Protein AF-0000000084927818 (afdb_homodimer)

Organism: Caldicellulosiruptor owensensis (strain ATCC 700167 / DSM 13100 / OL) (NCBI:txid632518)

Foldseek 3Di:
DEEEEEEAPDACLLVQLLVQLVQLLCVVPVVYHYYYDHLCVLLVVLVVVPPCPVCVVVCNVPPPVVVLVVVCPPDDNPDPVSVSSVVSLVSSLVVVLVVCVVRVGQEYEYSDLVVLVSVLVCVVVVSDDHAYEYEDLFQADDLSSDDPSHQAYEHAAPVRLVRCVVSPHDSVRYHNLHRRHHLCLVDDDDLVVLCVVVVHDQAAEEEEEAGQQQDDPRVLLVLLVLVQDDPRYAYEYERHQHPVVQVVNVPDDSVDDHHYHYHDDVVSSVLLSHLEYEYQLGRHVLLSNLSSLHAYEHEQYDPDRSVVRQCSLVVLLQYHYDNDVVCVSVVVNVCVPDVPSSVSNSVSSPNSHNSCSSNVVSVVVVVRSD/DEEEEEEAPDACLLVQLLVQLVQLLCVVPVVYHYYYDHLCVLLVVLVVVPPCPVCVVVCVVPPPVVVLVVVCPPDDNPDPVSVSVVVSLVSSLVVVLVVCVVRVGQEYEYSDLVVLVSVLVCVVVVSDDHAYEYEDLFQADDLSSDDPSHQAYEHAAPVRLVRCVVSPHDSVRYHNLHRRHHLCLVDDDDLVVLCVVVVHDQAAEEEEEAGQQQDDVRVLLVLLCLVQDDPRYAYEYERHQHPVVQVVNVPDDSVDDHHYHYRDDVVSSVLLSHLEYEYQLGRHVLLSNLSSLHAYEHEQYDPDRSVVRQCSLVVLLQYHYDNDVVCVSVVVNVCVPDVPSSVSNSVSSPNSHNSCSSNSVSVVVVVRSD

Nearest PDB structures (foldseek):
  4x1t-assembly1_A  TM=8.833E-01  e=5.033E-22  Arabidopsis thaliana
  4wyi-assembly1_A  TM=8.752E-01  e=3.241E-22  Arabidopsis thaliana
  7d1i-assembly1_A-2  TM=6.667E-01  e=3.732E-12  Acinetobacter baumannii
  7d1i-assembly1_C-2  TM=6.833E-01  e=5.629E-09  Acinetobacter baumannii
  4ldp-assembly1_B  TM=5.597E-01  e=1.108E-06  Saccharopolyspora spinosa

InterPro domains:
  IPR007235 Glycosyl transferase, family 28, C-terminal [PF04101] (205-327)
  IPR009695 Diacylglycerol glucosyltransferase, N-terminal [PF06925] (14-181)
  IPR050519 Glycosyltransferase 28 family, UgtP subfamily [PTHR43025] (2-366)

Sequence (740 aa):
MKVLILSLDAGGGHFAASNALKTAILQKYPESQVEIIDTLKIISPILDKLAVGTYLKAIKSVPFIYGLVYDSTDKEPPTKWSRALYEKFYFAFYKLYNIISDFKPDIIIGTHPSPVDMVTQLKKRGNINMPIISIVTDFTIHPYWINHFVDYIIVHHQNLVYEAIKKGAQKDKVAPLGIPINPSFAQTYDKKEIIKNLNLEDRPTILVMGGSLGLGNIEEIVEKVCKICDEAYQIIVVAGKNKALKKALEEKNFGRKIIVFGFIDFIDKLMAISDILITKPGGLTCAEALSRKLPMILISPIPGQEERNTFYLINNGAAAYVKNTENFDIVFSQIINNPQRLEHMKLACSFLGKPNSSLDIAEFIRGMAGMKVLILSLDAGGGHFAASNALKTAILQKYPESQVEIIDTLKIISPILDKLAVGTYLKAIKSVPFIYGLVYDSTDKEPPTKWSRALYEKFYFAFYKLYNIISDFKPDIIIGTHPSPVDMVTQLKKRGNINMPIISIVTDFTIHPYWINHFVDYIIVHHQNLVYEAIKKGAQKDKVAPLGIPINPSFAQTYDKKEIIKNLNLEDRPTILVMGGSLGLGNIEEIVEKVCKICDEAYQIIVVAGKNKALKKALEEKNFGRKIIVFGFIDFIDKLMAISDILITKPGGLTCAEALSRKLPMILISPIPGQEERNTFYLINNGAAAYVKNTENFDIVFSQIINNPQRLEHMKLACSFLGKPNSSLDIAEFIRGMAG

Solvent-accessible surface area (backbone atoms only — not comparable to full-atom values): 38376 Å² total; per-residue (Å²): 96,33,38,36,35,32,25,41,85,80,78,52,49,32,48,48,24,52,49,12,32,47,52,25,34,40,70,77,36,67,83,38,45,72,46,78,42,54,45,49,70,60,40,35,72,52,50,66,68,41,87,41,70,77,47,44,66,49,48,75,69,40,68,47,70,60,54,56,61,59,60,38,65,81,48,74,70,58,63,76,69,42,48,53,56,45,49,46,51,46,50,38,48,49,53,51,49,50,52,44,68,72,66,58,44,46,31,38,37,16,42,34,48,65,52,40,53,55,54,34,52,39,36,75,71,61,77,47,83,60,51,31,36,37,39,42,58,41,74,58,77,59,63,73,64,55,54,92,68,43,59,33,38,32,32,38,37,68,72,46,49,64,52,39,37,73,63,65,39,55,72,92,30,57,41,54,48,23,42,35,37,48,59,68,46,55,56,86,74,61,60,67,56,52,28,59,77,66,72,53,72,100,42,61,21,40,35,37,37,28,52,66,64,33,47,65,74,51,68,60,50,51,50,46,48,47,71,70,47,60,86,70,47,41,41,38,36,35,20,15,69,25,60,66,55,38,49,52,60,70,69,51,84,62,90,60,82,67,45,78,40,51,68,74,92,54,58,62,59,54,46,63,58,32,58,36,36,38,28,49,38,44,41,50,62,46,47,52,31,20,31,49,34,30,21,32,41,32,36,62,54,51,85,62,66,25,42,47,26,43,52,48,36,21,47,55,35,24,24,28,72,35,80,46,77,86,52,36,56,52,56,48,53,42,49,76,72,26,67,65,56,48,50,46,10,23,52,30,12,50,72,63,29,40,32,53,9,10,48,52,46,37,54,55,49,50,69,68,55,109,96,34,37,37,34,33,25,42,86,82,76,52,48,31,47,49,26,50,50,12,32,48,52,26,33,40,69,77,37,67,84,40,46,73,47,79,41,53,47,49,68,60,41,35,73,52,51,66,71,41,87,40,70,77,47,42,65,49,48,77,70,40,69,46,70,60,54,57,60,59,59,37,67,84,48,73,72,58,63,75,69,43,48,55,55,45,50,46,52,46,49,39,47,49,54,51,48,49,52,45,67,72,66,57,45,44,32,38,36,15,43,34,47,66,51,40,55,56,54,35,50,38,35,74,71,63,75,45,82,60,51,32,34,36,39,40,57,40,73,60,79,59,62,71,64,57,53,88,69,45,60,32,38,31,31,38,36,69,71,46,49,64,50,40,37,74,63,65,41,56,70,92,29,57,41,55,47,23,41,36,37,48,59,66,46,55,56,86,75,59,59,68,56,52,28,60,77,66,72,53,70,101,41,60,19,40,35,38,38,26,52,64,65,37,47,62,75,54,68,59,51,51,50,45,49,46,70,72,48,59,88,69,47,41,43,38,35,35,20,16,68,25,61,66,56,39,49,51,61,71,68,51,84,64,89,59,82,68,46,77,38,50,68,75,92,55,59,60,59,53,46,62,60,32,59,36,36,37,28,49,37,44,39,50,62,47,48,52,31,19,31,51,35,30,22,33,40,31,38,60,54,50,86,62,67,26,42,47,28,42,51,47,36,22,46,56,36,24,23,30,74,35,81,47,76,86,51,35,57,53,56,48,52,43,49,76,73,27,67,66,54,48,50,46,10,23,52,30,12,50,72,63,30,40,33,54,9,10,48,52,46,38,55,55,48,56,71,62,61,107

Secondary structure (DSSP, 8-state):
-EEEEEE--SSSHHHHHHHHHHHHHHHH-TT-EEEEEEHHHHHHHHHHHTT-SHHHHHHTT--HHHHHHHHHHHSS---HHHHHHHHHHHHHHHHHHHHHHHH--SEEEESSHHHHHHHHHHHHTTS--S-EEEE--SSS--GGG--TT-SEEE-SSGGGHHHHHHTT--GGGEE-------GGGGS---HHHHHHHTT--SS-EEEEE-TTTT-SSHHHHHHHHHHHS-TTSEEEEE-TT-HHHHHHHHHS--SS--EEE-S-S-HHHHHHH-SEEEE---HHHHHHHHHTT--EEEE-PPTTHHHHHHHHHHHTTSEEEESSGGGHHHHHHHHHT-HHHHHHHHHHHHHH--TTHHHHHHHHHHHHH-/-EEEEEE--SSSHHHHHHHHHHHHHHHH-TT-EEEEEEHHHHHHHHHHHTT-SHHHHHHTT--HHHHHHHTTTTS----HHHHHHHHHHHHHHHHHHHHHHHH--SEEEESSHHHHHHHHHHHHTTS--S-EEEE--SSS--GGG--TT-SEEE-SSGGGHHHHHHTT--GGGEE-------GGGGS---HHHHHHHTT--SS-EEEEE-TTTT-SSHHHHHHHHHHHS-TTSEEEEE-TT-HHHHHHHHHS--SS--EEE-S-S-HHHHHHH-SEEEE---HHHHHHHHHTT--EEEE-PPTTHHHHHHHHHHHTTSEEEESSGGGHHHHHHHHHT-HHHHHHHHHHHHHH--TTHHHHHHHHHHHHH-

Radius of gyration: 29.74 Å; Cα contacts (8 Å, |Δi|>4): 1369; chains: 2; bounding box: 67×88×74 Å

pLDDT: mean 86.4, std 19.19, range [30.56, 98.81]

Structure (mmCIF, N/CA/C/O backbone):
data_AF-0000000084927818-model_v1
#
loop_
_entity.id
_entity.type
_entity.pdbx_description
1 polymer 'Monogalactosyldiacylglycerol synthase'
#
loop_
_atom_site.group_PDB
_atom_site.id
_atom_site.type_symbol
_atom_site.label_atom_id
_atom_site.label_alt_id
_atom_site.label_comp_id
_atom_site.label_asym_id
_atom_site.label_entity_id
_atom_site.label_seq_id
_atom_site.pdbx_PDB_ins_code
_atom_site.Cartn_x
_atom_site.Cartn_y
_atom_site.Cartn_z
_atom_site.occupancy
_atom_site.B_iso_or_equiv
_atom_site.auth_seq_id
_atom_site.auth_comp_id
_atom_site.auth_asym_id
_atom_site.auth_atom_id
_atom_site.pdbx_PDB_model_num
ATOM 1 N N . MET A 1 1 ? 5.598 -40.875 -13.367 1 93.69 1 MET A N 1
ATOM 2 C CA . MET A 1 1 ? 4.504 -40.094 -13.93 1 93.69 1 MET A CA 1
ATOM 3 C C . MET A 1 1 ? 4.988 -39.219 -15.094 1 93.69 1 MET A C 1
ATOM 5 O O . MET A 1 1 ? 6.16 -38.844 -15.148 1 93.69 1 MET A O 1
ATOM 9 N N . LYS A 1 2 ? 4.191 -39.062 -16.078 1 97.56 2 LYS A N 1
ATOM 10 C CA . LYS A 1 2 ? 4.473 -38.219 -17.219 1 97.56 2 LYS A CA 1
ATOM 11 C C . LYS A 1 2 ? 3.723 -36.875 -17.125 1 97.56 2 LYS A C 1
ATOM 13 O O . LYS A 1 2 ? 2.49 -36.875 -17.125 1 97.56 2 LYS A O 1
ATOM 18 N N . VAL A 1 3 ? 4.496 -35.844 -17.031 1 98.06 3 VAL A N 1
ATOM 19 C CA . VAL A 1 3 ? 3.893 -34.531 -16.828 1 98.06 3 VAL A CA 1
ATOM 20 C C . VAL A 1 3 ? 4.242 -33.625 -18.016 1 98.06 3 VAL A C 1
ATOM 22 O O . VAL A 1 3 ? 5.418 -33.469 -18.359 1 98.06 3 VAL A O 1
ATOM 25 N N . LEU A 1 4 ? 3.225 -33.031 -18.641 1 97.94 4 LEU A N 1
ATOM 26 C CA . LEU A 1 4 ? 3.41 -32.062 -19.703 1 97.94 4 LEU A CA 1
ATOM 27 C C . LEU A 1 4 ? 3.105 -30.641 -19.188 1 97.94 4 LEU A C 1
ATOM 29 O O . LEU A 1 4 ? 1.994 -30.375 -18.734 1 97.94 4 LEU A O 1
ATOM 33 N N . ILE A 1 5 ? 4.094 -29.781 -19.234 1 97.94 5 ILE A N 1
ATOM 34 C CA . ILE A 1 5 ? 3.916 -28.406 -18.812 1 97.94 5 ILE A CA 1
ATOM 35 C C . ILE A 1 5 ? 3.863 -27.484 -20.031 1 97.94 5 ILE A C 1
ATOM 37 O O . ILE A 1 5 ? 4.805 -27.438 -20.828 1 97.94 5 ILE A O 1
ATOM 41 N N . LEU A 1 6 ? 2.77 -26.844 -20.156 1 94.81 6 LEU A N 1
ATOM 42 C CA . LEU A 1 6 ? 2.58 -25.875 -21.219 1 94.81 6 LEU A CA 1
ATOM 43 C C . LEU A 1 6 ? 2.838 -24.453 -20.734 1 94.81 6 LEU A C 1
ATOM 45 O O . LEU A 1 6 ? 2.156 -23.984 -19.828 1 94.81 6 LEU A O 1
ATOM 49 N N . SER A 1 7 ? 3.818 -23.812 -21.328 1 92 7 SER A N 1
ATOM 50 C CA . SER A 1 7 ? 4.219 -22.469 -20.906 1 92 7 SER A CA 1
ATOM 51 C C . SER A 1 7 ? 4.227 -21.5 -22.094 1 92 7 SER A C 1
ATOM 53 O O . SER A 1 7 ? 3.721 -21.828 -23.172 1 92 7 SER A O 1
ATOM 55 N N . LEU A 1 8 ? 4.488 -20.281 -21.844 1 81.88 8 LEU A N 1
ATOM 56 C CA . LEU A 1 8 ? 4.594 -19.25 -22.859 1 81.88 8 LEU A CA 1
ATOM 57 C C . LEU A 1 8 ? 5.688 -18.25 -22.5 1 81.88 8 LEU A C 1
ATOM 59 O O . LEU A 1 8 ? 5.742 -17.766 -21.359 1 81.88 8 LEU A O 1
ATOM 63 N N . ASP A 1 9 ? 6.57 -18.031 -23.422 1 70.88 9 ASP A N 1
ATOM 64 C CA . ASP A 1 9 ? 7.676 -17.125 -23.172 1 70.88 9 ASP A CA 1
ATOM 65 C C . ASP A 1 9 ? 7.215 -15.664 -23.25 1 70.88 9 ASP A C 1
ATOM 67 O O . ASP A 1 9 ? 7.195 -15.078 -24.328 1 70.88 9 ASP A O 1
ATOM 71 N N . ALA A 1 10 ? 6.746 -15.102 -22.188 1 60.09 10 ALA A N 1
ATOM 72 C CA . ALA A 1 10 ? 6.312 -13.711 -22.141 1 60.09 10 ALA A CA 1
ATOM 73 C C . ALA A 1 10 ? 7.098 -12.914 -21.094 1 60.09 10 ALA A C 1
ATOM 75 O O . ALA A 1 10 ? 6.562 -11.992 -20.484 1 60.09 10 ALA A O 1
ATOM 76 N N . GLY A 1 11 ? 8.328 -13.195 -20.938 1 62.16 11 GLY A N 1
ATOM 77 C CA . GLY A 1 11 ? 9.086 -12.398 -19.984 1 62.16 11 GLY A CA 1
ATOM 78 C C . GLY A 1 11 ? 9.891 -13.242 -19.016 1 62.16 11 GLY A C 1
ATOM 79 O O . GLY A 1 11 ? 10.5 -12.719 -18.078 1 62.16 11 GLY A O 1
ATOM 80 N N . GLY A 1 12 ? 9.844 -14.422 -19.125 1 70.44 12 GLY A N 1
ATOM 81 C CA . GLY A 1 12 ? 10.742 -15.328 -18.422 1 70.44 12 GLY A CA 1
ATOM 82 C C . GLY A 1 12 ? 10.133 -15.93 -17.172 1 70.44 12 GLY A C 1
ATOM 83 O O . GLY A 1 12 ? 10.547 -17 -16.719 1 70.44 12 GLY A O 1
ATOM 84 N N . GLY A 1 13 ? 9.125 -15.328 -16.641 1 81.69 13 GLY A N 1
ATOM 85 C CA . GLY A 1 13 ? 8.562 -15.773 -15.375 1 81.69 13 GLY A CA 1
ATOM 86 C C . GLY A 1 13 ? 7.824 -17.094 -15.484 1 81.69 13 GLY A C 1
ATOM 87 O O . GLY A 1 13 ? 7.973 -17.969 -14.625 1 81.69 13 GLY A O 1
ATOM 88 N N . HIS A 1 14 ? 7.137 -17.25 -16.531 1 87.5 14 HIS A N 1
ATOM 89 C CA . HIS A 1 14 ? 6.34 -18.453 -16.719 1 87.5 14 HIS A CA 1
ATOM 90 C C . HIS A 1 14 ? 7.227 -19.672 -16.938 1 87.5 14 HIS A C 1
ATOM 92 O O . HIS A 1 14 ? 6.953 -20.766 -16.422 1 87.5 14 HIS A O 1
ATOM 98 N N . PHE A 1 15 ? 8.258 -19.469 -17.641 1 88.38 15 PHE A N 1
ATOM 99 C CA . PHE A 1 15 ? 9.203 -20.547 -17.859 1 88.38 15 PHE A CA 1
ATOM 100 C C . PHE A 1 15 ? 9.953 -20.891 -16.578 1 88.38 15 PHE A C 1
ATOM 102 O O . PHE A 1 15 ? 10.25 -22.047 -16.312 1 88.38 15 PHE A O 1
ATOM 109 N N . ALA A 1 16 ? 10.266 -19.812 -15.914 1 91.75 16 ALA A N 1
ATOM 110 C CA . ALA A 1 16 ? 10.938 -20.031 -14.633 1 91.75 16 ALA A CA 1
ATOM 111 C C . ALA A 1 16 ? 10.062 -20.859 -13.688 1 91.75 16 ALA A C 1
ATOM 113 O O . ALA A 1 16 ? 10.555 -21.75 -13 1 91.75 16 ALA A O 1
ATOM 114 N N . ALA A 1 17 ? 8.836 -20.594 -13.68 1 96.19 17 ALA A N 1
ATOM 115 C CA . ALA A 1 17 ? 7.891 -21.359 -12.867 1 96.19 17 ALA A CA 1
ATOM 116 C C . ALA A 1 17 ? 7.816 -22.812 -13.336 1 96.19 17 ALA A C 1
ATOM 118 O O . ALA A 1 17 ? 7.812 -23.734 -12.516 1 96.19 17 ALA A O 1
ATOM 119 N N . SER A 1 18 ? 7.75 -22.984 -14.633 1 97 18 SER A N 1
ATOM 120 C CA . SER A 1 18 ? 7.703 -24.328 -15.219 1 97 18 SER A CA 1
ATOM 121 C C . SER A 1 18 ? 8.945 -25.125 -14.867 1 97 18 SER A C 1
ATOM 123 O O . SER A 1 18 ? 8.844 -26.297 -14.484 1 97 18 SER A O 1
ATOM 125 N N . ASN A 1 19 ? 10.055 -24.469 -14.969 1 96.38 19 ASN A N 1
ATOM 126 C CA . ASN A 1 19 ? 11.312 -25.141 -14.664 1 96.38 19 ASN A CA 1
ATOM 127 C C . ASN A 1 19 ? 11.422 -25.484 -13.188 1 96.38 19 ASN A C 1
ATOM 129 O O . ASN A 1 19 ? 11.977 -26.516 -12.82 1 96.38 19 ASN A O 1
ATOM 133 N N . ALA A 1 20 ? 10.961 -24.594 -12.383 1 97.88 20 ALA A N 1
ATOM 134 C CA . ALA A 1 20 ? 10.945 -24.859 -10.945 1 97.88 20 ALA A CA 1
ATOM 135 C C . ALA A 1 20 ? 10.117 -26.094 -10.625 1 97.88 20 ALA A C 1
ATOM 137 O O . ALA A 1 20 ? 10.539 -26.938 -9.836 1 97.88 20 ALA A O 1
ATOM 138 N N . LEU A 1 21 ? 9.008 -26.219 -11.242 1 98.19 21 LEU A N 1
ATOM 139 C CA . LEU A 1 21 ? 8.133 -27.359 -11.031 1 98.19 21 LEU A CA 1
ATOM 140 C C . LEU A 1 21 ? 8.781 -28.641 -11.539 1 98.19 21 LEU A C 1
ATOM 142 O O . LEU A 1 21 ? 8.727 -29.672 -10.867 1 98.19 21 LEU A O 1
ATOM 146 N N . LYS A 1 22 ? 9.359 -28.547 -12.734 1 98.38 22 LYS A N 1
ATOM 147 C CA . LYS A 1 22 ? 10.078 -29.703 -13.273 1 98.38 22 LYS A CA 1
ATOM 148 C C . LYS A 1 22 ? 11.164 -30.172 -12.305 1 98.38 22 LYS A C 1
ATOM 150 O O . LYS A 1 22 ? 11.273 -31.375 -12.023 1 98.38 22 LYS A O 1
ATOM 155 N N . THR A 1 23 ? 11.914 -29.219 -11.789 1 98.19 23 THR A N 1
ATOM 156 C CA . THR A 1 23 ? 12.984 -29.531 -10.844 1 98.19 23 THR A CA 1
ATOM 157 C C . THR A 1 23 ? 12.422 -30.234 -9.617 1 98.19 23 THR A C 1
ATOM 159 O O . THR A 1 23 ? 12.961 -31.266 -9.188 1 98.19 23 THR A O 1
ATOM 162 N N . ALA A 1 24 ? 11.359 -29.766 -9.086 1 98.31 24 ALA A N 1
ATOM 163 C CA . ALA A 1 24 ? 10.758 -30.328 -7.887 1 98.31 24 ALA A CA 1
ATOM 164 C C . ALA A 1 24 ? 10.227 -31.734 -8.148 1 98.31 24 ALA A C 1
ATOM 166 O O . ALA A 1 24 ? 10.414 -32.625 -7.328 1 98.31 24 ALA A O 1
ATOM 167 N N . ILE A 1 25 ? 9.547 -31.938 -9.297 1 98.12 25 ILE A N 1
ATOM 168 C CA . ILE A 1 25 ? 8.977 -33.219 -9.648 1 98.12 25 ILE A CA 1
ATOM 169 C C . ILE A 1 25 ? 10.086 -34.25 -9.773 1 98.12 25 ILE A C 1
ATOM 171 O O . ILE A 1 25 ? 9.992 -35.344 -9.219 1 98.12 25 ILE A O 1
ATOM 175 N N . LEU A 1 26 ? 11.164 -33.875 -10.445 1 98.25 26 LEU A N 1
ATOM 176 C CA . LEU A 1 26 ? 12.258 -34.812 -10.688 1 98.25 26 LEU A CA 1
ATOM 177 C C . LEU A 1 26 ? 13.031 -35.094 -9.398 1 98.25 26 LEU A C 1
ATOM 179 O O . LEU A 1 26 ? 13.586 -36.188 -9.219 1 98.25 26 LEU A O 1
ATOM 183 N N . GLN A 1 27 ? 13.039 -34.156 -8.531 1 97.38 27 GLN A N 1
ATOM 184 C CA . GLN A 1 27 ? 13.664 -34.344 -7.23 1 97.38 27 GLN A CA 1
ATOM 185 C C . GLN A 1 27 ? 12.875 -35.344 -6.383 1 97.38 27 GLN A C 1
ATOM 187 O O . GLN A 1 27 ? 13.461 -36.219 -5.742 1 97.38 27 GLN A O 1
ATOM 192 N N . LYS A 1 28 ? 11.602 -35.281 -6.395 1 96.69 28 LYS A N 1
ATOM 193 C CA . LYS A 1 28 ? 10.75 -36.125 -5.566 1 96.69 28 LYS A CA 1
ATOM 194 C C . LYS A 1 28 ? 10.508 -37.469 -6.234 1 96.69 28 LYS A C 1
ATOM 196 O O . LYS A 1 28 ? 10.406 -38.5 -5.555 1 96.69 28 LYS A O 1
ATOM 201 N N . TYR A 1 29 ? 10.375 -37.375 -7.555 1 96.88 29 TYR A N 1
ATOM 202 C CA . TYR A 1 29 ? 10.078 -38.562 -8.344 1 96.88 29 TYR A CA 1
ATOM 203 C C . TYR A 1 29 ? 11.023 -38.688 -9.539 1 96.88 29 TYR A C 1
ATOM 205 O O . TYR A 1 29 ? 10.625 -38.469 -10.68 1 96.88 29 TYR A O 1
ATOM 213 N N . PRO A 1 30 ? 12.148 -39.219 -9.328 1 97.12 30 PRO A N 1
ATOM 214 C CA . PRO A 1 30 ? 13.219 -39.219 -10.328 1 97.12 30 PRO A CA 1
ATOM 215 C C . PRO A 1 30 ? 12.852 -40 -11.586 1 97.12 30 PRO A C 1
ATOM 217 O O . PRO A 1 30 ? 13.414 -39.75 -12.656 1 97.12 30 PRO A O 1
ATOM 220 N N . GLU A 1 31 ? 11.953 -40.875 -11.508 1 96.81 31 GLU A N 1
ATOM 221 C CA . GLU A 1 31 ? 11.586 -41.719 -12.641 1 96.81 31 GLU A CA 1
ATOM 222 C C . GLU A 1 31 ? 10.562 -41.031 -13.531 1 96.81 31 GLU A C 1
ATOM 224 O O . GLU A 1 31 ? 10.227 -41.531 -14.609 1 96.81 31 GLU A O 1
ATOM 229 N N . SER A 1 32 ? 10.109 -39.844 -13.039 1 97.44 32 SER A N 1
ATOM 230 C CA . SER A 1 32 ? 9.102 -39.125 -13.812 1 97.44 32 SER A CA 1
ATOM 231 C C . SER A 1 32 ? 9.695 -38.562 -15.102 1 97.44 32 SER A C 1
ATOM 233 O O . SER A 1 32 ? 10.914 -38.406 -15.219 1 97.44 32 SER A O 1
ATOM 235 N N . GLN A 1 33 ? 8.852 -38.406 -16.094 1 97.94 33 GLN A N 1
ATOM 236 C CA . GLN A 1 33 ? 9.172 -37.719 -17.328 1 97.94 33 GLN A CA 1
ATOM 237 C C . GLN A 1 33 ? 8.414 -36.375 -17.406 1 97.94 33 GLN A C 1
ATOM 239 O O . GLN A 1 33 ? 7.184 -36.344 -17.359 1 97.94 33 GLN A O 1
ATOM 244 N N . VAL A 1 34 ? 9.188 -35.344 -17.469 1 98.19 34 VAL A N 1
ATOM 245 C CA . VAL A 1 34 ? 8.57 -34.031 -17.516 1 98.19 34 VAL A CA 1
ATOM 246 C C . VAL A 1 34 ? 9.016 -33.281 -18.766 1 98.19 34 VAL A C 1
ATOM 248 O O . VAL A 1 34 ? 10.211 -33.125 -19.016 1 98.19 34 VAL A O 1
ATOM 251 N N . GLU A 1 35 ? 8.086 -32.812 -19.547 1 97.44 35 GLU A N 1
ATOM 252 C CA . GLU A 1 35 ? 8.383 -32 -20.734 1 97.44 35 GLU A CA 1
ATOM 253 C C . GLU A 1 35 ? 7.738 -30.625 -20.641 1 97.44 35 GLU A C 1
ATOM 255 O O . GLU A 1 35 ? 6.582 -30.5 -20.234 1 97.44 35 GLU A O 1
ATOM 260 N N . ILE A 1 36 ? 8.508 -29.625 -20.938 1 96.44 36 ILE A N 1
ATOM 261 C CA . ILE A 1 36 ? 8.016 -28.25 -21 1 96.44 36 ILE A CA 1
ATOM 262 C C . ILE A 1 36 ? 7.918 -27.797 -22.453 1 96.44 36 ILE A C 1
ATOM 264 O O . ILE A 1 36 ? 8.898 -27.891 -23.203 1 96.44 36 ILE A O 1
ATOM 268 N N . ILE A 1 37 ? 6.758 -27.312 -22.812 1 92.81 37 ILE A N 1
ATOM 269 C CA . ILE A 1 37 ? 6.543 -26.891 -24.188 1 92.81 37 ILE A CA 1
ATOM 270 C C . ILE A 1 37 ? 6.238 -25.391 -24.234 1 92.81 37 ILE A C 1
ATOM 272 O O . ILE A 1 37 ? 5.414 -24.906 -23.453 1 92.81 37 ILE A O 1
ATOM 276 N N . ASP A 1 38 ? 6.938 -24.719 -25.078 1 88.38 38 ASP A N 1
ATOM 277 C CA . ASP A 1 38 ? 6.602 -23.328 -25.391 1 88.38 38 ASP A CA 1
ATOM 278 C C . ASP A 1 38 ? 5.484 -23.25 -26.422 1 88.38 38 ASP A C 1
ATOM 280 O O . ASP A 1 38 ? 5.73 -23.406 -27.625 1 88.38 38 ASP A O 1
ATOM 284 N N . THR A 1 39 ? 4.391 -22.906 -26 1 81.38 39 THR A N 1
ATOM 285 C CA . THR A 1 39 ? 3.213 -22.969 -26.859 1 81.38 39 THR A CA 1
ATOM 286 C C . THR A 1 39 ? 3.258 -21.875 -27.906 1 81.38 39 THR A C 1
ATOM 288 O O . THR A 1 39 ? 2.557 -21.938 -28.922 1 81.38 39 THR A O 1
ATOM 291 N N . LEU A 1 40 ? 4.016 -20.828 -27.516 1 71.69 40 LEU A N 1
ATOM 292 C CA . LEU A 1 40 ? 4.191 -19.797 -28.531 1 71.69 40 LEU A CA 1
ATOM 293 C C . LEU A 1 40 ? 4.816 -20.359 -29.797 1 71.69 40 LEU A C 1
ATOM 295 O O . LEU A 1 40 ? 4.5 -19.922 -30.906 1 71.69 40 LEU A O 1
ATOM 299 N N . LYS A 1 41 ? 5.727 -21.234 -29.641 1 71.06 41 LYS A N 1
ATOM 300 C CA . LYS A 1 41 ? 6.406 -21.859 -30.781 1 71.06 41 LYS A CA 1
ATOM 301 C C . LYS A 1 41 ? 5.449 -22.734 -31.578 1 71.06 41 LYS A C 1
ATOM 303 O O . LYS A 1 41 ? 5.68 -22.984 -32.781 1 71.06 41 LYS A O 1
ATOM 308 N N . ILE A 1 42 ? 4.547 -23.141 -30.906 1 66.44 42 ILE A N 1
ATOM 309 C CA . ILE A 1 42 ? 3.525 -23.953 -31.578 1 66.44 42 ILE A CA 1
ATOM 310 C C . ILE A 1 42 ? 2.576 -23.031 -32.344 1 66.44 42 ILE A C 1
ATOM 312 O O . ILE A 1 42 ? 2.189 -23.344 -33.469 1 66.44 42 ILE A O 1
ATOM 316 N N . ILE A 1 43 ? 2.412 -21.859 -31.688 1 61.09 43 ILE A N 1
ATOM 317 C CA . ILE A 1 43 ? 1.423 -20.938 -32.25 1 61.09 43 ILE A CA 1
ATOM 318 C C . ILE A 1 43 ? 2.088 -20.016 -33.25 1 61.09 43 ILE A C 1
ATOM 320 O O . ILE A 1 43 ? 1.442 -19.547 -34.188 1 61.09 43 ILE A O 1
ATOM 324 N N . SER A 1 44 ? 3.41 -19.562 -33.062 1 57.38 44 SER A N 1
ATOM 325 C CA . SER A 1 44 ? 4.137 -18.547 -33.812 1 57.38 44 SER A CA 1
ATOM 326 C C . SER A 1 44 ? 4.121 -18.844 -35.312 1 57.38 44 SER A C 1
ATOM 328 O O . SER A 1 44 ? 3.943 -17.938 -36.125 1 57.38 44 SER A O 1
ATOM 330 N N . PRO A 1 45 ? 4.523 -20.016 -35.781 1 49.94 45 PRO A N 1
ATOM 331 C CA . PRO A 1 45 ? 4.48 -20.109 -37.219 1 49.94 45 PRO A CA 1
ATOM 332 C C . PRO A 1 45 ? 3.16 -19.609 -37.812 1 49.94 45 PRO A C 1
ATOM 334 O O . PRO A 1 45 ? 3.121 -19.156 -38.969 1 49.94 45 PRO A O 1
ATOM 337 N N . ILE A 1 46 ? 2.232 -19.625 -37.062 1 46.19 46 ILE A N 1
ATOM 338 C CA . ILE A 1 46 ? 0.904 -19.141 -37.438 1 46.19 46 ILE A CA 1
ATOM 339 C C . ILE A 1 46 ? 0.837 -17.625 -37.281 1 46.19 46 ILE A C 1
ATOM 341 O O . ILE A 1 46 ? 0.293 -16.938 -38.156 1 46.19 46 ILE A O 1
ATOM 345 N N . LEU A 1 47 ? 1.449 -17.141 -36.094 1 46.5 47 LEU A N 1
ATOM 346 C CA . LEU A 1 47 ? 1.456 -15.703 -35.844 1 46.5 47 LEU A CA 1
ATOM 347 C C . LEU A 1 47 ? 2.383 -14.992 -36.812 1 46.5 47 LEU A C 1
ATOM 349 O O . LEU A 1 47 ? 2.121 -13.852 -37.219 1 46.5 47 LEU A O 1
ATOM 353 N N . ASP A 1 48 ? 3.514 -15.555 -37.156 1 41.88 48 ASP A N 1
ATOM 354 C CA . ASP A 1 48 ? 4.41 -14.977 -38.156 1 41.88 48 ASP A CA 1
ATOM 355 C C . ASP A 1 48 ? 3.725 -14.867 -39.531 1 41.88 48 ASP A C 1
ATOM 357 O O . ASP A 1 48 ? 3.99 -13.938 -40.281 1 41.88 48 ASP A O 1
ATOM 361 N N . LYS A 1 49 ? 3.074 -15.859 -40.031 1 42.09 49 LYS A N 1
ATOM 362 C CA . LYS A 1 49 ? 2.438 -15.75 -41.344 1 42.09 49 LYS A CA 1
ATOM 363 C C . LYS A 1 49 ? 1.242 -14.805 -41.312 1 42.09 49 LYS A C 1
ATOM 365 O O . LYS A 1 49 ? 0.68 -14.453 -42.344 1 42.09 49 LYS A O 1
ATOM 370 N N . LEU A 1 50 ? 0.622 -14.648 -40.25 1 36.06 50 LEU A N 1
ATOM 371 C CA . LEU A 1 50 ? -0.363 -13.578 -40.219 1 36.06 50 LEU A CA 1
ATOM 372 C C . LEU A 1 50 ? 0.321 -12.211 -40.188 1 36.06 50 LEU A C 1
ATOM 374 O O . LEU A 1 50 ? 1.261 -12.008 -39.406 1 36.06 50 LEU A O 1
ATOM 378 N N . ALA A 1 51 ? 0.539 -11.453 -41.25 1 35.19 51 ALA A N 1
ATOM 379 C CA . ALA A 1 51 ? 0.99 -10.07 -41.375 1 35.19 51 ALA A CA 1
ATOM 380 C C . ALA A 1 51 ? 0.65 -9.273 -40.125 1 35.19 51 ALA A C 1
ATOM 382 O O . ALA A 1 51 ? -0.134 -8.32 -40.188 1 35.19 51 ALA A O 1
ATOM 383 N N . VAL A 1 52 ? 0.349 -9.742 -39 1 36.16 52 VAL A N 1
ATOM 384 C CA . VAL A 1 52 ? -0.028 -9.148 -37.719 1 36.16 52 VAL A CA 1
ATOM 385 C C . VAL A 1 52 ? 1.139 -8.336 -37.156 1 36.16 52 VAL A C 1
ATOM 387 O O . VAL A 1 52 ? 2.029 -8.891 -36.5 1 36.16 52 VAL A O 1
ATOM 390 N N . GLY A 1 53 ? 1.987 -7.762 -37.812 1 35.62 53 GLY A N 1
ATOM 391 C CA . GLY A 1 53 ? 2.918 -6.801 -37.219 1 35.62 53 GLY A CA 1
ATOM 392 C C . GLY A 1 53 ? 2.299 -5.945 -36.156 1 35.62 53 GLY A C 1
ATOM 393 O O . GLY A 1 53 ? 2.859 -5.82 -35.062 1 35.62 53 GLY A O 1
ATOM 394 N N . THR A 1 54 ? 1.393 -4.957 -36.5 1 34.31 54 THR A N 1
ATOM 395 C CA . THR A 1 54 ? 0.628 -4.055 -35.656 1 34.31 54 THR A CA 1
ATOM 396 C C . THR A 1 54 ? -0.27 -4.84 -34.719 1 34.31 54 THR A C 1
ATOM 398 O O . THR A 1 54 ? -0.548 -4.387 -33.594 1 34.31 54 THR A O 1
ATOM 401 N N . TYR A 1 55 ? -0.857 -5.922 -35.125 1 32.66 55 TYR A N 1
ATOM 402 C CA . TYR A 1 55 ? -1.84 -6.676 -34.375 1 32.66 55 TYR A CA 1
ATOM 403 C C . TYR A 1 55 ? -1.158 -7.555 -33.312 1 32.66 55 TYR A C 1
ATOM 405 O O . TYR A 1 55 ? -1.771 -7.93 -32.312 1 32.66 55 TYR A O 1
ATOM 413 N N . LEU A 1 56 ? -0.034 -7.988 -33.5 1 36.62 56 LEU A N 1
ATOM 414 C CA . LEU A 1 56 ? 0.742 -8.695 -32.5 1 36.62 56 LEU A CA 1
ATOM 415 C C . LEU A 1 56 ? 0.931 -7.824 -31.25 1 36.62 56 LEU A C 1
ATOM 417 O O . LEU A 1 56 ? 0.915 -8.328 -30.125 1 36.62 56 LEU A O 1
ATOM 421 N N . LYS A 1 57 ? 1.21 -6.621 -31.547 1 37.47 57 LYS A N 1
ATOM 422 C CA . LYS A 1 57 ? 1.188 -5.695 -30.406 1 37.47 57 LYS A CA 1
ATOM 423 C C . LYS A 1 57 ? -0.175 -5.699 -29.719 1 37.47 57 LYS A C 1
ATOM 425 O O . LYS A 1 57 ? -0.262 -5.535 -28.5 1 37.47 57 LYS A O 1
ATOM 430 N N . ALA A 1 58 ? -1.261 -5.848 -30.406 1 34.56 58 ALA A N 1
ATOM 431 C CA . ALA A 1 58 ? -2.635 -5.922 -29.922 1 34.56 58 ALA A CA 1
ATOM 432 C C . ALA A 1 58 ? -2.926 -7.293 -29.312 1 34.56 58 ALA A C 1
ATOM 434 O O . ALA A 1 58 ? -3.682 -7.402 -28.344 1 34.56 58 ALA A O 1
ATOM 435 N N . ILE A 1 59 ? -2.461 -8.352 -29.891 1 36.75 59 ILE A N 1
ATOM 436 C CA . ILE A 1 59 ? -2.674 -9.711 -29.406 1 36.75 59 ILE A CA 1
ATOM 437 C C . ILE A 1 59 ? -1.891 -9.938 -28.125 1 36.75 59 ILE A C 1
ATOM 439 O O . ILE A 1 59 ? -2.227 -10.82 -27.328 1 36.75 59 ILE A O 1
ATOM 443 N N . LYS A 1 60 ? -0.724 -9.414 -28.047 1 37.59 60 LYS A N 1
ATOM 444 C CA . LYS A 1 60 ? 0.001 -9.5 -26.781 1 37.59 60 LYS A CA 1
ATOM 445 C C . LYS A 1 60 ? -0.889 -9.094 -25.609 1 37.59 60 LYS A C 1
ATOM 447 O O . LYS A 1 60 ? -0.571 -9.383 -24.469 1 37.59 60 LYS A O 1
ATOM 452 N N . SER A 1 61 ? -1.789 -8.023 -25.859 1 35.47 61 SER A N 1
ATOM 453 C CA . SER A 1 61 ? -2.877 -7.742 -24.922 1 35.47 61 SER A CA 1
ATOM 454 C C . SER A 1 61 ? -4.113 -8.57 -25.25 1 35.47 61 SER A C 1
ATOM 456 O O . SER A 1 61 ? -5.238 -8.148 -24.984 1 35.47 61 SER A O 1
ATOM 458 N N . VAL A 1 62 ? -4.195 -9.484 -26.172 1 33.66 62 VAL A N 1
ATOM 459 C CA . VAL A 1 62 ? -5.312 -10.148 -26.828 1 33.66 62 VAL A CA 1
ATOM 460 C C . VAL A 1 62 ? -6.199 -10.836 -25.797 1 33.66 62 VAL A C 1
ATOM 462 O O . VAL A 1 62 ? -5.848 -11.898 -25.281 1 33.66 62 VAL A O 1
ATOM 465 N N . PRO A 1 63 ? -6.883 -10.242 -25.047 1 36.72 63 PRO A N 1
ATOM 466 C CA . PRO A 1 63 ? -8.133 -10.891 -24.625 1 36.72 63 PRO A CA 1
ATOM 467 C C . PRO A 1 63 ? -8.859 -11.57 -25.781 1 36.72 63 PRO A C 1
ATOM 469 O O . PRO A 1 63 ? -9.836 -12.289 -25.578 1 36.72 63 PRO A O 1
ATOM 472 N N . PHE A 1 64 ? -8.578 -11.211 -27.031 1 34.69 64 PHE A N 1
ATOM 473 C CA . PHE A 1 64 ? -9.375 -11.383 -28.25 1 34.69 64 PHE A CA 1
ATOM 474 C C . PHE A 1 64 ? -9.422 -12.852 -28.656 1 34.69 64 PHE A C 1
ATOM 476 O O . PHE A 1 64 ? -10.398 -13.305 -29.266 1 34.69 64 PHE A O 1
ATOM 483 N N . ILE A 1 65 ? -8.406 -13.625 -28.422 1 35.47 65 ILE A N 1
ATOM 484 C CA . ILE A 1 65 ? -8.625 -14.953 -28.984 1 35.47 65 ILE A CA 1
ATOM 485 C C . ILE A 1 65 ? -9.891 -15.562 -28.391 1 35.47 65 ILE A C 1
ATOM 487 O O . ILE A 1 65 ? -10.648 -16.234 -29.078 1 35.47 65 ILE A O 1
ATOM 491 N N . TYR A 1 66 ? -10.148 -15.273 -27.141 1 33.69 66 TYR A N 1
ATOM 492 C CA . TYR A 1 66 ? -11.375 -15.836 -26.562 1 33.69 66 TYR A CA 1
ATOM 493 C C . TYR A 1 66 ? -12.609 -15.148 -27.141 1 33.69 66 TYR A C 1
ATOM 495 O O . TYR A 1 66 ? -13.617 -15.797 -27.422 1 33.69 66 TYR A O 1
ATOM 503 N N . GLY A 1 67 ? -12.68 -13.852 -27.266 1 35.16 67 GLY A N 1
ATOM 504 C CA . GLY A 1 67 ? -13.875 -13.273 -27.859 1 35.16 67 GLY A CA 1
ATOM 505 C C . GLY A 1 67 ? -14.094 -13.711 -29.297 1 35.16 67 GLY A C 1
ATOM 506 O O . GLY A 1 67 ? -15.203 -13.625 -29.812 1 35.16 67 GLY A O 1
ATOM 507 N N . LEU A 1 68 ? -13.078 -13.953 -29.984 1 33.66 68 LEU A N 1
ATOM 508 C CA . LEU A 1 68 ? -13.281 -14.352 -31.375 1 33.66 68 LEU A CA 1
ATOM 509 C C . LEU A 1 68 ? -13.969 -15.711 -31.453 1 33.66 68 LEU A C 1
ATOM 511 O O . LEU A 1 68 ? -14.805 -15.93 -32.344 1 33.66 68 LEU A O 1
ATOM 515 N N . VAL A 1 69 ? -13.57 -16.688 -30.641 1 34.12 69 VAL A N 1
ATOM 516 C CA . VAL A 1 69 ? -14.211 -17.984 -30.828 1 34.12 69 VAL A CA 1
ATOM 517 C C . VAL A 1 69 ? -15.633 -17.938 -30.281 1 34.12 69 VAL A C 1
ATOM 519 O O . VAL A 1 69 ? -16.547 -18.578 -30.812 1 34.12 69 VAL A O 1
ATOM 522 N N . TYR A 1 70 ? -15.844 -17.344 -29.156 1 31.28 70 TYR A N 1
ATOM 523 C CA . TYR A 1 70 ? -17.203 -17.469 -28.641 1 31.28 70 TYR A CA 1
ATOM 524 C C . TYR A 1 70 ? -18.172 -16.641 -29.484 1 31.28 70 TYR A C 1
ATOM 526 O O . TYR A 1 70 ? -19.344 -17.016 -29.641 1 31.28 70 TYR A O 1
ATOM 534 N N . ASP A 1 71 ? -17.812 -15.453 -29.766 1 32.97 71 ASP A N 1
ATOM 535 C CA . ASP A 1 71 ? -18.922 -14.773 -30.406 1 32.97 71 ASP A CA 1
ATOM 536 C C . ASP A 1 71 ? -19.234 -15.391 -31.781 1 32.97 71 ASP A C 1
ATOM 538 O O . ASP A 1 71 ? -20.109 -14.906 -32.5 1 32.97 71 ASP A O 1
ATOM 542 N N . SER A 1 72 ? -18.297 -16.172 -32.25 1 32.03 72 SER A N 1
ATOM 543 C CA . SER A 1 72 ? -18.719 -16.625 -33.594 1 32.03 72 SER A CA 1
ATOM 544 C C . SER A 1 72 ? -19.828 -17.656 -33.5 1 32.03 72 SER A C 1
ATOM 546 O O . SER A 1 72 ? -20.266 -18.203 -34.531 1 32.03 72 SER A O 1
ATOM 548 N N . THR A 1 73 ? -20.125 -18.312 -32.406 1 30.56 73 THR A N 1
ATOM 549 C CA . THR A 1 73 ? -21.188 -19.297 -32.625 1 30.56 73 THR A CA 1
ATOM 550 C C . THR A 1 73 ? -22.469 -18.609 -33.094 1 30.56 73 THR A C 1
ATOM 552 O O . THR A 1 73 ? -23.312 -19.234 -33.75 1 30.56 73 THR A O 1
ATOM 555 N N . ASP A 1 74 ? -23.188 -17.797 -32.375 1 31.02 74 ASP A N 1
ATOM 556 C CA . ASP A 1 74 ? -24.531 -17.5 -32.844 1 31.02 74 ASP A CA 1
ATOM 557 C C . ASP A 1 74 ? -24.5 -16.609 -34.094 1 31.02 74 ASP A C 1
ATOM 559 O O . ASP A 1 74 ? -25.547 -16.281 -34.656 1 31.02 74 ASP A O 1
ATOM 563 N N . LYS A 1 75 ? -23.719 -15.492 -34.125 1 34.62 75 LYS A N 1
ATOM 564 C CA . LYS A 1 75 ? -24 -14.859 -35.406 1 34.62 75 LYS A CA 1
ATOM 565 C C . LYS A 1 75 ? -23.359 -15.648 -36.562 1 34.62 75 LYS A C 1
ATOM 567 O O . LYS A 1 75 ? -22.469 -16.469 -36.344 1 34.62 75 LYS A O 1
ATOM 572 N N . GLU A 1 76 ? -23.719 -15.234 -37.844 1 33.78 76 GLU A N 1
ATOM 573 C CA . GLU A 1 76 ? -23.297 -15.773 -39.125 1 33.78 76 GLU A CA 1
ATOM 574 C C . GLU A 1 76 ? -21.812 -16.125 -39.094 1 33.78 76 GLU A C 1
ATOM 576 O O . GLU A 1 76 ? -21.016 -15.484 -38.406 1 33.78 76 GLU A O 1
ATOM 581 N N . PRO A 1 77 ? -21.438 -17.344 -39.438 1 35.94 77 PRO A N 1
ATOM 582 C CA . PRO A 1 77 ? -20.062 -17.75 -39.656 1 35.94 77 PRO A CA 1
ATOM 583 C C . PRO A 1 77 ? -19.156 -16.594 -40.094 1 35.94 77 PRO A C 1
ATOM 585 O O . PRO A 1 77 ? -19.578 -15.773 -40.906 1 35.94 77 PRO A O 1
ATOM 588 N N . PRO A 1 78 ? -18.391 -15.945 -39.219 1 37.53 78 PRO A N 1
ATOM 589 C CA . PRO A 1 78 ? -17.453 -14.977 -39.812 1 37.53 78 PRO A CA 1
ATOM 590 C C . PRO A 1 78 ? -17 -15.352 -41.219 1 37.53 78 PRO A C 1
ATOM 592 O O . PRO A 1 78 ? -16.859 -16.547 -41.5 1 37.53 78 PRO A O 1
ATOM 595 N N . THR A 1 79 ? -17.266 -14.438 -42.188 1 38.19 79 THR A N 1
ATOM 596 C CA . THR A 1 79 ? -16.844 -14.539 -43.562 1 38.19 79 THR A CA 1
ATOM 597 C C . THR A 1 79 ? -15.445 -15.117 -43.656 1 38.19 79 THR A C 1
ATOM 599 O O . THR A 1 79 ? -14.773 -15.305 -42.656 1 38.19 79 THR A O 1
ATOM 602 N N . LYS A 1 80 ? -14.531 -14.719 -44.688 1 46.88 80 LYS A N 1
ATOM 603 C CA . LYS A 1 80 ? -13.211 -15.133 -45.156 1 46.88 80 LYS A CA 1
ATOM 604 C C . LYS A 1 80 ? -12.172 -14.992 -44.031 1 46.88 80 LYS A C 1
ATOM 606 O O . LYS A 1 80 ? -11.305 -15.852 -43.875 1 46.88 80 LYS A O 1
ATOM 611 N N . TRP A 1 81 ? -12.18 -14.031 -43.375 1 39.28 81 TRP A N 1
ATOM 612 C CA . TRP A 1 81 ? -11.203 -13.688 -42.344 1 39.28 81 TRP A CA 1
ATOM 613 C C . TRP A 1 81 ? -11.359 -14.602 -41.125 1 39.28 81 TRP A C 1
ATOM 615 O O . TRP A 1 81 ? -10.367 -15.039 -40.562 1 39.28 81 TRP A O 1
ATOM 625 N N . SER A 1 82 ? -12.492 -15.008 -40.812 1 45.22 82 SER A N 1
ATOM 626 C CA . SER A 1 82 ? -12.773 -15.891 -39.688 1 45.22 82 SER A CA 1
ATOM 627 C C . SER A 1 82 ? -12.297 -17.312 -39.969 1 45.22 82 SER A C 1
ATOM 629 O O . SER A 1 82 ? -11.812 -18 -39.094 1 45.22 82 SER A O 1
ATOM 631 N N . ARG A 1 83 ? -12.305 -17.625 -41.188 1 46.19 83 ARG A N 1
ATOM 632 C CA . ARG A 1 83 ? -11.875 -18.969 -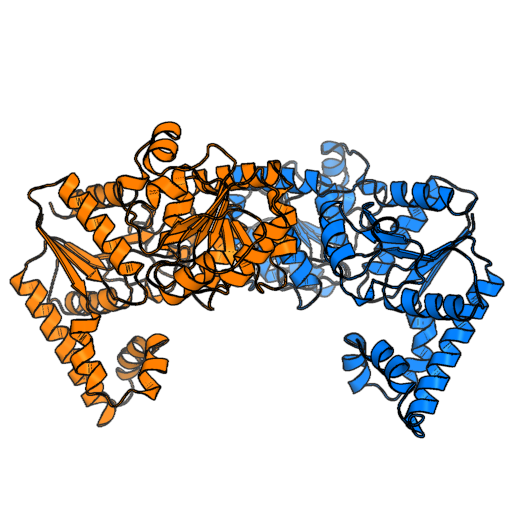41.594 1 46.19 83 ARG A CA 1
ATOM 633 C C . ARG A 1 83 ? -10.375 -19.125 -41.406 1 46.19 83 ARG A C 1
ATOM 635 O O . ARG A 1 83 ? -9.906 -20.172 -40.938 1 46.19 83 ARG A O 1
ATOM 642 N N . ALA A 1 84 ? -9.695 -18.062 -41.812 1 48.34 84 ALA A N 1
ATOM 643 C CA . ALA A 1 84 ? -8.242 -18.125 -41.688 1 48.34 84 ALA A CA 1
ATOM 644 C C . ALA A 1 84 ? -7.84 -18.172 -40.219 1 48.34 84 ALA A C 1
ATOM 646 O O . ALA A 1 84 ? -6.938 -18.922 -39.812 1 48.34 84 ALA A O 1
ATOM 647 N N . LEU A 1 85 ? -8.477 -17.391 -39.406 1 51.19 85 LEU A N 1
ATOM 648 C CA . LEU A 1 85 ? -8.211 -17.406 -37.969 1 51.19 85 LEU A CA 1
ATOM 649 C C . LEU A 1 85 ? -8.602 -18.75 -37.375 1 51.19 85 LEU A C 1
ATOM 651 O O . LEU A 1 85 ? -7.887 -19.297 -36.531 1 51.19 85 LEU A O 1
ATOM 655 N N . TYR A 1 86 ? -9.641 -19.234 -37.938 1 47.41 86 TYR A N 1
ATOM 656 C CA . TYR A 1 86 ? -10.109 -20.547 -37.5 1 47.41 86 TYR A CA 1
ATOM 657 C C . TYR A 1 86 ? -9.125 -21.641 -37.906 1 47.41 86 TYR A C 1
ATOM 659 O O . TYR A 1 86 ? -8.82 -22.531 -37.125 1 47.41 86 TYR A O 1
ATOM 667 N N . GLU A 1 87 ? -8.781 -21.562 -39.094 1 51.81 87 GLU A N 1
ATOM 668 C CA . GLU A 1 87 ? -7.855 -22.578 -39.594 1 51.81 87 GLU A CA 1
ATOM 669 C C . GLU A 1 87 ? -6.539 -22.547 -38.812 1 51.81 87 GLU A C 1
ATOM 671 O O . GLU A 1 87 ? -5.977 -23.594 -38.5 1 51.81 87 GLU A O 1
ATOM 676 N N . LYS A 1 88 ? -6.16 -21.438 -38.531 1 55.34 88 LYS A N 1
ATOM 677 C CA . LYS A 1 88 ? -4.902 -21.266 -37.812 1 55.34 88 LYS A CA 1
ATOM 678 C C . LYS A 1 88 ? -5.027 -21.734 -36.375 1 55.34 88 LYS A C 1
ATOM 680 O O . LYS A 1 88 ? -4.129 -22.391 -35.844 1 55.34 88 LYS A O 1
ATOM 685 N N . PHE A 1 89 ? -6.07 -21.453 -35.844 1 60.53 89 PHE A N 1
ATOM 686 C CA . PHE A 1 89 ? -6.336 -21.953 -34.531 1 60.53 89 PHE A CA 1
ATOM 687 C C . PHE A 1 89 ? -6.5 -23.469 -34.531 1 60.53 89 PHE A C 1
ATOM 689 O O . PHE A 1 89 ? -6.02 -24.156 -33.625 1 60.53 89 PHE A O 1
ATOM 696 N N . TYR A 1 90 ? -6.98 -23.844 -35.656 1 60.38 90 TYR A N 1
ATOM 697 C CA . TYR A 1 90 ? -7.152 -25.281 -35.812 1 60.38 90 TYR A CA 1
ATOM 698 C C . TYR A 1 90 ? -5.805 -25.984 -35.906 1 60.38 90 TYR A C 1
ATOM 700 O O . TYR A 1 90 ? -5.594 -27.031 -35.312 1 60.38 90 TYR A O 1
ATOM 708 N N . PHE A 1 91 ? -4.902 -25.391 -36.625 1 68.5 91 PHE A N 1
ATOM 709 C CA . PHE A 1 91 ? -3.574 -25.984 -36.781 1 68.5 91 PH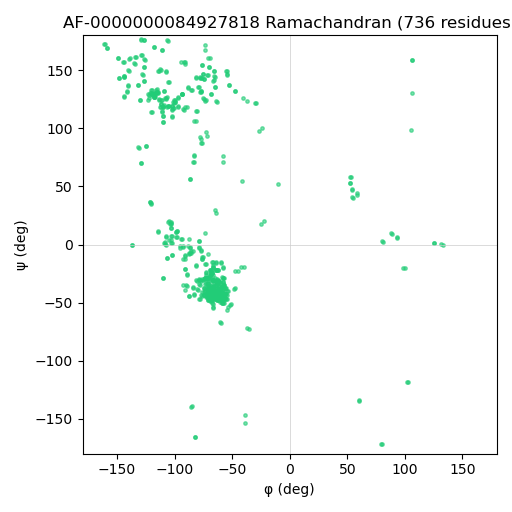E A CA 1
ATOM 710 C C . PHE A 1 91 ? -2.84 -26.016 -35.438 1 68.5 91 PHE A C 1
ATOM 712 O O . PHE A 1 91 ? -2.176 -27 -35.094 1 68.5 91 PHE A O 1
ATOM 719 N N . ALA A 1 92 ? -2.928 -25.031 -34.688 1 73.25 92 ALA A N 1
ATOM 720 C CA . ALA A 1 92 ? -2.303 -25 -33.375 1 73.25 92 ALA A CA 1
ATOM 721 C C . ALA A 1 92 ? -2.877 -26.078 -32.469 1 73.25 92 ALA A C 1
ATOM 723 O O . ALA A 1 92 ? -2.139 -26.734 -31.719 1 73.25 92 ALA A O 1
ATOM 724 N N . PHE A 1 93 ? -4.059 -26.281 -32.688 1 77.5 93 PHE A N 1
ATOM 725 C CA . PHE A 1 93 ? -4.738 -27.297 -31.922 1 77.5 93 PHE A CA 1
ATOM 726 C C . PHE A 1 93 ? -4.262 -28.688 -32.312 1 77.5 93 PHE A C 1
ATOM 728 O O . PHE A 1 93 ? -4.027 -29.547 -31.469 1 77.5 93 PHE A O 1
ATOM 735 N N . TYR A 1 94 ? -4.117 -28.797 -33.562 1 80.5 94 TYR A N 1
ATOM 736 C CA . TYR A 1 94 ? -3.691 -30.094 -34.062 1 80.5 94 TYR A CA 1
ATOM 737 C C . TYR A 1 94 ? -2.273 -30.406 -33.625 1 80.5 94 TYR A C 1
ATOM 739 O O . TYR A 1 94 ? -1.982 -31.547 -33.219 1 80.5 94 TYR A O 1
ATOM 747 N N . LYS A 1 95 ? -1.463 -29.5 -33.688 1 85.12 95 LYS A N 1
ATOM 748 C CA . LYS A 1 95 ? -0.085 -29.688 -33.25 1 85.12 95 LYS A CA 1
ATOM 749 C C . LYS A 1 95 ? -0.027 -30.047 -31.75 1 85.12 95 LYS A C 1
ATOM 751 O O . LYS A 1 95 ? 0.725 -30.922 -31.344 1 85.12 95 LYS A O 1
ATOM 756 N N . LEU A 1 96 ? -0.742 -29.359 -31.016 1 88.62 96 LEU A N 1
ATOM 757 C CA . LEU A 1 96 ? -0.791 -29.625 -29.578 1 88.62 96 LEU A CA 1
ATOM 758 C C . LEU A 1 96 ? -1.35 -31.031 -29.312 1 88.62 96 LEU A C 1
ATOM 760 O O . LEU A 1 96 ? -0.829 -31.75 -28.453 1 88.62 96 LEU A O 1
ATOM 764 N N . TYR A 1 97 ? -2.377 -31.328 -30.016 1 90.38 97 TYR A N 1
ATOM 765 C CA . TYR A 1 97 ? -2.963 -32.656 -29.875 1 90.38 97 TYR A CA 1
ATOM 766 C C . TYR A 1 97 ? -1.932 -33.75 -30.172 1 90.38 97 TYR A C 1
ATOM 768 O O . TYR A 1 97 ? -1.86 -34.75 -29.469 1 90.38 97 TYR A O 1
ATOM 776 N N . ASN A 1 98 ? -1.17 -33.5 -31.234 1 91.19 98 ASN A N 1
ATOM 777 C CA . ASN A 1 98 ? -0.151 -34.5 -31.594 1 91.19 98 ASN A CA 1
ATOM 778 C C . ASN A 1 98 ? 0.901 -34.656 -30.5 1 91.19 98 ASN A C 1
ATOM 780 O O . ASN A 1 98 ? 1.339 -35.75 -30.203 1 91.19 98 ASN A O 1
ATOM 784 N N . ILE A 1 99 ? 1.299 -33.594 -29.953 1 93.12 99 ILE A N 1
ATOM 785 C CA . ILE A 1 99 ? 2.279 -33.594 -28.875 1 93.12 99 ILE A CA 1
ATOM 786 C C . ILE A 1 99 ? 1.732 -34.406 -27.688 1 93.12 99 ILE A C 1
ATOM 788 O O . ILE A 1 99 ? 2.432 -35.25 -27.125 1 93.12 99 ILE A O 1
ATOM 792 N N . ILE A 1 100 ? 0.517 -34.219 -27.375 1 95.25 100 ILE A N 1
ATOM 793 C CA . ILE A 1 100 ? -0.124 -34.875 -26.25 1 95.25 100 ILE A CA 1
ATOM 794 C C . ILE A 1 100 ? -0.289 -36.344 -26.562 1 95.25 100 ILE A C 1
ATOM 796 O O . ILE A 1 100 ? -0.031 -37.219 -25.703 1 95.25 100 ILE A O 1
ATOM 800 N N . SER A 1 101 ? -0.697 -36.656 -27.797 1 94.81 101 SER A N 1
ATOM 801 C CA . SER A 1 101 ? -0.924 -38.031 -28.203 1 94.81 101 SER A CA 1
ATOM 802 C C . SER A 1 101 ? 0.375 -38.812 -28.203 1 94.81 101 SER A C 1
ATOM 804 O O . SER A 1 101 ? 0.374 -40.031 -27.922 1 94.81 101 SER A O 1
ATOM 806 N N . ASP A 1 102 ? 1.417 -38.156 -28.547 1 95.38 102 ASP A N 1
ATOM 807 C CA . ASP A 1 102 ? 2.721 -38.812 -28.609 1 95.38 102 ASP A CA 1
ATOM 808 C C . ASP A 1 102 ? 3.299 -39 -27.203 1 95.38 102 ASP A C 1
ATOM 810 O O . ASP A 1 102 ? 3.791 -40.094 -26.875 1 95.38 102 ASP A O 1
ATOM 814 N N . PHE A 1 103 ? 3.203 -38 -26.375 1 96.38 103 PHE A N 1
ATOM 815 C CA . PHE A 1 103 ? 3.816 -38 -25.047 1 96.38 103 PHE A CA 1
ATOM 816 C C . PHE A 1 103 ? 2.957 -38.781 -24.047 1 96.38 103 PHE A C 1
ATOM 818 O O . PHE A 1 103 ? 3.475 -39.344 -23.094 1 96.38 103 PHE A O 1
ATOM 825 N N . LYS A 1 104 ? 1.638 -38.781 -24.234 1 96.25 104 LYS A N 1
ATOM 826 C CA . LYS A 1 104 ? 0.661 -39.469 -23.375 1 96.25 104 LYS A CA 1
ATOM 827 C C . LYS A 1 104 ? 0.849 -39.094 -21.922 1 96.25 104 LYS A C 1
ATOM 829 O O . LYS A 1 104 ? 1.035 -39.969 -21.062 1 96.25 104 LYS A O 1
ATOM 834 N N . PRO A 1 105 ? 0.76 -37.844 -21.641 1 97.44 105 PRO A N 1
ATOM 835 C CA . PRO A 1 105 ? 0.952 -37.406 -20.266 1 97.44 105 PRO A CA 1
ATOM 836 C C . PRO A 1 105 ? -0.136 -37.906 -19.312 1 97.44 105 PRO A C 1
ATOM 838 O O . PRO A 1 105 ? -1.28 -38.094 -19.734 1 97.44 105 PRO A O 1
ATOM 841 N N . ASP A 1 106 ? 0.26 -38.094 -18.109 1 96.88 106 ASP A N 1
ATOM 842 C CA . ASP A 1 106 ? -0.704 -38.406 -17.047 1 96.88 106 ASP A CA 1
ATOM 843 C C . ASP A 1 106 ? -1.433 -37.125 -16.594 1 96.88 106 ASP A C 1
ATOM 845 O O . ASP A 1 106 ? -2.58 -37.188 -16.156 1 96.88 106 ASP A O 1
ATOM 849 N N . ILE A 1 107 ? -0.709 -36.031 -16.703 1 97.31 107 ILE A N 1
ATOM 850 C CA . ILE A 1 107 ? -1.23 -34.75 -16.25 1 97.31 107 ILE A CA 1
ATOM 851 C C . ILE A 1 107 ? -0.67 -33.625 -17.125 1 97.31 107 ILE A C 1
ATOM 853 O O . ILE A 1 107 ? 0.486 -33.688 -17.562 1 97.31 107 ILE A O 1
ATOM 857 N N . ILE A 1 108 ? -1.498 -32.594 -17.406 1 97.44 108 ILE A N 1
ATOM 858 C CA . ILE A 1 108 ? -1.076 -31.406 -18.125 1 97.44 108 ILE A CA 1
ATOM 859 C C . ILE A 1 108 ? -1.167 -30.188 -17.219 1 97.44 108 ILE A C 1
ATO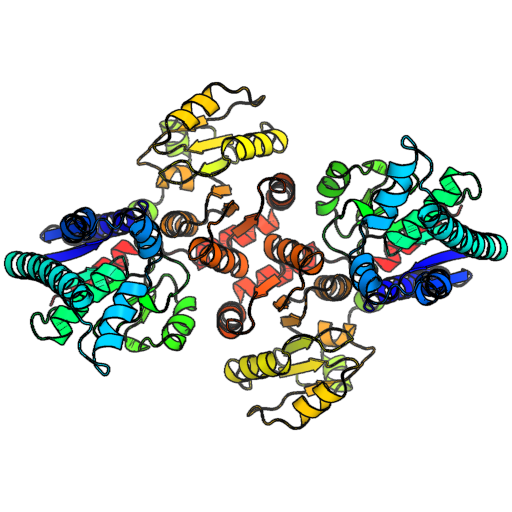M 861 O O . ILE A 1 108 ? -2.176 -30 -16.531 1 97.44 108 ILE A O 1
ATOM 865 N N . ILE A 1 109 ? -0.121 -29.422 -17.172 1 98 109 ILE A N 1
ATOM 866 C CA . ILE A 1 109 ? -0.064 -28.234 -16.344 1 98 109 ILE A CA 1
ATOM 867 C C . ILE A 1 109 ? 0.157 -27 -17.219 1 98 109 ILE A C 1
ATOM 869 O O . ILE A 1 109 ? 1.014 -27.016 -18.109 1 98 109 ILE A O 1
ATOM 873 N N . GLY A 1 110 ? -0.637 -26.016 -17.031 1 96.25 110 GLY A N 1
ATOM 874 C CA . GLY A 1 110 ? -0.427 -24.75 -17.703 1 96.25 110 GLY A CA 1
ATOM 875 C C . GLY A 1 110 ? 0.034 -23.641 -16.766 1 96.25 110 GLY A C 1
ATOM 876 O O . GLY A 1 110 ? -0.557 -23.438 -15.695 1 96.25 110 GLY A O 1
ATOM 877 N N . THR A 1 111 ? 1.097 -22.891 -17.141 1 95.38 111 THR A N 1
ATOM 878 C CA . THR A 1 111 ? 1.607 -21.797 -16.328 1 95.38 111 THR A CA 1
ATOM 879 C C . THR A 1 111 ? 1.265 -20.453 -16.969 1 95.38 111 THR A C 1
ATOM 881 O O . THR A 1 111 ? 1.753 -19.406 -16.516 1 95.38 111 THR A O 1
ATOM 884 N N . HIS A 1 112 ? 0.489 -20.516 -18 1 89.62 112 HIS A N 1
ATOM 885 C CA . HIS A 1 112 ? -0.106 -19.359 -18.672 1 89.62 112 HIS A CA 1
ATOM 886 C C . HIS A 1 112 ? -1.54 -19.656 -19.094 1 89.62 112 HIS A C 1
ATOM 888 O O . HIS A 1 112 ? -1.866 -20.781 -19.469 1 89.62 112 HIS A O 1
ATOM 894 N N . PRO A 1 113 ? -2.375 -18.609 -19.125 1 86 113 PRO A N 1
ATOM 895 C CA . PRO A 1 113 ? -3.785 -18.859 -19.422 1 86 113 PRO A CA 1
ATOM 896 C C . PRO A 1 113 ? -4 -19.328 -20.859 1 86 113 PRO A C 1
ATOM 898 O O . PRO A 1 113 ? -4.898 -20.141 -21.125 1 86 113 PRO A O 1
ATOM 901 N N . SER A 1 114 ? -3.211 -18.922 -21.734 1 82.81 114 SER A N 1
ATOM 902 C CA . SER A 1 114 ? -3.43 -19.219 -23.156 1 82.81 114 SER A CA 1
ATOM 903 C C . SER A 1 114 ? -3.293 -20.703 -23.438 1 82.81 114 SER A C 1
ATOM 905 O O . SER A 1 114 ? -4.188 -21.312 -24.031 1 82.81 114 SER A O 1
ATOM 907 N N . PRO A 1 115 ? -2.193 -21.281 -23.062 1 87 115 PRO A N 1
ATOM 908 C CA . PRO A 1 115 ? -2.104 -22.719 -23.297 1 87 115 PRO A CA 1
ATOM 909 C C . PRO A 1 115 ? -3.172 -23.516 -22.531 1 87 115 PRO A C 1
ATOM 911 O O . PRO A 1 115 ? -3.625 -24.562 -23.016 1 87 115 PRO A O 1
ATOM 914 N N . VAL A 1 116 ? -3.6 -23.078 -21.406 1 89.31 116 VAL A N 1
ATOM 915 C CA . VAL A 1 116 ? -4.664 -23.734 -20.656 1 89.31 116 VAL A CA 1
ATOM 916 C C . VAL A 1 116 ? -5.957 -23.719 -21.469 1 89.31 116 VAL A C 1
ATOM 918 O O . VAL A 1 116 ? -6.652 -24.734 -21.547 1 89.31 116 VAL A O 1
ATOM 921 N N . ASP A 1 117 ? -6.211 -22.609 -22 1 84.56 117 ASP A N 1
ATOM 922 C CA . ASP A 1 117 ? -7.402 -22.484 -22.828 1 84.56 117 ASP A CA 1
ATOM 923 C C . ASP A 1 117 ? -7.359 -23.453 -24.016 1 84.56 117 ASP A C 1
ATOM 925 O O . ASP A 1 117 ? -8.367 -24.078 -24.344 1 84.56 117 ASP A O 1
ATOM 929 N N . MET A 1 118 ? -6.234 -23.562 -24.609 1 84 118 MET A N 1
ATOM 930 C CA . MET A 1 118 ? -6.07 -24.438 -25.766 1 84 118 MET A CA 1
ATOM 931 C C . MET A 1 118 ? -6.316 -25.891 -25.391 1 84 118 MET A C 1
ATOM 933 O O . MET A 1 118 ? -7.07 -26.594 -26.062 1 84 118 MET A O 1
ATOM 937 N N . VAL A 1 119 ? -5.746 -26.297 -24.375 1 90.88 119 VAL A N 1
ATOM 938 C CA . VAL A 1 119 ? -5.82 -27.719 -24.016 1 90.88 119 VAL A CA 1
ATOM 939 C C . VAL A 1 119 ? -7.211 -28.047 -23.484 1 90.88 119 VAL A C 1
ATOM 941 O O . VAL A 1 119 ? -7.719 -29.156 -23.703 1 90.88 119 VAL A O 1
ATOM 944 N N . THR A 1 120 ? -7.875 -27.094 -22.875 1 90.75 120 THR A N 1
ATOM 945 C CA . THR A 1 120 ? -9.211 -27.328 -22.344 1 90.75 120 THR A CA 1
ATOM 946 C C . THR A 1 120 ? -10.227 -27.484 -23.469 1 90.75 120 THR A C 1
ATOM 948 O O . THR A 1 120 ? -11.234 -28.188 -23.328 1 90.75 120 THR A O 1
ATOM 951 N N . GLN A 1 121 ? -9.914 -26.828 -24.562 1 84.62 121 GLN A N 1
ATOM 952 C CA . GLN A 1 121 ? -10.766 -27.031 -25.734 1 84.62 121 GLN A CA 1
ATOM 953 C C . GLN A 1 121 ? -10.68 -28.469 -26.25 1 84.62 121 GLN A C 1
ATOM 955 O O . GLN A 1 121 ? -11.68 -29.047 -26.672 1 84.62 121 GLN A O 1
ATOM 960 N N . LEU A 1 122 ? -9.531 -29 -26.266 1 88.69 122 LEU A N 1
ATOM 961 C CA . LEU A 1 122 ? -9.344 -30.391 -26.656 1 88.69 122 LEU A CA 1
ATOM 962 C C . LEU A 1 122 ? -10.109 -31.312 -25.719 1 88.69 122 LEU A C 1
ATOM 964 O O . LEU A 1 122 ? -10.734 -32.281 -26.156 1 88.69 122 LEU A O 1
ATOM 968 N N . LYS A 1 123 ? -10.078 -30.953 -24.438 1 92 123 LYS A N 1
ATOM 969 C CA . LYS A 1 123 ? -10.797 -31.75 -23.453 1 92 123 LYS A CA 1
ATOM 970 C C . LYS A 1 123 ? -12.305 -31.625 -23.625 1 92 123 LYS A C 1
ATOM 972 O O . LYS A 1 123 ? -13.031 -32.625 -23.562 1 92 123 LYS A O 1
ATOM 977 N N . LYS A 1 124 ? -12.727 -30.469 -23.844 1 87.56 124 LYS A N 1
ATOM 978 C CA . LYS A 1 124 ? -14.148 -30.203 -24.078 1 87.56 124 LYS A CA 1
ATOM 979 C C . LYS A 1 124 ? -14.68 -31.016 -25.25 1 87.56 124 LYS A C 1
ATOM 981 O O . LYS A 1 124 ? -15.812 -31.516 -25.203 1 87.56 124 LYS A O 1
ATOM 986 N N . ARG A 1 125 ? -13.844 -31.203 -26.234 1 87.31 125 ARG A N 1
ATOM 987 C CA . ARG A 1 125 ? -14.227 -31.922 -27.453 1 87.31 125 ARG A CA 1
ATOM 988 C C . ARG A 1 125 ? -14.047 -33.406 -27.297 1 87.31 125 ARG A C 1
ATOM 990 O O . ARG A 1 125 ? -14.352 -34.188 -28.203 1 87.31 125 ARG A O 1
ATOM 997 N N . GLY A 1 126 ? -13.469 -33.812 -26.219 1 91.44 126 GLY A N 1
ATOM 998 C CA . GLY A 1 126 ? -13.32 -35.25 -25.938 1 91.44 126 GLY A CA 1
ATOM 999 C C . GLY A 1 126 ? -12.055 -35.844 -26.531 1 91.44 126 GLY A C 1
ATOM 1000 O O . GLY A 1 126 ? -11.891 -37.062 -26.547 1 91.44 126 GLY A O 1
ATOM 1001 N N . ASN A 1 127 ? -11.188 -34.906 -27.031 1 90.88 127 ASN A N 1
ATOM 1002 C CA . ASN A 1 127 ? -9.953 -35.406 -27.625 1 90.88 127 ASN A CA 1
ATOM 1003 C C . ASN A 1 127 ? -8.977 -35.906 -26.578 1 90.88 127 ASN A C 1
ATOM 1005 O O . ASN A 1 127 ? -8.141 -36.781 -26.875 1 90.88 127 ASN A O 1
ATOM 1009 N N . ILE A 1 128 ? -9.078 -35.375 -25.375 1 93.38 128 ILE A N 1
ATOM 1010 C CA . ILE A 1 128 ? -8.219 -35.781 -24.266 1 93.38 128 ILE A CA 1
ATOM 1011 C C . ILE A 1 128 ? -9.039 -35.875 -22.984 1 93.38 128 ILE A C 1
ATOM 1013 O O . ILE A 1 128 ? -10.117 -35.281 -22.891 1 93.38 128 ILE A O 1
ATOM 1017 N N . ASN A 1 129 ? -8.445 -36.688 -21.969 1 93.62 129 ASN A N 1
ATOM 1018 C CA . ASN A 1 129 ? -9.211 -36.875 -20.734 1 93.62 129 ASN A CA 1
ATOM 1019 C C . ASN A 1 129 ? -8.328 -36.75 -19.5 1 93.62 129 ASN A C 1
ATOM 1021 O O . ASN A 1 129 ? -8.812 -36.844 -18.375 1 93.62 129 ASN A O 1
ATOM 1025 N N . MET A 1 130 ? -7.133 -36.531 -19.703 1 94.5 130 MET A N 1
ATOM 1026 C CA . MET A 1 130 ? -6.234 -36.438 -18.562 1 94.5 130 MET A CA 1
ATOM 1027 C C . MET A 1 130 ? -6.496 -35.188 -17.75 1 94.5 130 MET A C 1
ATOM 1029 O O . MET A 1 130 ? -7.113 -34.25 -18.234 1 94.5 130 MET A O 1
ATOM 1033 N N . PRO A 1 131 ? -6.066 -35.125 -16.5 1 96.69 131 PRO A N 1
ATOM 1034 C CA . PRO A 1 131 ? -6.246 -33.938 -15.648 1 96.69 131 PRO A CA 1
ATOM 1035 C C . PRO A 1 131 ? -5.441 -32.75 -16.141 1 96.69 131 PRO A C 1
ATOM 1037 O O . PRO A 1 131 ? -4.301 -32.906 -16.594 1 96.69 131 PRO A O 1
ATOM 1040 N N . ILE A 1 132 ? -6.07 -31.562 -16.047 1 96.94 132 ILE A N 1
ATOM 1041 C CA . ILE A 1 132 ? -5.449 -30.297 -16.391 1 96.94 132 ILE A CA 1
ATOM 1042 C C . ILE A 1 132 ? -5.379 -29.391 -15.164 1 96.94 132 ILE A C 1
ATOM 1044 O O . ILE A 1 132 ? -6.375 -29.219 -14.461 1 96.94 132 ILE A O 1
ATOM 1048 N N . ILE A 1 133 ? -4.23 -28.859 -14.898 1 97.88 133 ILE A N 1
ATOM 1049 C CA . ILE A 1 133 ? -4.035 -27.938 -13.781 1 97.88 133 ILE A CA 1
ATOM 1050 C C . ILE A 1 133 ? -3.594 -26.578 -14.32 1 97.88 133 ILE A C 1
ATOM 1052 O O . ILE A 1 133 ? -2.68 -26.484 -15.141 1 97.88 133 ILE A O 1
ATOM 1056 N N . SER A 1 134 ? -4.258 -25.547 -13.898 1 96.81 134 SER A N 1
ATOM 1057 C CA . SER A 1 134 ? -3.881 -24.172 -14.188 1 96.81 134 SER A CA 1
ATOM 1058 C C . SER A 1 134 ? -3.158 -23.531 -13 1 96.81 134 SER A C 1
ATOM 1060 O O . SER A 1 134 ? -3.684 -23.516 -11.883 1 96.81 134 SER A O 1
ATOM 1062 N N . ILE A 1 135 ? -1.969 -23.031 -13.258 1 97.75 135 ILE A N 1
ATOM 1063 C CA . ILE A 1 135 ? -1.216 -22.406 -12.172 1 97.75 135 ILE A CA 1
ATOM 1064 C C . ILE A 1 135 ? -1.118 -20.891 -12.414 1 97.75 135 ILE A C 1
ATOM 1066 O O . ILE A 1 135 ? -0.466 -20.453 -13.359 1 97.75 135 ILE A O 1
ATOM 1070 N N . VAL A 1 136 ? -1.749 -20.172 -11.516 1 96.19 136 VAL A N 1
ATOM 1071 C CA . VAL A 1 136 ? -1.688 -18.703 -11.586 1 96.19 136 VAL A CA 1
ATOM 1072 C C . VAL A 1 136 ? -0.323 -18.234 -11.102 1 96.19 136 VAL A C 1
ATOM 1074 O O . VAL A 1 136 ? 0.081 -18.516 -9.977 1 96.19 136 VAL A O 1
ATOM 1077 N N . THR A 1 137 ? 0.366 -17.453 -11.906 1 95.12 137 THR A N 1
ATOM 1078 C CA . THR A 1 137 ? 1.734 -17.078 -11.578 1 95.12 137 THR A CA 1
ATOM 1079 C C . THR A 1 137 ? 1.791 -15.625 -11.117 1 95.12 137 THR A C 1
ATOM 1081 O O . THR A 1 137 ? 2.838 -14.977 -11.203 1 95.12 137 THR A O 1
ATOM 1084 N N . ASP A 1 138 ? 0.637 -15.094 -10.703 1 94.19 138 ASP A N 1
ATOM 1085 C CA . ASP A 1 138 ? 0.505 -13.758 -10.117 1 94.19 138 ASP A CA 1
ATOM 1086 C C . ASP A 1 138 ? -0.268 -13.812 -8.805 1 94.19 138 ASP A C 1
ATOM 1088 O O . ASP A 1 138 ? -0.736 -14.875 -8.398 1 94.19 138 ASP A O 1
ATOM 1092 N N . PHE A 1 139 ? -0.367 -12.641 -8.164 1 96.19 139 PHE A N 1
ATOM 1093 C CA . PHE A 1 139 ? -0.999 -12.586 -6.852 1 96.19 139 PHE A CA 1
ATOM 1094 C C . PHE A 1 139 ? -2.445 -12.125 -6.969 1 96.19 139 PHE A C 1
ATOM 1096 O O . PHE A 1 139 ? -3.059 -11.727 -5.973 1 96.19 139 PHE A O 1
ATOM 1103 N N . THR A 1 140 ? -2.941 -12.062 -8.117 1 89.94 140 THR A N 1
ATOM 1104 C CA . THR A 1 140 ? -4.348 -11.828 -8.422 1 89.94 140 THR A CA 1
ATOM 1105 C C . THR A 1 140 ? -4.848 -12.805 -9.477 1 89.94 140 THR A C 1
ATOM 1107 O O . THR A 1 140 ? -4.051 -13.445 -10.164 1 89.94 140 THR A O 1
ATOM 1110 N N . ILE A 1 141 ? -6.098 -12.898 -9.508 1 90.88 141 ILE A N 1
ATOM 1111 C CA . ILE A 1 141 ? -6.691 -13.867 -10.43 1 90.88 141 ILE A CA 1
ATOM 1112 C C . ILE A 1 141 ? -7.406 -13.133 -11.562 1 90.88 141 ILE A C 1
ATOM 1114 O O . ILE A 1 141 ? -8.484 -12.578 -11.359 1 90.88 141 ILE A O 1
ATOM 1118 N N . HIS A 1 142 ? -6.805 -13.148 -12.672 1 85.12 142 HIS A N 1
ATOM 1119 C CA . HIS A 1 142 ? -7.52 -12.68 -13.852 1 85.12 142 HIS A CA 1
ATOM 1120 C C . HIS A 1 142 ? -8.547 -13.711 -14.32 1 85.12 142 HIS A C 1
ATOM 1122 O O . HIS A 1 142 ? -8.273 -14.914 -14.297 1 85.12 142 HIS A O 1
ATOM 1128 N N . PRO A 1 143 ? -9.672 -13.305 -14.773 1 82.62 143 PRO A N 1
ATOM 1129 C CA . PRO A 1 143 ? -10.727 -14.242 -15.172 1 82.62 143 PRO A CA 1
ATOM 1130 C C . PRO A 1 143 ? -10.266 -15.219 -16.25 1 82.62 143 PRO A C 1
ATOM 1132 O O . PRO A 1 143 ? -10.828 -16.312 -16.375 1 82.62 143 PRO A O 1
ATOM 1135 N N . TYR A 1 144 ? -9.25 -14.914 -16.938 1 81.44 144 TYR A N 1
ATOM 1136 C CA . TYR A 1 144 ? -8.727 -15.758 -18.016 1 81.44 144 TYR A CA 1
ATOM 1137 C C . TYR A 1 144 ? -8.172 -17.062 -17.453 1 81.44 144 TYR A C 1
ATOM 1139 O O . TYR A 1 144 ? -8.055 -18.047 -18.188 1 81.44 144 TYR A O 1
ATOM 1147 N N . TRP A 1 145 ? -7.926 -17.047 -16.203 1 88.44 145 TRP A N 1
ATOM 1148 C CA . TRP A 1 145 ? -7.379 -18.25 -15.586 1 88.44 145 TRP A CA 1
ATOM 1149 C C . TRP A 1 145 ? -8.484 -19.25 -15.273 1 88.44 145 TRP A C 1
ATOM 1151 O O . TRP A 1 145 ? -8.211 -20.438 -15.016 1 88.44 145 TRP A O 1
ATOM 1161 N N . ILE A 1 146 ? -9.664 -18.734 -15.242 1 89.44 146 ILE A N 1
ATOM 1162 C CA . ILE A 1 146 ? -10.781 -19.547 -14.789 1 89.44 146 ILE A CA 1
ATOM 1163 C C . ILE A 1 146 ? -11.398 -20.281 -15.977 1 89.44 146 ILE A C 1
ATOM 1165 O O . ILE A 1 146 ? -11.852 -19.641 -16.938 1 89.44 146 ILE A O 1
ATOM 1169 N N . ASN A 1 147 ? -11.359 -21.594 -15.922 1 89.5 147 ASN A N 1
ATOM 1170 C CA . ASN A 1 147 ? -11.898 -22.484 -16.953 1 89.5 147 ASN A CA 1
ATOM 1171 C C . ASN A 1 147 ? -12.57 -23.719 -16.344 1 89.5 147 ASN A C 1
ATOM 1173 O O . ASN A 1 147 ? -11.969 -24.406 -15.523 1 89.5 147 ASN A O 1
ATOM 1177 N N . HIS A 1 148 ? -13.742 -24.016 -16.781 1 90.12 148 HIS A N 1
ATOM 1178 C CA . HIS A 1 148 ? -14.562 -25.078 -16.203 1 90.12 148 HIS A CA 1
ATOM 1179 C C . HIS A 1 148 ? -13.961 -26.453 -16.469 1 90.12 148 HIS A C 1
ATOM 1181 O O . HIS A 1 148 ? -14.242 -27.406 -15.758 1 90.12 148 HIS A O 1
ATOM 1187 N N . PHE A 1 149 ? -13.164 -26.547 -17.453 1 92.75 149 PHE A N 1
ATOM 1188 C CA . PHE A 1 149 ? -12.617 -27.844 -17.859 1 92.75 149 PHE A CA 1
ATOM 1189 C C . PHE A 1 149 ? -11.273 -28.094 -17.188 1 92.75 149 PHE A C 1
ATOM 1191 O O . PHE A 1 149 ? -10.68 -29.156 -17.344 1 92.75 149 PHE A O 1
ATOM 1198 N N . VAL A 1 150 ? -10.82 -27.125 -16.422 1 95.62 150 VAL A N 1
ATOM 1199 C CA . VAL A 1 150 ? -9.641 -27.312 -15.578 1 95.62 150 VAL A CA 1
ATOM 1200 C C . VAL A 1 150 ? -10.008 -28.094 -14.32 1 95.62 150 VAL A C 1
ATOM 1202 O O . VAL A 1 150 ? -11.062 -27.844 -13.719 1 95.62 150 VAL A O 1
ATOM 1205 N N . ASP A 1 151 ? -9.203 -29 -14 1 96.88 151 ASP A N 1
ATOM 1206 C CA . ASP A 1 151 ? -9.508 -29.828 -12.836 1 96.88 151 ASP A CA 1
ATOM 1207 C C . ASP A 1 151 ? -9.133 -29.109 -11.539 1 96.88 151 ASP A C 1
ATOM 1209 O O . ASP A 1 151 ? -9.836 -29.234 -10.531 1 96.88 151 ASP A O 1
ATOM 1213 N N . TYR A 1 152 ? -7.992 -28.375 -11.57 1 97.75 152 TYR A N 1
ATOM 1214 C CA . TYR A 1 152 ? -7.59 -27.562 -10.422 1 97.75 152 TYR A CA 1
ATOM 1215 C C . TYR A 1 152 ? -6.934 -26.266 -10.875 1 97.75 152 TYR A C 1
ATOM 1217 O O . TYR A 1 152 ? -6.23 -26.234 -11.883 1 97.75 152 TYR A O 1
ATOM 1225 N N . ILE A 1 153 ? -7.176 -25.297 -10.133 1 97.69 153 ILE A N 1
ATOM 1226 C CA . ILE A 1 153 ? -6.457 -24.031 -10.273 1 97.69 153 ILE A CA 1
ATOM 1227 C C . ILE A 1 153 ? -5.594 -23.797 -9.031 1 97.69 153 ILE A C 1
ATOM 1229 O O . ILE A 1 153 ? -6.09 -23.844 -7.906 1 97.69 153 ILE A O 1
ATOM 1233 N N . ILE A 1 154 ? -4.352 -23.594 -9.234 1 98.38 154 ILE A N 1
ATOM 1234 C CA . ILE A 1 154 ? -3.43 -23.312 -8.148 1 98.38 154 ILE A CA 1
ATOM 1235 C C . ILE A 1 154 ? -3.217 -21.797 -8.031 1 98.38 154 ILE A C 1
ATOM 1237 O O . ILE A 1 154 ? -2.902 -21.141 -9.016 1 98.38 154 ILE A O 1
ATOM 1241 N N . VAL A 1 155 ? -3.436 -21.297 -6.828 1 98.38 155 VAL A N 1
ATOM 1242 C CA . VAL A 1 155 ? -3.203 -19.891 -6.539 1 98.38 155 VAL A CA 1
ATOM 1243 C C . VAL A 1 155 ? -2.121 -19.75 -5.473 1 98.38 155 VAL A C 1
ATOM 1245 O O . VAL A 1 155 ? -1.707 -20.734 -4.867 1 98.38 155 VAL A O 1
ATOM 1248 N N . HIS A 1 156 ? -1.66 -18.578 -5.254 1 98.44 156 HIS A N 1
ATOM 1249 C CA . HIS A 1 156 ? -0.467 -18.406 -4.43 1 98.44 156 HIS A CA 1
ATOM 1250 C C . HIS A 1 156 ? -0.767 -18.672 -2.961 1 98.44 156 HIS A C 1
ATOM 1252 O O . HIS A 1 156 ? -0.002 -19.359 -2.283 1 98.44 156 HIS A O 1
ATOM 1258 N N . HIS A 1 157 ? -1.826 -18.172 -2.453 1 98.38 157 HIS A N 1
ATOM 1259 C CA . HIS A 1 157 ? -2.076 -18.156 -1.016 1 98.38 157 HIS A CA 1
ATOM 1260 C C . HIS A 1 157 ? -3.555 -18.359 -0.709 1 98.38 157 HIS A C 1
ATOM 1262 O O . HIS A 1 157 ? -4.41 -18.109 -1.56 1 98.38 157 HIS A O 1
ATOM 1268 N N . GLN A 1 158 ? -3.887 -18.812 0.466 1 97.81 158 GLN A N 1
ATOM 1269 C CA . GLN A 1 158 ? -5.254 -19.062 0.908 1 97.81 158 GLN A CA 1
ATOM 1270 C C . GLN A 1 158 ? -6.109 -17.797 0.801 1 97.81 158 GLN A C 1
ATOM 1272 O O . GLN A 1 158 ? -7.309 -17.875 0.521 1 97.81 158 GLN A O 1
ATOM 1277 N N . ASN A 1 159 ? -5.52 -16.656 0.924 1 96.81 159 ASN A N 1
ATOM 1278 C CA . ASN A 1 159 ? -6.289 -15.422 0.922 1 96.81 159 ASN A CA 1
ATOM 1279 C C . ASN A 1 159 ? -6.684 -15.008 -0.494 1 96.81 159 ASN A C 1
ATOM 1281 O O . ASN A 1 159 ? -7.34 -13.984 -0.686 1 96.81 159 ASN A O 1
ATOM 1285 N N . LEU A 1 160 ? -6.359 -15.805 -1.45 1 97.19 160 LEU A N 1
ATOM 1286 C CA . LEU A 1 160 ? -6.762 -15.555 -2.83 1 97.19 160 LEU A CA 1
ATOM 1287 C C . LEU A 1 160 ? -7.945 -16.438 -3.221 1 97.19 160 LEU A C 1
ATOM 1289 O O . LEU A 1 160 ? -8.523 -16.266 -4.297 1 97.19 160 LEU A O 1
ATOM 1293 N N . VAL A 1 161 ? -8.305 -17.375 -2.381 1 97.25 161 VAL A N 1
ATOM 1294 C CA . VAL A 1 161 ? -9.359 -18.344 -2.68 1 97.25 161 VAL A CA 1
ATOM 1295 C C . VAL A 1 161 ? -10.688 -17.594 -2.861 1 97.25 161 VAL A C 1
ATOM 1297 O O . VAL A 1 161 ? -11.445 -17.891 -3.791 1 97.25 161 VAL A O 1
ATOM 1300 N N . TYR A 1 162 ? -10.961 -16.609 -2.002 1 96 162 TYR A N 1
ATOM 1301 C CA . TYR A 1 162 ? -12.188 -15.836 -2.111 1 96 162 TYR A CA 1
ATOM 1302 C C . TYR A 1 162 ? -12.305 -15.188 -3.486 1 96 162 TYR A C 1
ATOM 1304 O O . TYR A 1 162 ? -13.359 -15.25 -4.121 1 96 162 TYR A O 1
ATOM 1312 N N . GLU A 1 163 ? -11.227 -14.57 -3.912 1 94.69 163 GLU A N 1
ATOM 1313 C CA . GLU A 1 163 ? -11.227 -13.914 -5.215 1 94.69 163 GLU A CA 1
ATOM 1314 C C . GLU A 1 163 ? -11.445 -14.922 -6.344 1 94.69 163 GLU A C 1
ATOM 1316 O O . GLU A 1 163 ? -12.164 -14.641 -7.305 1 94.69 163 GLU A O 1
ATOM 1321 N N . ALA A 1 164 ? -10.789 -16.062 -6.246 1 95.75 164 ALA A N 1
ATOM 1322 C CA . ALA A 1 164 ? -10.945 -17.109 -7.262 1 95.75 164 ALA A CA 1
ATOM 1323 C C . ALA A 1 164 ? -12.406 -17.531 -7.387 1 95.75 164 ALA A C 1
ATOM 1325 O O . ALA A 1 164 ? -12.938 -17.625 -8.492 1 95.75 164 ALA A O 1
ATOM 1326 N N . ILE A 1 165 ? -13.039 -17.734 -6.281 1 95.69 165 ILE A N 1
ATOM 1327 C CA . ILE A 1 165 ? -14.43 -18.172 -6.262 1 95.69 165 ILE A CA 1
ATOM 1328 C C . ILE A 1 165 ? -15.32 -17.062 -6.82 1 95.69 165 ILE A C 1
ATOM 1330 O O . ILE A 1 165 ? -16.203 -17.328 -7.637 1 95.69 165 ILE A O 1
ATOM 1334 N N . LYS A 1 166 ? -15.055 -15.883 -6.398 1 92.31 166 LYS A N 1
ATOM 1335 C CA . LYS A 1 166 ? -15.82 -14.734 -6.875 1 92.31 166 LYS A CA 1
ATOM 1336 C C . LYS A 1 166 ? -15.742 -14.617 -8.391 1 92.31 166 LYS A C 1
ATOM 1338 O O . LYS A 1 166 ? -16.703 -14.211 -9.039 1 92.31 166 LYS A O 1
ATOM 1343 N N . LYS A 1 167 ? -14.656 -15.016 -8.922 1 91.12 167 LYS A N 1
ATOM 1344 C CA . LYS A 1 167 ? -14.43 -14.883 -10.359 1 91.12 167 LYS A CA 1
ATOM 1345 C C . LYS A 1 167 ? -14.969 -16.094 -11.109 1 91.12 167 LYS A C 1
ATOM 1347 O O . LYS A 1 167 ? -14.891 -16.156 -12.336 1 91.12 167 LYS A O 1
ATOM 1352 N N . GLY A 1 168 ? -15.398 -17.125 -10.414 1 92.94 168 GLY A N 1
ATOM 1353 C CA . GLY A 1 168 ? -16.125 -18.188 -11.078 1 92.94 168 GLY A CA 1
ATOM 1354 C C . GLY A 1 168 ? -15.5 -19.562 -10.844 1 92.94 168 GLY A C 1
ATOM 1355 O O . GLY A 1 168 ? -16.016 -20.562 -11.328 1 92.94 168 GLY A O 1
ATOM 1356 N N . ALA A 1 169 ? -14.453 -19.641 -10.094 1 95 169 ALA A N 1
ATOM 1357 C CA . ALA A 1 169 ? -13.852 -20.953 -9.812 1 95 169 ALA A CA 1
ATOM 1358 C C . ALA A 1 169 ? -14.688 -21.734 -8.805 1 95 169 ALA A C 1
ATOM 1360 O O . ALA A 1 169 ? -15.344 -21.141 -7.945 1 95 169 ALA A O 1
ATOM 1361 N N . GLN A 1 170 ? -14.695 -23.031 -8.961 1 96.12 170 GLN A N 1
ATOM 1362 C CA . GLN A 1 170 ? -15.312 -23.891 -7.957 1 96.12 170 GLN A CA 1
ATOM 1363 C C . GLN A 1 170 ? -14.414 -24.047 -6.734 1 96.12 170 GLN A C 1
ATOM 1365 O O . GLN A 1 170 ? -13.211 -24.312 -6.867 1 96.12 170 GLN A O 1
ATOM 1370 N N . LYS A 1 171 ? -14.977 -23.875 -5.586 1 95.81 171 LYS A N 1
ATOM 1371 C CA . LYS A 1 171 ? -14.219 -23.859 -4.336 1 95.81 171 LYS A CA 1
ATOM 1372 C C . LYS A 1 171 ? -13.367 -25.109 -4.18 1 95.81 171 LYS A C 1
ATOM 1374 O O . LYS A 1 171 ? -12.195 -25.031 -3.795 1 95.81 171 LYS A O 1
ATOM 1379 N N . ASP A 1 172 ? -13.883 -26.203 -4.535 1 96.31 172 ASP A N 1
ATOM 1380 C CA . ASP A 1 172 ? -13.211 -27.484 -4.32 1 96.31 172 ASP A CA 1
ATOM 1381 C C . ASP A 1 172 ? -12.102 -27.688 -5.34 1 96.31 172 ASP A C 1
ATOM 1383 O O . ASP A 1 172 ? -11.297 -28.625 -5.211 1 96.31 172 ASP A O 1
ATOM 1387 N N . LYS A 1 173 ? -11.977 -26.781 -6.316 1 97.19 173 LYS A N 1
ATOM 1388 C CA . LYS A 1 173 ? -10.969 -26.922 -7.363 1 97.19 173 LYS A CA 1
ATOM 1389 C C . LYS A 1 173 ? -9.852 -25.891 -7.188 1 97.19 173 LYS A C 1
ATOM 1391 O O . LYS A 1 173 ? -8.93 -25.828 -8 1 97.19 173 LYS A O 1
ATOM 1396 N N . VAL A 1 174 ? -9.906 -25.078 -6.16 1 98 174 VAL A N 1
ATOM 1397 C CA . VAL A 1 174 ? -8.891 -24.047 -5.922 1 98 174 VAL A CA 1
ATOM 1398 C C . VAL A 1 174 ? -7.902 -24.547 -4.871 1 98 174 VAL A C 1
ATOM 1400 O O . VAL A 1 174 ? -8.297 -24.922 -3.762 1 98 174 VAL A O 1
ATOM 1403 N N . ALA A 1 175 ? -6.641 -24.594 -5.199 1 98.25 175 ALA A N 1
ATOM 1404 C CA . ALA A 1 175 ? -5.605 -25.047 -4.273 1 98.25 175 ALA A CA 1
ATOM 1405 C C . ALA A 1 175 ? -4.566 -23.953 -4.035 1 98.25 175 ALA A C 1
ATOM 1407 O O . ALA A 1 175 ? -3.863 -23.547 -4.961 1 98.25 175 ALA A O 1
ATOM 1408 N N . PRO A 1 176 ? -4.48 -23.422 -2.82 1 98.5 176 PRO A N 1
ATOM 1409 C CA . PRO A 1 176 ? -3.5 -22.391 -2.512 1 98.5 176 PRO A CA 1
ATOM 1410 C C . PRO A 1 176 ? -2.121 -22.953 -2.18 1 98.5 176 PRO A C 1
ATOM 1412 O O . PRO A 1 176 ? -1.68 -22.875 -1.029 1 98.5 176 PRO A O 1
ATOM 1415 N N . LEU A 1 177 ? -1.417 -23.359 -3.229 1 98.69 177 LEU A N 1
ATOM 1416 C CA . LEU A 1 177 ? -0.159 -24.062 -3.023 1 98.69 177 LEU A CA 1
ATOM 1417 C C . LEU A 1 177 ? 1.03 -23.172 -3.363 1 98.69 177 LEU A C 1
ATOM 1419 O O . LEU A 1 177 ? 2.178 -23.531 -3.086 1 98.69 177 LEU A O 1
ATOM 1423 N N . GLY A 1 178 ? 0.764 -22.062 -3.98 1 98.62 178 GLY A N 1
ATOM 1424 C CA . GLY A 1 178 ? 1.827 -21.094 -4.23 1 98.62 178 GLY A CA 1
ATOM 1425 C C . GLY A 1 178 ? 2.262 -21.047 -5.684 1 98.62 178 GLY A C 1
ATOM 1426 O O . GLY A 1 178 ? 2.014 -22 -6.441 1 98.62 178 GLY A O 1
ATOM 1427 N N . ILE A 1 179 ? 2.873 -19.969 -6.078 1 98.38 179 ILE A N 1
ATOM 1428 C CA . ILE A 1 179 ? 3.586 -19.859 -7.348 1 98.38 179 ILE A CA 1
ATOM 1429 C C . ILE A 1 179 ? 4.832 -20.734 -7.316 1 98.38 179 ILE A C 1
ATOM 1431 O O . ILE A 1 179 ? 5.629 -20.656 -6.379 1 98.38 179 ILE A O 1
ATOM 1435 N N . PRO A 1 180 ? 4.996 -21.547 -8.32 1 98.62 180 PRO A N 1
ATOM 1436 C CA . PRO A 1 180 ? 6.164 -22.422 -8.289 1 98.62 180 PRO A CA 1
ATOM 1437 C C . PRO A 1 180 ? 7.484 -21.656 -8.336 1 98.62 180 PRO A C 1
ATOM 1439 O O . PRO A 1 180 ? 7.711 -20.875 -9.25 1 98.62 180 PRO A O 1
ATOM 1442 N N . ILE A 1 181 ? 8.273 -21.891 -7.367 1 98.25 181 ILE A N 1
ATOM 1443 C CA . ILE A 1 181 ? 9.625 -21.344 -7.348 1 98.25 181 ILE A CA 1
ATOM 1444 C C . ILE A 1 181 ? 10.633 -22.469 -7.129 1 98.25 181 ILE A C 1
ATOM 1446 O O . ILE A 1 181 ? 10.258 -23.578 -6.73 1 98.25 181 ILE A O 1
ATOM 1450 N N . ASN A 1 182 ? 11.875 -22.203 -7.508 1 97.94 182 ASN A N 1
ATOM 1451 C CA . ASN A 1 182 ? 12.906 -23.219 -7.387 1 97.94 182 ASN A CA 1
ATOM 1452 C C . ASN A 1 182 ? 12.969 -23.797 -5.973 1 97.94 182 ASN A C 1
ATOM 1454 O O . ASN A 1 182 ? 12.914 -23.047 -4.996 1 97.94 182 ASN A O 1
ATOM 1458 N N . PRO A 1 183 ? 13.117 -25.125 -5.836 1 98.06 183 PRO A N 1
ATOM 1459 C CA . PRO A 1 183 ? 13.164 -25.734 -4.508 1 98.06 183 PRO A CA 1
ATOM 1460 C C . PRO A 1 183 ? 14.305 -25.203 -3.648 1 98.06 183 PRO A C 1
ATOM 1462 O O . PRO A 1 183 ? 14.289 -25.359 -2.424 1 98.06 183 PRO A O 1
ATOM 1465 N N . SER A 1 184 ? 15.258 -24.547 -4.27 1 97.31 184 SER A N 1
ATOM 1466 C CA . SER A 1 184 ? 16.375 -23.969 -3.531 1 97.31 184 SER A CA 1
ATOM 1467 C C . SER A 1 184 ? 15.898 -22.891 -2.559 1 97.31 184 SER A C 1
ATOM 1469 O O . SER A 1 184 ? 16.562 -22.625 -1.553 1 97.31 184 SER A O 1
ATOM 1471 N N . PHE A 1 185 ? 14.789 -22.312 -2.748 1 97.56 185 PHE A N 1
ATOM 1472 C CA . PHE A 1 185 ? 14.273 -21.234 -1.907 1 97.56 185 PHE A CA 1
ATOM 1473 C C . PHE A 1 185 ? 13.734 -21.797 -0.591 1 97.56 185 PHE A C 1
ATOM 1475 O O . PHE A 1 185 ? 13.477 -21.031 0.347 1 97.56 185 PHE A O 1
ATOM 1482 N N . ALA A 1 186 ? 13.602 -23.125 -0.515 1 96.31 186 ALA A N 1
ATOM 1483 C CA . ALA A 1 186 ? 13.195 -23.766 0.73 1 96.31 186 ALA A CA 1
ATOM 1484 C C . ALA A 1 186 ? 14.406 -24.141 1.58 1 96.31 186 ALA A C 1
ATOM 1486 O O . ALA A 1 186 ? 14.266 -24.484 2.754 1 96.31 186 ALA A O 1
ATOM 1487 N N . GLN A 1 187 ? 15.539 -24.016 1.025 1 94.81 187 GLN A N 1
ATOM 1488 C CA . GLN A 1 187 ? 16.75 -24.406 1.722 1 94.81 187 GLN A CA 1
ATOM 1489 C C . GLN A 1 187 ? 17.219 -23.328 2.691 1 94.81 187 GLN A C 1
ATOM 1491 O O . GLN A 1 187 ? 17.047 -22.125 2.418 1 94.81 187 GLN A O 1
ATOM 1496 N N . THR A 1 188 ? 17.75 -23.766 3.812 1 93.44 188 THR A N 1
ATOM 1497 C CA . THR A 1 188 ? 18.375 -22.859 4.758 1 93.44 188 THR A CA 1
ATOM 1498 C C . THR A 1 188 ? 19.875 -22.766 4.492 1 93.44 188 THR A C 1
ATOM 1500 O O . THR A 1 188 ? 20.547 -23.781 4.32 1 93.44 188 THR A O 1
ATOM 1503 N N . TYR A 1 189 ? 20.312 -21.578 4.402 1 92 189 TYR A N 1
ATOM 1504 C CA . TYR A 1 189 ? 21.719 -21.344 4.145 1 92 189 TYR A CA 1
ATOM 1505 C C . TYR A 1 189 ? 22.406 -20.719 5.355 1 92 189 TYR A C 1
ATOM 1507 O O . TYR A 1 189 ? 21.75 -20.047 6.16 1 92 189 TYR A O 1
ATOM 1515 N N . ASP A 1 190 ? 23.641 -21.031 5.453 1 93.94 190 ASP A N 1
ATOM 1516 C CA . ASP A 1 190 ? 24.484 -20.266 6.367 1 93.94 190 ASP A CA 1
ATOM 1517 C C . ASP A 1 190 ? 24.922 -18.953 5.742 1 93.94 190 ASP A C 1
ATOM 1519 O O . ASP A 1 190 ? 25.734 -18.938 4.809 1 93.94 190 ASP A O 1
ATOM 1523 N N . LYS A 1 191 ? 24.469 -17.938 6.332 1 93.88 191 LYS A N 1
ATOM 1524 C CA . LYS A 1 191 ? 24.734 -16.609 5.789 1 93.88 191 LYS A CA 1
ATOM 1525 C C . LYS A 1 191 ? 26.234 -16.344 5.668 1 93.88 191 LYS A C 1
ATOM 1527 O O . LYS A 1 191 ? 26.688 -15.781 4.676 1 93.88 191 LYS A O 1
ATOM 1532 N N . LYS A 1 192 ? 26.984 -16.703 6.613 1 95.06 192 LYS A N 1
ATOM 1533 C CA . LYS A 1 192 ? 28.422 -16.453 6.621 1 95.06 192 LYS A CA 1
ATOM 1534 C C . LYS A 1 192 ? 29.109 -17.172 5.461 1 95.06 192 LYS A C 1
ATOM 1536 O O . LYS A 1 192 ? 30.031 -16.625 4.859 1 95.06 192 LYS A O 1
ATOM 1541 N N . GLU A 1 193 ? 28.656 -18.312 5.191 1 95.69 193 GLU A N 1
ATOM 1542 C CA . GLU A 1 193 ? 29.234 -19.078 4.09 1 95.69 193 GLU A CA 1
ATOM 1543 C C . GLU A 1 193 ? 28.938 -18.422 2.748 1 95.69 193 GLU A C 1
ATOM 1545 O O . GLU A 1 193 ? 29.812 -18.359 1.881 1 95.69 193 GLU A O 1
ATOM 1550 N N . ILE A 1 194 ? 27.734 -17.953 2.59 1 95.62 194 ILE A N 1
ATOM 1551 C CA . ILE A 1 194 ? 27.359 -17.281 1.354 1 95.62 194 ILE A CA 1
ATOM 1552 C C . ILE A 1 194 ? 28.219 -16.031 1.164 1 95.62 194 ILE A C 1
ATOM 1554 O O . ILE A 1 194 ? 28.75 -15.797 0.081 1 95.62 194 ILE A O 1
ATOM 1558 N N . ILE A 1 195 ? 28.328 -15.266 2.227 1 96.62 195 ILE A N 1
ATOM 1559 C CA . ILE A 1 195 ? 29.078 -14.016 2.213 1 96.62 195 ILE A CA 1
ATOM 1560 C C . ILE A 1 195 ? 30.531 -14.281 1.828 1 96.62 195 ILE A C 1
ATOM 1562 O O . ILE A 1 195 ? 31.078 -13.602 0.965 1 96.62 195 ILE A O 1
ATOM 1566 N N . LYS A 1 196 ? 31.047 -15.305 2.41 1 96.06 196 LYS A N 1
ATOM 1567 C CA . LYS A 1 196 ? 32.438 -15.672 2.129 1 96.06 196 LYS A CA 1
ATOM 1568 C C . LYS A 1 196 ? 32.594 -16.156 0.69 1 96.06 196 LYS A C 1
ATOM 1570 O O . LYS A 1 196 ? 33.469 -15.703 -0.027 1 96.06 196 LYS A O 1
ATOM 1575 N N . ASN A 1 197 ? 31.75 -17.031 0.232 1 95.38 197 ASN A N 1
ATOM 1576 C CA . ASN A 1 197 ? 31.844 -17.641 -1.087 1 95.38 197 ASN A CA 1
ATOM 1577 C C . ASN A 1 197 ? 31.672 -16.609 -2.199 1 95.38 197 ASN A C 1
ATOM 1579 O O . ASN A 1 197 ? 32.25 -16.75 -3.271 1 95.38 197 ASN A O 1
ATOM 1583 N N . LEU A 1 198 ? 30.875 -15.578 -1.879 1 95.12 198 LEU A N 1
ATOM 1584 C CA . LEU A 1 198 ? 30.578 -14.594 -2.912 1 95.12 198 LEU A CA 1
ATOM 1585 C C . LEU A 1 198 ? 31.406 -13.328 -2.703 1 95.12 198 LEU A C 1
ATOM 1587 O O . LEU A 1 198 ? 31.203 -12.32 -3.393 1 95.12 198 LEU A O 1
ATOM 1591 N N . ASN A 1 199 ? 32.344 -13.328 -1.774 1 95.31 199 ASN A N 1
ATOM 1592 C CA . ASN A 1 199 ? 33.188 -12.203 -1.463 1 95.31 199 ASN A CA 1
ATOM 1593 C C . ASN A 1 199 ? 32.406 -10.945 -1.153 1 95.31 199 ASN A C 1
ATOM 1595 O O . ASN A 1 199 ? 32.656 -9.883 -1.733 1 95.31 199 ASN A O 1
ATOM 1599 N N . LEU A 1 200 ? 31.422 -11.141 -0.333 1 96.75 200 LEU A N 1
ATOM 1600 C CA . LEU A 1 200 ? 30.562 -10.047 0.106 1 96.75 200 LEU A CA 1
ATOM 1601 C C . LEU A 1 200 ? 30.875 -9.656 1.548 1 96.75 200 LEU A C 1
ATOM 1603 O O . LEU A 1 200 ? 31.797 -10.203 2.158 1 96.75 200 LEU A O 1
ATOM 1607 N N . GLU A 1 201 ? 30.234 -8.625 1.992 1 96.12 201 GLU A N 1
ATOM 1608 C CA . GLU A 1 201 ? 30.469 -8.141 3.346 1 96.12 201 GLU A CA 1
ATOM 1609 C C . GLU A 1 201 ? 29.297 -8.453 4.266 1 96.12 201 GLU A C 1
ATOM 1611 O O . GLU A 1 201 ? 28.156 -8.547 3.812 1 96.12 201 GLU A O 1
ATOM 1616 N N . ASP A 1 202 ? 29.578 -8.672 5.527 1 95.5 202 ASP A N 1
ATOM 1617 C CA . ASP A 1 202 ? 28.547 -8.938 6.523 1 95.5 202 ASP A CA 1
ATOM 1618 C C . ASP A 1 202 ? 27.938 -7.633 7.047 1 95.5 202 ASP A C 1
ATOM 1620 O O . ASP A 1 202 ? 28.172 -7.25 8.195 1 95.5 202 ASP A O 1
ATOM 1624 N N . ARG A 1 203 ? 27.188 -6.977 6.246 1 95.44 203 ARG A N 1
ATOM 1625 C CA . ARG A 1 203 ? 26.5 -5.715 6.5 1 95.44 203 ARG A CA 1
ATOM 1626 C C . ARG A 1 203 ? 25.062 -5.77 6.004 1 95.44 203 ARG A C 1
ATOM 1628 O O . ARG A 1 203 ? 24.719 -6.613 5.176 1 95.44 203 ARG A O 1
ATOM 1635 N N . PRO A 1 204 ? 24.203 -4.875 6.637 1 96.75 204 PRO A N 1
ATOM 1636 C CA . PRO A 1 204 ? 22.891 -4.758 6.004 1 96.75 204 PRO A CA 1
ATOM 1637 C C . PRO A 1 204 ? 22.984 -4.57 4.488 1 96.75 204 PRO A C 1
ATOM 1639 O O . PRO A 1 204 ? 23.797 -3.779 4.012 1 96.75 204 PRO A O 1
ATOM 1642 N N . THR A 1 205 ? 22.219 -5.312 3.748 1 98.06 205 THR A N 1
ATOM 1643 C CA . THR A 1 205 ? 22.406 -5.402 2.305 1 98.06 205 THR A CA 1
ATOM 1644 C C . THR A 1 205 ? 21.141 -5.012 1.563 1 98.06 205 THR A C 1
ATOM 1646 O O . THR A 1 205 ? 20.047 -5.496 1.884 1 98.06 205 THR A O 1
ATOM 1649 N N . ILE A 1 206 ? 21.297 -4.113 0.615 1 98.44 206 ILE A N 1
ATOM 1650 C CA . ILE A 1 206 ? 20.234 -3.719 -0.306 1 98.44 206 ILE A CA 1
ATOM 1651 C C . ILE A 1 206 ? 20.453 -4.387 -1.662 1 98.44 206 ILE A C 1
ATOM 1653 O O . ILE A 1 206 ? 21.516 -4.215 -2.281 1 98.44 206 ILE A O 1
ATOM 1657 N N . LEU A 1 207 ? 19.5 -5.191 -2.07 1 98.5 207 LEU A N 1
ATOM 1658 C CA . LEU A 1 207 ? 19.531 -5.863 -3.365 1 98.5 207 LEU A CA 1
ATOM 1659 C C . LEU A 1 207 ? 18.641 -5.148 -4.375 1 98.5 207 LEU A C 1
ATOM 1661 O O . LEU A 1 207 ? 17.453 -4.926 -4.109 1 98.5 207 LEU A O 1
ATOM 1665 N N . VAL A 1 208 ? 19.203 -4.703 -5.512 1 97.81 208 VAL A N 1
ATOM 1666 C CA . VAL A 1 208 ? 18.453 -4.039 -6.574 1 97.81 208 VAL A CA 1
ATOM 1667 C C . VAL A 1 208 ? 18.406 -4.934 -7.812 1 97.81 208 VAL A C 1
ATOM 1669 O O . VAL A 1 208 ? 19.453 -5.359 -8.312 1 97.81 208 VAL A O 1
ATOM 1672 N N . MET A 1 209 ? 17.141 -5.199 -8.258 1 94.81 209 MET A N 1
ATOM 1673 C CA . MET A 1 209 ? 16.969 -6.07 -9.422 1 94.81 209 MET A CA 1
ATOM 1674 C C . MET A 1 209 ? 16.016 -5.453 -10.43 1 94.81 209 MET A C 1
ATOM 1676 O O . MET A 1 209 ? 14.961 -4.93 -10.055 1 94.81 209 MET A O 1
ATOM 1680 N N . GLY A 1 210 ? 16.328 -5.52 -11.727 1 84.44 210 GLY A N 1
ATOM 1681 C CA . GLY A 1 210 ? 15.438 -5.102 -12.797 1 84.44 210 GLY A CA 1
ATOM 1682 C C . GLY A 1 210 ? 14.781 -6.266 -13.516 1 84.44 210 GLY A C 1
ATOM 1683 O O . GLY A 1 210 ? 14.344 -6.125 -14.664 1 84.44 210 GLY A O 1
ATOM 1684 N N . GLY A 1 211 ? 14.75 -7.367 -12.914 1 78.75 211 GLY A N 1
ATOM 1685 C CA . GLY A 1 211 ? 14.273 -8.562 -13.586 1 78.75 211 GLY A CA 1
ATOM 1686 C C . GLY A 1 211 ? 15.305 -9.195 -14.5 1 78.75 211 GLY A C 1
ATOM 1687 O O . GLY A 1 211 ? 16.453 -8.758 -14.531 1 78.75 211 GLY A O 1
ATOM 1688 N N . SER A 1 212 ? 14.875 -10.164 -15.258 1 75.94 212 SER A N 1
ATOM 1689 C CA . SER A 1 212 ? 15.789 -10.891 -16.141 1 75.94 212 SER A CA 1
ATOM 1690 C C . SER A 1 212 ? 16.312 -9.992 -17.266 1 75.94 212 SER A C 1
ATOM 1692 O O . SER A 1 212 ? 17.406 -10.203 -17.766 1 75.94 212 SER A O 1
ATOM 1694 N N . LEU A 1 213 ? 15.547 -8.977 -17.562 1 74.75 213 LEU A N 1
ATOM 1695 C CA . LEU A 1 213 ? 15.906 -8.125 -18.688 1 74.75 213 LEU A CA 1
ATOM 1696 C C . LEU A 1 213 ? 16.516 -6.809 -18.203 1 74.75 213 LEU A C 1
ATOM 1698 O O . LEU A 1 213 ? 16.906 -5.965 -19.016 1 74.75 213 LEU A O 1
ATOM 1702 N N . GLY A 1 214 ? 16.688 -6.68 -16.906 1 72.38 214 GLY A N 1
ATOM 1703 C CA . GLY A 1 214 ? 17.297 -5.484 -16.344 1 72.38 214 GLY A CA 1
ATOM 1704 C C . GLY A 1 214 ? 16.547 -4.211 -16.688 1 72.38 214 GLY A C 1
ATOM 1705 O O . GLY A 1 214 ? 17.156 -3.209 -17.062 1 72.38 214 GLY A O 1
ATOM 1706 N N . LEU A 1 215 ? 15.297 -4.309 -16.609 1 74.12 215 LEU A N 1
ATOM 1707 C CA . LEU A 1 215 ? 14.453 -3.182 -16.984 1 74.12 215 LEU A CA 1
ATOM 1708 C C . LEU A 1 215 ? 14.156 -2.299 -15.781 1 74.12 215 LEU A C 1
ATOM 1710 O O . LEU A 1 215 ? 14.328 -2.727 -14.641 1 74.12 215 LEU A O 1
ATOM 1714 N N . GLY A 1 216 ? 13.883 -1.106 -16.047 1 72.62 216 GLY A N 1
ATOM 1715 C CA . GLY A 1 216 ? 13.555 -0.166 -14.992 1 72.62 216 GLY A CA 1
ATOM 1716 C C . GLY A 1 216 ? 14.672 0.819 -14.703 1 72.62 216 GLY A C 1
ATOM 1717 O O . GLY A 1 216 ? 15.82 0.597 -15.094 1 72.62 216 GLY A O 1
ATOM 1718 N N . ASN A 1 217 ? 14.516 2.09 -14.625 1 86.75 217 ASN A N 1
ATOM 1719 C CA . ASN A 1 217 ? 15.461 3.162 -14.336 1 86.75 217 ASN A CA 1
ATOM 1720 C C . ASN A 1 217 ? 16.406 2.777 -13.211 1 86.75 217 ASN A C 1
ATOM 1722 O O . ASN A 1 217 ? 16.562 3.521 -12.234 1 86.75 217 ASN A O 1
ATOM 1726 N N . ILE A 1 218 ? 17.141 1.523 -13.391 1 92.5 218 ILE A N 1
ATOM 1727 C CA . ILE A 1 218 ? 17.922 0.912 -12.32 1 92.5 218 ILE A CA 1
ATOM 1728 C C . ILE A 1 218 ? 19.078 1.83 -11.945 1 92.5 218 ILE A C 1
ATOM 1730 O O . ILE A 1 218 ? 19.391 1.99 -10.758 1 92.5 218 ILE A O 1
ATOM 1734 N N . GLU A 1 219 ? 19.703 2.408 -12.906 1 93.06 219 GLU A N 1
ATOM 1735 C CA . GLU A 1 219 ? 20.828 3.299 -12.641 1 93.06 219 GLU A CA 1
ATOM 1736 C C . GLU A 1 219 ? 20.422 4.445 -11.719 1 93.06 219 GLU A C 1
ATOM 1738 O O . GLU A 1 219 ? 21.125 4.758 -10.758 1 93.06 219 GLU A O 1
ATOM 1743 N N . GLU A 1 220 ? 19.344 4.992 -12.047 1 93.62 220 GLU A N 1
ATOM 1744 C CA . GLU A 1 220 ? 18.844 6.094 -11.242 1 93.62 220 GLU A CA 1
ATOM 1745 C C . GLU A 1 220 ? 18.531 5.637 -9.82 1 93.62 220 GLU A C 1
ATOM 1747 O O . GLU A 1 220 ? 18.828 6.348 -8.852 1 93.62 220 GLU A O 1
ATOM 1752 N N . ILE A 1 221 ? 17.938 4.496 -9.703 1 95.69 221 ILE A N 1
ATOM 1753 C CA . ILE A 1 221 ? 17.578 3.932 -8.406 1 95.69 221 ILE A CA 1
ATOM 1754 C C . ILE A 1 221 ? 18.844 3.709 -7.578 1 95.69 221 ILE A C 1
ATOM 1756 O O . ILE A 1 221 ? 18.891 4.074 -6.402 1 95.69 221 ILE A O 1
ATOM 1760 N N . VAL A 1 222 ? 19.828 3.186 -8.188 1 96.69 222 VAL A N 1
ATOM 1761 C CA . VAL A 1 222 ? 21.078 2.9 -7.496 1 96.69 222 VAL A CA 1
ATOM 1762 C C 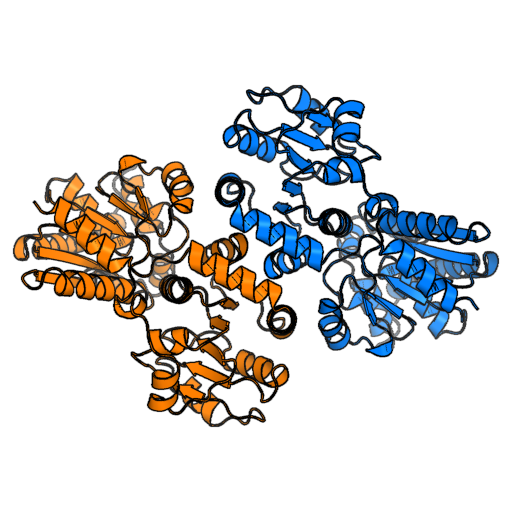. VAL A 1 222 ? 21.734 4.203 -7.031 1 96.69 222 VAL A C 1
ATOM 1764 O O . VAL A 1 222 ? 22.25 4.281 -5.918 1 96.69 222 VAL A O 1
ATOM 1767 N N . GLU A 1 223 ? 21.672 5.211 -7.848 1 95.94 223 GLU A N 1
ATOM 1768 C CA . GLU A 1 223 ? 22.203 6.516 -7.469 1 95.94 223 GLU A CA 1
ATOM 1769 C C . GLU A 1 223 ? 21.531 7.047 -6.211 1 95.94 223 GLU A C 1
ATOM 1771 O O . GLU A 1 223 ? 22.188 7.535 -5.297 1 95.94 223 GLU A O 1
ATOM 1776 N N . LYS A 1 224 ? 20.266 6.953 -6.199 1 95.88 224 LYS A N 1
ATOM 1777 C CA . LYS A 1 224 ? 19.484 7.457 -5.07 1 95.88 224 LYS A CA 1
ATOM 1778 C C . LYS A 1 224 ? 19.766 6.648 -3.807 1 95.88 224 LYS A C 1
ATOM 1780 O O . LYS A 1 224 ? 19.875 7.207 -2.715 1 95.88 224 LYS A O 1
ATOM 1785 N N . VAL A 1 225 ? 19.875 5.328 -3.963 1 97.44 225 VAL A N 1
ATOM 1786 C CA . VAL A 1 225 ? 20.188 4.457 -2.834 1 97.44 225 VAL A CA 1
ATOM 1787 C C . VAL A 1 225 ? 21.547 4.828 -2.256 1 97.44 225 VAL A C 1
ATOM 1789 O O . VAL A 1 225 ? 21.703 4.938 -1.037 1 97.44 225 VAL A O 1
ATOM 1792 N N . CYS A 1 226 ? 22.484 5.066 -3.113 1 96.69 226 CYS A N 1
ATOM 1793 C CA . CYS A 1 226 ? 23.859 5.375 -2.701 1 96.69 226 CYS A CA 1
ATOM 1794 C C . CYS A 1 226 ? 23.922 6.723 -1.993 1 96.69 226 CYS A C 1
ATOM 1796 O O . CYS A 1 226 ? 24.734 6.922 -1.094 1 96.69 226 CYS A O 1
ATOM 1798 N N . LYS A 1 227 ? 23.078 7.59 -2.375 1 94 227 LYS A N 1
ATOM 1799 C CA . LYS A 1 227 ? 23.047 8.914 -1.757 1 94 227 LYS A CA 1
ATOM 1800 C C . LYS A 1 227 ? 22.484 8.852 -0.342 1 94 227 LYS A C 1
ATOM 1802 O O . LYS A 1 227 ? 22.906 9.602 0.539 1 94 227 LYS A O 1
ATOM 1807 N N . ILE A 1 228 ? 21.562 7.996 -0.126 1 93.81 228 ILE A N 1
ATOM 1808 C CA . ILE A 1 228 ? 20.859 7.934 1.146 1 93.81 228 ILE A CA 1
ATOM 1809 C C . ILE A 1 228 ? 21.609 7.027 2.115 1 93.81 228 ILE A C 1
ATOM 1811 O O . ILE A 1 228 ? 21.75 7.348 3.297 1 93.81 228 ILE A O 1
ATOM 1815 N N . CYS A 1 229 ? 22.047 5.91 1.623 1 92.12 229 CYS A N 1
ATOM 1816 C CA . CYS A 1 229 ? 22.688 4.918 2.475 1 92.12 229 CYS A CA 1
ATOM 1817 C C . CYS A 1 229 ? 24.172 5.223 2.648 1 92.12 229 CYS A C 1
ATOM 1819 O O . CYS A 1 229 ? 24.859 5.527 1.677 1 92.12 229 CYS A O 1
ATOM 1821 N N . ASP A 1 230 ? 24.594 5.168 3.855 1 89.31 230 ASP A N 1
ATOM 1822 C CA . ASP A 1 230 ? 26.031 5.348 4.105 1 89.31 230 ASP A CA 1
ATOM 1823 C C . ASP A 1 230 ? 26.797 4.043 3.889 1 89.31 230 ASP A C 1
ATOM 1825 O O . ASP A 1 230 ? 26.266 3.1 3.299 1 89.31 230 ASP A O 1
ATOM 1829 N N . GLU A 1 231 ? 28.016 4.02 4.359 1 89.44 231 GLU A N 1
ATOM 1830 C CA . GLU A 1 231 ? 28.922 2.906 4.066 1 89.44 231 GLU A CA 1
ATOM 1831 C C . GLU A 1 231 ? 28.609 1.697 4.941 1 89.44 231 GLU A C 1
ATOM 1833 O O . GLU A 1 231 ? 29.156 0.615 4.738 1 89.44 231 GLU A O 1
ATOM 1838 N N . ALA A 1 232 ? 27.688 1.906 5.742 1 93.5 232 ALA A N 1
ATOM 1839 C CA . ALA A 1 232 ? 27.281 0.787 6.59 1 93.5 232 ALA A CA 1
ATOM 1840 C C . ALA A 1 232 ? 26.438 -0.214 5.812 1 93.5 232 ALA A C 1
ATOM 1842 O O . ALA A 1 232 ? 26.266 -1.359 6.234 1 93.5 232 ALA A O 1
ATOM 1843 N N . TYR A 1 233 ? 26 0.176 4.652 1 96.12 233 TYR A N 1
ATOM 1844 C CA . TYR A 1 233 ? 25.172 -0.69 3.826 1 96.12 233 TYR A CA 1
ATOM 1845 C C . TYR A 1 233 ? 25.953 -1.26 2.656 1 96.12 233 TYR A C 1
ATOM 1847 O O . TYR A 1 233 ? 26.828 -0.586 2.102 1 96.12 233 TYR A O 1
ATOM 1855 N N . GLN A 1 234 ? 25.703 -2.5 2.373 1 97.69 234 GLN A N 1
ATOM 1856 C CA . GLN A 1 234 ? 26.156 -3.127 1.134 1 97.69 234 GLN A CA 1
ATOM 1857 C C . GLN A 1 234 ? 25.078 -3.051 0.057 1 97.69 234 GLN A C 1
ATOM 1859 O O . GLN A 1 234 ? 23.906 -3.332 0.321 1 97.69 234 GLN A O 1
ATOM 1864 N N . ILE A 1 235 ? 25.484 -2.564 -1.139 1 98.12 235 ILE A N 1
ATOM 1865 C CA . ILE A 1 235 ? 24.547 -2.443 -2.248 1 98.12 235 ILE A CA 1
ATOM 1866 C C . ILE A 1 235 ? 24.922 -3.434 -3.35 1 98.12 235 ILE A C 1
ATOM 1868 O O . ILE A 1 235 ? 26.031 -3.389 -3.883 1 98.12 235 ILE A O 1
ATOM 1872 N N . ILE A 1 236 ? 24.016 -4.355 -3.65 1 98.19 236 ILE A N 1
ATOM 1873 C CA . ILE A 1 236 ? 24.188 -5.348 -4.703 1 98.19 236 ILE A CA 1
ATOM 1874 C C . ILE A 1 236 ? 23.172 -5.117 -5.809 1 98.19 236 ILE A C 1
ATOM 1876 O O . ILE A 1 236 ? 21.984 -4.945 -5.535 1 98.19 236 ILE A O 1
ATOM 1880 N N . VAL A 1 237 ? 23.656 -5.09 -7.066 1 97.94 237 VAL A N 1
ATOM 1881 C CA . VAL A 1 237 ? 22.781 -4.883 -8.211 1 97.94 237 VAL A CA 1
ATOM 1882 C C . VAL A 1 237 ? 22.891 -6.066 -9.172 1 97.94 237 VAL A C 1
ATOM 1884 O O . VAL A 1 237 ? 24 -6.496 -9.508 1 97.94 237 VAL A O 1
ATOM 1887 N N . VAL A 1 238 ? 21.75 -6.598 -9.562 1 96.88 238 VAL A N 1
ATOM 1888 C CA . VAL A 1 238 ? 21.719 -7.652 -10.578 1 96.88 238 VAL A CA 1
ATOM 1889 C C . VAL A 1 238 ? 21.109 -7.113 -11.867 1 96.88 238 VAL A C 1
ATOM 1891 O O . VAL A 1 238 ? 19.906 -6.812 -11.914 1 96.88 238 VAL A O 1
ATOM 1894 N N . ALA A 1 239 ? 21.875 -7.117 -12.922 1 95.25 239 ALA A N 1
ATOM 1895 C CA . ALA A 1 239 ? 21.484 -6.492 -14.18 1 95.25 239 ALA A CA 1
ATOM 1896 C C . ALA A 1 239 ? 20.859 -7.516 -15.125 1 95.25 239 ALA A C 1
ATOM 1898 O O . ALA A 1 239 ? 20.406 -7.16 -16.219 1 95.25 239 ALA A O 1
ATOM 1899 N N . GLY A 1 240 ? 20.828 -8.75 -14.688 1 91.12 240 GLY A N 1
ATOM 1900 C CA . GLY A 1 240 ? 20.297 -9.789 -15.547 1 91.12 240 GLY A CA 1
ATOM 1901 C C . GLY A 1 240 ? 21.047 -9.945 -16.844 1 91.12 240 GLY A C 1
ATOM 1902 O O . GLY A 1 240 ? 22.281 -9.969 -16.859 1 91.12 240 GLY A O 1
ATOM 1903 N N . LYS A 1 241 ? 20.312 -10.047 -17.906 1 89.88 241 LYS A N 1
ATOM 1904 C CA . LYS A 1 241 ? 20.922 -10.242 -19.219 1 89.88 241 LYS A CA 1
ATOM 1905 C C . LYS A 1 241 ? 21.281 -8.906 -19.859 1 89.88 241 LYS A C 1
ATOM 1907 O O . LYS A 1 241 ? 21.797 -8.875 -20.984 1 89.88 241 LYS A O 1
ATOM 1912 N N . ASN A 1 242 ? 20.984 -7.836 -19.219 1 92.56 242 ASN A N 1
ATOM 1913 C CA . ASN A 1 242 ? 21.266 -6.5 -19.75 1 92.56 242 ASN A CA 1
ATOM 1914 C C . ASN A 1 242 ? 22.734 -6.133 -19.578 1 92.56 242 ASN A C 1
ATOM 1916 O O . ASN A 1 242 ? 23.109 -5.449 -18.625 1 92.56 242 ASN A O 1
ATOM 1920 N N . LYS A 1 243 ? 23.5 -6.426 -20.578 1 94.62 243 LYS A N 1
ATOM 1921 C CA . LYS A 1 243 ? 24.953 -6.207 -20.531 1 94.62 243 LYS A CA 1
ATOM 1922 C C . LYS A 1 243 ? 25.281 -4.719 -20.531 1 94.62 243 LYS A C 1
ATOM 1924 O O . LYS A 1 243 ? 26.25 -4.297 -19.891 1 94.62 243 LYS A O 1
ATOM 1929 N N . ALA A 1 244 ? 24.484 -4.012 -21.219 1 94.56 244 ALA A N 1
ATOM 1930 C CA . ALA A 1 244 ? 24.703 -2.566 -21.266 1 94.56 244 ALA A CA 1
ATOM 1931 C C . ALA A 1 244 ? 24.516 -1.938 -19.891 1 94.56 244 ALA A C 1
ATOM 1933 O O . ALA A 1 244 ? 25.312 -1.083 -19.469 1 94.56 244 ALA A O 1
ATOM 1934 N N . LEU A 1 245 ? 23.531 -2.35 -19.219 1 94.88 245 LEU A N 1
ATOM 1935 C CA . LEU A 1 245 ? 23.297 -1.854 -17.859 1 94.88 245 LEU A CA 1
ATOM 1936 C C . LEU A 1 245 ? 24.422 -2.252 -16.922 1 94.88 245 LEU A C 1
ATOM 1938 O O . LEU A 1 245 ? 24.891 -1.438 -16.125 1 94.88 245 LEU A O 1
ATOM 1942 N N . LYS A 1 246 ? 24.812 -3.471 -16.969 1 96.5 246 LYS A N 1
ATOM 1943 C CA . LYS A 1 246 ? 25.906 -3.936 -16.125 1 96.5 246 LYS A CA 1
ATOM 1944 C C . LYS A 1 246 ? 27.156 -3.088 -16.312 1 96.5 246 LYS A C 1
ATOM 1946 O O . LYS A 1 246 ? 27.766 -2.645 -15.344 1 96.5 246 LYS A O 1
ATOM 1951 N N . LYS A 1 247 ? 27.484 -2.857 -17.531 1 96.62 247 LYS A N 1
ATOM 1952 C CA . LYS A 1 247 ? 28.672 -2.064 -17.859 1 96.62 247 LYS A CA 1
ATOM 1953 C C . LYS A 1 247 ? 28.531 -0.64 -17.328 1 96.62 247 LYS A C 1
ATOM 1955 O O . LYS A 1 247 ? 29.469 -0.097 -16.75 1 96.62 247 LYS A O 1
ATOM 1960 N N . ALA A 1 248 ? 27.406 -0.112 -17.594 1 95.75 248 ALA A N 1
ATOM 1961 C CA . ALA A 1 248 ? 27.156 1.256 -17.141 1 95.75 248 ALA A CA 1
ATOM 1962 C C . ALA A 1 248 ? 27.328 1.373 -15.633 1 95.75 248 ALA A C 1
ATOM 1964 O O . ALA A 1 248 ? 27.906 2.342 -15.133 1 95.75 248 ALA A O 1
ATOM 1965 N N . LEU A 1 249 ? 26.812 0.442 -14.891 1 96.75 249 LEU A N 1
ATOM 1966 C CA . LEU A 1 249 ? 26.875 0.44 -13.43 1 96.75 249 LEU A CA 1
ATOM 1967 C C . LEU A 1 249 ? 28.312 0.259 -12.945 1 96.75 249 LEU A C 1
ATOM 1969 O O . LEU A 1 249 ? 28.719 0.863 -11.953 1 96.75 249 LEU A O 1
ATOM 1973 N N . GLU A 1 250 ? 29 -0.53 -13.641 1 96.44 250 GLU A N 1
ATOM 1974 C CA . GLU A 1 250 ? 30.391 -0.812 -13.242 1 96.44 250 GLU A CA 1
ATOM 1975 C C . GLU A 1 250 ? 31.297 0.379 -13.531 1 96.44 250 GLU A C 1
ATOM 1977 O O . GLU A 1 250 ? 32.281 0.595 -12.828 1 96.44 250 GLU A O 1
ATOM 1982 N N . GLU A 1 251 ? 30.953 1.135 -14.508 1 96.5 251 GLU A N 1
ATOM 1983 C CA . GLU A 1 251 ? 31.797 2.246 -14.93 1 96.5 251 GLU A CA 1
ATOM 1984 C C . GLU A 1 251 ? 31.453 3.521 -14.164 1 96.5 251 GLU A C 1
ATOM 1986 O O . GLU A 1 251 ? 32.281 4.41 -14.016 1 96.5 251 GLU A O 1
ATOM 1991 N N . LYS A 1 252 ? 30.328 3.621 -13.734 1 95.12 252 LYS A N 1
ATOM 1992 C CA . LYS A 1 252 ? 29.875 4.844 -13.078 1 95.12 252 LYS A CA 1
ATOM 1993 C C . LYS A 1 252 ? 30.422 4.938 -11.656 1 95.12 252 LYS A C 1
ATOM 1995 O O . LYS A 1 252 ? 30.5 3.932 -10.945 1 95.12 252 LYS A O 1
ATOM 2000 N N . ASN A 1 253 ? 30.75 6.137 -11.242 1 95.06 253 ASN A N 1
ATOM 2001 C CA . ASN A 1 253 ? 31.172 6.398 -9.875 1 95.06 253 ASN A CA 1
ATOM 2002 C C . ASN A 1 253 ? 30 6.789 -8.984 1 95.06 253 ASN A C 1
ATOM 2004 O O . ASN A 1 253 ? 29.438 7.883 -9.125 1 95.06 253 ASN A O 1
ATOM 2008 N N . PHE A 1 254 ? 29.719 5.984 -8.016 1 95 254 PHE A N 1
ATOM 2009 C CA . PHE A 1 254 ? 28.578 6.223 -7.137 1 95 254 PHE A CA 1
ATOM 2010 C C . PHE A 1 254 ? 29.047 6.812 -5.809 1 95 254 PHE A C 1
ATOM 2012 O O . PHE A 1 254 ? 28.234 7.023 -4.906 1 95 254 PHE A O 1
ATOM 2019 N N . GLY A 1 255 ? 30.312 7.043 -5.652 1 92.81 255 GLY A N 1
ATOM 2020 C CA . GLY A 1 255 ? 30.875 7.574 -4.418 1 92.81 255 GLY A CA 1
ATOM 2021 C C . GLY A 1 255 ? 31.062 6.516 -3.344 1 92.81 255 GLY A C 1
ATOM 2022 O O . GLY A 1 255 ? 31.391 6.836 -2.203 1 92.81 255 GLY A O 1
ATOM 2023 N N . ARG A 1 256 ? 30.766 5.32 -3.662 1 93.94 256 ARG A N 1
ATOM 2024 C CA . ARG A 1 256 ? 30.922 4.16 -2.791 1 93.94 256 ARG A CA 1
ATOM 2025 C C . ARG A 1 256 ? 30.984 2.871 -3.602 1 93.94 256 ARG A C 1
ATOM 2027 O O . ARG A 1 256 ? 30.672 2.867 -4.797 1 93.94 256 ARG A O 1
ATOM 2034 N N . LYS A 1 257 ? 31.328 1.852 -2.932 1 93.5 257 LYS A N 1
ATOM 2035 C CA . LYS A 1 257 ? 31.422 0.546 -3.58 1 93.5 257 LYS A CA 1
ATOM 2036 C C . LYS A 1 257 ? 30.031 -0.07 -3.768 1 93.5 257 LYS A C 1
ATOM 2038 O O . LYS A 1 257 ? 29.203 -0.033 -2.857 1 93.5 257 LYS A O 1
ATOM 2043 N N . ILE A 1 258 ? 29.797 -0.522 -4.961 1 96.31 258 ILE A N 1
ATOM 2044 C CA . ILE A 1 258 ? 28.625 -1.356 -5.227 1 96.31 258 ILE A CA 1
ATOM 2045 C C . ILE A 1 258 ? 29.062 -2.648 -5.914 1 96.31 258 ILE A C 1
ATOM 2047 O O . ILE A 1 258 ? 30.109 -2.695 -6.555 1 96.31 258 ILE A O 1
ATOM 2051 N N . ILE A 1 259 ? 28.328 -3.668 -5.738 1 97.38 259 ILE A N 1
ATOM 2052 C CA . ILE A 1 259 ? 28.609 -4.949 -6.383 1 97.38 259 ILE A CA 1
ATOM 2053 C C . ILE A 1 259 ? 27.578 -5.203 -7.477 1 97.38 259 ILE A C 1
ATOM 2055 O O . ILE A 1 259 ? 26.359 -5.145 -7.23 1 97.38 259 ILE A O 1
ATOM 2059 N N . VAL A 1 260 ? 28.078 -5.457 -8.672 1 97.44 260 VAL A N 1
ATOM 2060 C CA . VAL A 1 260 ? 27.188 -5.625 -9.812 1 97.44 260 VAL A CA 1
ATOM 2061 C C . VAL A 1 260 ? 27.328 -7.039 -10.375 1 97.44 260 VAL A C 1
ATOM 2063 O O . VAL A 1 260 ? 28.438 -7.504 -10.633 1 97.44 260 VAL A O 1
ATOM 2066 N N . PHE A 1 261 ? 26.203 -7.711 -10.508 1 96.56 261 PHE A N 1
ATOM 2067 C CA . PHE A 1 261 ? 26.156 -9.016 -11.164 1 96.56 261 PHE A CA 1
ATOM 2068 C C . PHE A 1 261 ? 25.344 -8.938 -12.453 1 96.56 261 PHE A C 1
ATOM 2070 O O . PHE A 1 261 ? 24.469 -8.086 -12.594 1 96.56 261 PHE A O 1
ATOM 2077 N N . GLY A 1 262 ? 25.688 -9.758 -13.422 1 94.69 262 GLY A N 1
ATOM 2078 C CA . GLY A 1 262 ? 24.828 -10 -14.57 1 94.69 262 GLY A CA 1
ATOM 2079 C C . GLY A 1 262 ? 23.781 -11.07 -14.312 1 94.69 262 GLY A C 1
ATOM 2080 O O . GLY A 1 262 ? 23.172 -11.109 -13.242 1 94.69 262 GLY A O 1
ATOM 2081 N N . PHE A 1 263 ? 23.578 -11.883 -15.281 1 91.25 263 PHE A N 1
ATOM 2082 C CA . PHE A 1 263 ? 22.672 -13.008 -15.102 1 91.25 263 PHE A CA 1
ATOM 2083 C C . PHE A 1 263 ? 23.312 -14.078 -14.219 1 91.25 263 PHE A C 1
ATOM 2085 O O . PHE A 1 263 ? 24.422 -14.531 -14.492 1 91.25 263 PHE A O 1
ATOM 2092 N N . ILE A 1 264 ? 22.625 -14.406 -13.133 1 92.88 264 ILE A N 1
ATOM 2093 C CA . ILE A 1 264 ? 23.188 -15.352 -12.172 1 92.88 264 ILE A CA 1
ATOM 2094 C C . ILE A 1 264 ? 22.172 -16.453 -11.883 1 92.88 264 ILE A C 1
ATOM 2096 O O . ILE A 1 264 ? 20.984 -16.297 -12.164 1 92.88 264 ILE A O 1
ATOM 2100 N N . ASP A 1 265 ? 22.656 -17.609 -11.297 1 91.62 265 ASP A N 1
ATOM 2101 C CA . ASP A 1 265 ? 21.797 -18.734 -10.961 1 91.62 265 ASP A CA 1
ATOM 2102 C C . ASP A 1 265 ? 21.734 -18.953 -9.453 1 91.62 265 ASP A C 1
ATOM 2104 O O . ASP A 1 265 ? 21.281 -20 -8.984 1 91.62 265 ASP A O 1
ATOM 2108 N N . PHE A 1 266 ? 22.25 -17.953 -8.672 1 95.62 266 PHE A N 1
ATOM 2109 C CA . PHE A 1 266 ? 22.25 -18.078 -7.223 1 95.62 266 PHE A CA 1
ATOM 2110 C C . PHE A 1 266 ? 21.484 -16.938 -6.57 1 95.62 266 PHE A C 1
ATOM 2112 O O . PHE A 1 266 ? 21.891 -16.422 -5.535 1 95.62 266 PHE A O 1
ATOM 2119 N N . ILE A 1 267 ? 20.438 -16.516 -7.195 1 96.12 267 ILE A N 1
ATOM 2120 C CA . ILE A 1 267 ? 19.609 -15.414 -6.684 1 96.12 267 ILE A CA 1
ATOM 2121 C C . ILE A 1 267 ? 19.031 -15.797 -5.324 1 96.12 267 ILE A C 1
ATOM 2123 O O . ILE A 1 267 ? 18.828 -14.938 -4.465 1 96.12 267 ILE A O 1
ATOM 2127 N N . ASP A 1 268 ? 18.672 -17.125 -5.09 1 97.19 268 ASP A N 1
ATOM 2128 C CA . ASP A 1 268 ? 18.141 -17.609 -3.82 1 97.19 268 ASP A CA 1
ATOM 2129 C C . ASP A 1 268 ? 19.094 -17.281 -2.67 1 97.19 268 ASP A C 1
ATOM 2131 O O . ASP A 1 268 ? 18.656 -16.906 -1.58 1 97.19 268 ASP A O 1
ATOM 2135 N N . LYS A 1 269 ? 20.391 -17.375 -2.932 1 97.44 269 LYS A N 1
ATOM 2136 C CA . LYS A 1 269 ? 21.406 -17.078 -1.926 1 97.44 269 LYS A CA 1
ATOM 2137 C C . LYS A 1 269 ? 21.531 -15.578 -1.688 1 97.44 269 LYS A C 1
ATOM 2139 O O . LYS A 1 269 ? 21.656 -15.133 -0.544 1 97.44 269 LYS A O 1
ATOM 2144 N N . LEU A 1 270 ? 21.531 -14.766 -2.768 1 97.75 270 LEU A N 1
ATOM 2145 C CA . LEU A 1 270 ? 21.594 -13.32 -2.617 1 97.75 270 LEU A CA 1
ATOM 2146 C C . LEU A 1 270 ? 20.406 -12.789 -1.826 1 97.75 270 LEU A C 1
ATOM 2148 O O . LEU A 1 270 ? 20.562 -11.93 -0.958 1 97.75 270 LEU A O 1
ATOM 2152 N N . MET A 1 271 ? 19.25 -13.328 -2.145 1 98.06 271 MET A N 1
ATOM 2153 C CA . MET A 1 271 ? 18.062 -12.906 -1.42 1 98.06 271 MET A CA 1
ATOM 2154 C C . MET A 1 271 ? 18.141 -13.305 0.049 1 98.06 271 MET A C 1
ATOM 2156 O O . MET A 1 271 ? 17.641 -12.594 0.92 1 98.06 271 MET A O 1
ATOM 2160 N N . ALA A 1 272 ? 18.797 -14.406 0.325 1 97.38 272 ALA A N 1
ATOM 2161 C CA . ALA A 1 272 ? 18.906 -14.922 1.688 1 97.38 272 ALA A CA 1
ATOM 2162 C C . ALA A 1 272 ? 19.766 -14.008 2.559 1 97.38 272 ALA A C 1
ATOM 2164 O O . ALA A 1 272 ? 19.594 -13.969 3.781 1 97.38 272 ALA A O 1
ATOM 2165 N N . ILE A 1 273 ? 20.656 -13.234 1.953 1 97.12 273 ILE A N 1
ATOM 2166 C CA . ILE A 1 273 ? 21.547 -12.422 2.762 1 97.12 273 ILE A CA 1
ATOM 2167 C C . ILE A 1 273 ? 21.156 -10.953 2.658 1 97.12 273 ILE A C 1
ATOM 2169 O O . ILE A 1 273 ? 21.812 -10.078 3.234 1 97.12 273 ILE A O 1
ATOM 2173 N N . SER A 1 274 ? 20.125 -10.641 1.9 1 98.06 274 SER A N 1
ATOM 2174 C CA . SER A 1 274 ? 19.703 -9.258 1.7 1 98.06 274 SER A CA 1
ATOM 2175 C C . SER A 1 274 ? 18.656 -8.852 2.73 1 98.06 274 SER A C 1
ATOM 2177 O O . SER A 1 274 ? 17.938 -9.703 3.273 1 98.06 274 SER A O 1
ATOM 2179 N N . ASP A 1 275 ? 18.547 -7.551 2.949 1 97.88 275 ASP A N 1
ATOM 2180 C CA . ASP A 1 275 ? 17.609 -7.031 3.938 1 97.88 275 ASP A CA 1
ATOM 2181 C C . ASP A 1 275 ? 16.438 -6.305 3.264 1 97.88 275 ASP A C 1
ATOM 2183 O O . ASP A 1 275 ? 15.352 -6.207 3.832 1 97.88 275 ASP A O 1
ATOM 2187 N N . ILE A 1 276 ? 16.688 -5.742 2.111 1 98.31 276 ILE A N 1
ATOM 2188 C CA . ILE A 1 276 ? 15.664 -5.082 1.301 1 98.31 276 ILE A CA 1
ATOM 2189 C C . ILE A 1 276 ? 15.891 -5.402 -0.175 1 98.31 276 ILE A C 1
ATOM 2191 O O . ILE A 1 276 ? 17.031 -5.406 -0.647 1 98.31 276 ILE A O 1
ATOM 2195 N N . LEU A 1 277 ? 14.836 -5.684 -0.869 1 98.56 277 LEU A N 1
ATOM 2196 C CA . LEU A 1 277 ? 14.867 -5.883 -2.314 1 98.56 277 LEU A CA 1
ATOM 2197 C C . LEU A 1 277 ? 14.133 -4.758 -3.035 1 98.56 277 LEU A C 1
ATOM 2199 O O . LEU A 1 277 ? 12.977 -4.469 -2.725 1 98.56 277 LEU A O 1
ATOM 2203 N N . ILE A 1 278 ? 14.812 -4.09 -3.857 1 97.75 278 ILE A N 1
ATOM 2204 C CA . ILE A 1 278 ? 14.211 -3.115 -4.762 1 97.75 278 ILE A CA 1
ATOM 2205 C C . ILE A 1 278 ? 14.062 -3.725 -6.152 1 97.75 278 ILE A C 1
ATOM 2207 O O . ILE A 1 278 ? 15.062 -4.086 -6.785 1 97.75 278 ILE A O 1
ATOM 2211 N N . THR A 1 279 ? 12.805 -3.857 -6.645 1 96 279 THR A N 1
ATOM 2212 C CA . THR A 1 279 ? 12.617 -4.578 -7.898 1 96 279 THR A CA 1
ATOM 2213 C C . THR A 1 279 ? 11.266 -4.242 -8.516 1 96 279 THR A C 1
ATOM 2215 O O . THR A 1 279 ? 10.484 -3.479 -7.941 1 96 279 THR A O 1
ATOM 2218 N N . LYS A 1 280 ? 11.086 -4.727 -9.727 1 92.62 280 LYS A N 1
ATOM 2219 C CA . LYS A 1 280 ? 9.758 -4.699 -10.344 1 92.62 280 LYS A CA 1
ATOM 2220 C C . LYS A 1 280 ? 8.859 -5.789 -9.766 1 92.62 280 LYS A C 1
ATOM 2222 O O . LYS A 1 280 ? 9.352 -6.824 -9.312 1 92.62 280 LYS A O 1
ATOM 2227 N N . PRO A 1 281 ? 7.578 -5.566 -9.82 1 93.75 281 PRO A N 1
ATOM 2228 C CA . PRO A 1 281 ? 6.668 -6.5 -9.156 1 93.75 281 PRO A CA 1
ATOM 2229 C C . PRO A 1 281 ? 6.281 -7.684 -10.039 1 93.75 281 PRO A C 1
ATOM 2231 O O . PRO A 1 281 ? 5.098 -8.008 -10.164 1 93.75 281 PRO A O 1
ATOM 2234 N N . GLY A 1 282 ? 7.281 -8.406 -10.523 1 91.5 282 GLY A N 1
ATOM 2235 C CA . GLY A 1 282 ? 7.004 -9.656 -11.211 1 91.5 282 GLY A CA 1
ATOM 2236 C C . GLY A 1 282 ? 6.539 -10.758 -10.289 1 91.5 282 GLY A C 1
ATOM 2237 O O . GLY A 1 282 ? 7.02 -10.875 -9.156 1 91.5 282 GLY A O 1
ATOM 2238 N N . GLY A 1 283 ? 5.676 -11.578 -10.797 1 94 283 GLY A N 1
ATOM 2239 C CA . GLY A 1 283 ? 5.086 -12.625 -9.977 1 94 283 GLY A CA 1
ATOM 2240 C C . GLY A 1 283 ? 6.113 -13.555 -9.367 1 94 283 GLY A C 1
ATOM 2241 O O . GLY A 1 283 ? 6.125 -13.766 -8.148 1 94 283 GLY A O 1
ATOM 2242 N N . LEU A 1 284 ? 6.984 -14.055 -10.141 1 94.5 284 LEU A N 1
ATOM 2243 C CA . LEU A 1 284 ? 7.953 -15.039 -9.672 1 94.5 284 LEU A CA 1
ATOM 2244 C C . LEU A 1 284 ? 8.953 -14.398 -8.711 1 94.5 284 LEU A C 1
ATOM 2246 O O . LEU A 1 284 ? 9.234 -14.945 -7.645 1 94.5 284 LEU A O 1
ATOM 2250 N N . THR A 1 285 ? 9.484 -13.227 -9.109 1 95.06 285 THR A N 1
ATOM 2251 C CA . THR A 1 285 ? 10.453 -12.539 -8.266 1 95.06 285 THR A CA 1
ATOM 2252 C C . THR A 1 285 ? 9.859 -12.227 -6.895 1 95.06 285 THR A C 1
ATOM 2254 O O . THR A 1 285 ? 10.516 -12.43 -5.871 1 95.06 285 THR A O 1
ATOM 2257 N N . CYS A 1 286 ? 8.672 -11.805 -6.887 1 97.88 286 CYS A N 1
ATOM 2258 C CA . CYS A 1 286 ? 8.023 -11.469 -5.621 1 97.88 286 CYS A CA 1
ATOM 2259 C C . CYS A 1 286 ? 7.75 -12.719 -4.797 1 97.88 286 CYS A C 1
ATOM 2261 O O . CYS A 1 286 ? 7.863 -12.695 -3.57 1 97.88 286 CYS A O 1
ATOM 2263 N N . ALA A 1 287 ? 7.367 -13.836 -5.461 1 98.5 287 ALA A N 1
ATOM 2264 C CA . ALA A 1 287 ? 7.168 -15.094 -4.746 1 98.5 287 ALA A CA 1
ATOM 2265 C C . ALA A 1 287 ? 8.469 -15.57 -4.102 1 98.5 287 ALA A C 1
ATOM 2267 O O . ALA A 1 287 ? 8.461 -16.078 -2.979 1 98.5 287 ALA A O 1
ATOM 2268 N N . GLU A 1 288 ? 9.539 -15.406 -4.84 1 98.31 288 GLU A N 1
ATOM 2269 C CA . GLU A 1 288 ? 10.867 -15.75 -4.316 1 98.31 288 GLU A CA 1
ATOM 2270 C C . GLU A 1 288 ? 11.219 -14.891 -3.111 1 98.31 288 GLU A C 1
ATOM 2272 O O . GLU A 1 288 ? 11.656 -15.406 -2.08 1 98.31 288 GLU A O 1
ATOM 2277 N N . ALA A 1 289 ? 10.984 -13.609 -3.223 1 98.62 289 ALA A N 1
ATOM 2278 C CA . ALA A 1 289 ? 11.281 -12.672 -2.137 1 98.62 289 ALA A CA 1
ATOM 2279 C C . ALA A 1 289 ? 10.438 -12.992 -0.901 1 98.62 289 ALA A C 1
ATOM 2281 O O . ALA A 1 289 ? 10.953 -12.992 0.22 1 98.62 289 ALA A O 1
ATOM 2282 N N . LEU A 1 290 ? 9.141 -13.25 -1.151 1 98.81 290 LEU A N 1
ATOM 2283 C CA . LEU A 1 290 ? 8.266 -13.633 -0.044 1 98.81 290 LEU A CA 1
ATOM 2284 C C . LEU A 1 290 ? 8.82 -14.852 0.688 1 98.81 290 LEU A C 1
ATOM 2286 O O . LEU A 1 290 ? 8.844 -14.883 1.92 1 98.81 290 LEU A O 1
ATOM 2290 N N . SER A 1 291 ? 9.297 -15.812 -0.037 1 98.5 291 SER A N 1
ATOM 2291 C CA . SER A 1 291 ? 9.773 -17.078 0.526 1 98.5 291 SER A CA 1
ATOM 2292 C C . SER A 1 291 ? 11.055 -16.875 1.322 1 98.5 291 SER A C 1
ATOM 2294 O O . SER A 1 291 ? 11.391 -17.688 2.184 1 98.5 291 SER A O 1
ATOM 2296 N N . ARG A 1 292 ? 11.742 -15.82 1.024 1 98.38 292 ARG A N 1
ATOM 2297 C CA . ARG A 1 292 ? 12.969 -15.492 1.742 1 98.38 292 ARG A CA 1
ATOM 2298 C C . ARG A 1 292 ? 12.703 -14.461 2.83 1 98.38 292 ARG A C 1
ATOM 2300 O O . ARG A 1 292 ? 13.641 -13.93 3.434 1 98.38 292 ARG A O 1
ATOM 2307 N N . LYS A 1 293 ? 11.43 -14.141 3.041 1 98.38 293 LYS A N 1
ATOM 2308 C CA . LYS A 1 293 ? 11.023 -13.133 4.027 1 98.38 293 LYS A CA 1
ATOM 2309 C C . LYS A 1 293 ? 11.742 -11.812 3.781 1 98.38 293 LYS A C 1
ATOM 2311 O O . LYS A 1 293 ? 12.227 -11.18 4.723 1 98.38 293 LYS A O 1
ATOM 2316 N N . LEU A 1 294 ? 11.875 -11.438 2.543 1 98.69 294 LEU A N 1
ATOM 2317 C CA . LEU A 1 294 ? 12.648 -10.273 2.117 1 98.69 294 LEU A CA 1
ATOM 2318 C C . LEU A 1 294 ? 11.727 -9.102 1.793 1 98.69 294 LEU A C 1
ATOM 2320 O O . LEU A 1 294 ? 11.016 -9.117 0.783 1 98.69 294 LEU A O 1
ATOM 2324 N N . PRO A 1 295 ? 11.734 -7.996 2.662 1 98.62 295 PRO A N 1
ATOM 2325 C CA . PRO A 1 295 ? 10.945 -6.805 2.355 1 98.62 295 PRO A CA 1
ATOM 2326 C C . PRO A 1 295 ? 11.25 -6.234 0.97 1 98.62 295 PRO A C 1
ATOM 2328 O O . PRO A 1 295 ? 12.398 -6.258 0.529 1 98.62 295 PRO A O 1
ATOM 2331 N N . MET A 1 296 ? 10.164 -5.66 0.348 1 98.56 296 MET A N 1
ATOM 2332 C CA . MET A 1 296 ? 10.352 -5.199 -1.023 1 98.56 296 MET A CA 1
ATOM 2333 C C . MET A 1 296 ? 9.938 -3.738 -1.166 1 98.56 296 MET A C 1
ATOM 2335 O O . MET A 1 296 ? 8.977 -3.301 -0.533 1 98.56 296 MET A O 1
ATOM 2339 N N . ILE A 1 297 ? 10.648 -3.02 -1.899 1 98.19 297 ILE A N 1
ATOM 2340 C CA . ILE A 1 297 ? 10.195 -1.758 -2.473 1 98.19 297 ILE A CA 1
ATOM 2341 C C . ILE A 1 297 ? 10.016 -1.911 -3.98 1 98.19 297 ILE A C 1
ATOM 2343 O O . ILE A 1 297 ? 10.992 -2.078 -4.715 1 98.19 297 ILE A O 1
ATOM 2347 N N . LEU A 1 298 ? 8.789 -1.88 -4.406 1 97 298 LEU A N 1
ATOM 2348 C CA . LEU A 1 298 ? 8.43 -2.156 -5.793 1 97 298 LEU A CA 1
ATOM 2349 C C . LEU A 1 298 ? 8.477 -0.881 -6.629 1 97 298 LEU A C 1
ATOM 2351 O O . LEU A 1 298 ? 7.949 0.156 -6.219 1 97 298 LEU A O 1
ATOM 2355 N N . ILE A 1 299 ? 9.078 -1.03 -7.781 1 93.56 299 ILE A N 1
ATOM 2356 C CA . ILE A 1 299 ? 9.258 0.157 -8.609 1 93.56 299 ILE A CA 1
ATOM 2357 C C . ILE A 1 299 ? 8.719 -0.102 -10.008 1 93.56 299 ILE A C 1
ATOM 2359 O O . ILE A 1 299 ? 8.719 -1.24 -10.484 1 93.56 299 ILE A O 1
ATOM 2363 N N . SER A 1 300 ? 8.172 0.9 -10.656 1 84.44 300 SER A N 1
ATOM 2364 C CA . SER A 1 300 ? 7.832 1.002 -12.07 1 84.44 300 SER A CA 1
ATOM 2365 C C . SER A 1 300 ? 6.977 -0.181 -12.523 1 84.44 300 SER A C 1
ATOM 2367 O O . SER A 1 300 ? 7.289 -0.833 -13.523 1 84.44 300 SER A O 1
ATOM 2369 N N . PRO A 1 301 ? 5.906 -0.394 -11.805 1 85.88 301 PRO A N 1
ATOM 2370 C CA . PRO A 1 301 ? 5.043 -1.468 -12.305 1 85.88 301 PRO A CA 1
ATOM 2371 C C . PRO A 1 301 ? 4.434 -1.15 -13.672 1 85.88 301 PRO A C 1
ATOM 2373 O O . PRO A 1 301 ? 4.047 -0.008 -13.922 1 85.88 301 PRO A O 1
ATOM 2376 N N . ILE A 1 302 ? 4.449 -2.057 -14.523 1 77.38 302 ILE A N 1
ATOM 2377 C CA . ILE A 1 302 ? 3.715 -1.904 -15.773 1 77.38 302 ILE A CA 1
ATOM 2378 C C . ILE A 1 302 ? 2.229 -2.158 -15.531 1 77.38 302 ILE A C 1
ATOM 2380 O O . ILE A 1 302 ? 1.862 -3.021 -14.734 1 77.38 302 ILE A O 1
ATOM 2384 N N . PRO A 1 303 ? 1.391 -1.432 -16.203 1 79.31 303 PRO A N 1
ATOM 2385 C CA . PRO A 1 303 ? -0.048 -1.628 -16.016 1 79.31 303 PRO A CA 1
ATOM 2386 C C . PRO A 1 303 ? -0.482 -3.074 -16.234 1 79.31 303 PRO A C 1
ATOM 2388 O O . PRO A 1 303 ? 0.086 -3.77 -17.078 1 79.31 303 PRO A O 1
ATOM 2391 N N . GLY A 1 304 ? -1.561 -3.496 -15.492 1 81.69 304 GLY A N 1
ATOM 2392 C CA . GLY A 1 304 ? -2.072 -4.855 -15.586 1 81.69 304 GLY A CA 1
ATOM 2393 C C . GLY A 1 304 ? -1.647 -5.734 -14.422 1 81.69 304 GLY A C 1
ATOM 2394 O O . GLY A 1 304 ? -1.918 -5.41 -13.258 1 81.69 304 GLY A O 1
ATOM 2395 N N . GLN A 1 305 ? -0.956 -6.715 -14.781 1 83.5 305 GLN A N 1
ATOM 2396 C CA . GLN A 1 305 ? -0.634 -7.727 -13.781 1 83.5 305 GLN A CA 1
ATOM 2397 C C . GLN A 1 305 ? 0.32 -7.176 -12.727 1 83.5 305 GLN A C 1
ATOM 2399 O O . GLN A 1 305 ? 0.155 -7.438 -11.539 1 83.5 305 GLN A O 1
ATOM 2404 N N . GLU A 1 306 ? 1.344 -6.41 -13.156 1 86.88 306 GLU A N 1
ATOM 2405 C CA . GLU A 1 306 ? 2.328 -5.902 -12.203 1 86.88 306 GLU A CA 1
ATOM 2406 C C . GLU A 1 306 ? 1.699 -4.898 -11.242 1 86.88 306 GLU A C 1
ATOM 2408 O O . GLU A 1 306 ? 2.051 -4.855 -10.062 1 86.88 306 GLU A O 1
ATOM 2413 N N . GLU A 1 307 ? 0.803 -4.137 -11.742 1 88.12 307 GLU A N 1
ATOM 2414 C CA . GLU A 1 307 ? 0.085 -3.211 -10.867 1 88.12 307 GLU A CA 1
ATOM 2415 C C . GLU A 1 307 ? -0.747 -3.961 -9.828 1 88.12 307 GLU A C 1
ATOM 2417 O O . GLU A 1 307 ? -0.754 -3.598 -8.656 1 88.12 307 GLU A O 1
ATOM 2422 N N . ARG A 1 308 ? -1.392 -4.973 -10.258 1 90.31 308 ARG A N 1
ATOM 2423 C CA . ARG A 1 308 ? -2.211 -5.77 -9.352 1 90.31 308 ARG A CA 1
ATOM 2424 C C . ARG A 1 308 ? -1.346 -6.492 -8.32 1 90.31 308 ARG A C 1
ATOM 2426 O O . ARG A 1 308 ? -1.709 -6.574 -7.148 1 90.31 308 ARG A O 1
ATOM 2433 N N . ASN A 1 309 ? -0.212 -7.008 -8.797 1 95 309 ASN A N 1
ATOM 2434 C CA . ASN A 1 309 ? 0.737 -7.602 -7.863 1 95 309 ASN A CA 1
ATOM 2435 C C . ASN A 1 309 ? 1.172 -6.605 -6.797 1 95 309 ASN A C 1
ATOM 2437 O O . ASN A 1 309 ? 1.245 -6.945 -5.613 1 95 309 ASN A O 1
ATOM 2441 N N . THR A 1 310 ? 1.413 -5.387 -7.27 1 95.31 310 THR A N 1
ATOM 2442 C CA . THR A 1 310 ? 1.865 -4.324 -6.379 1 95.31 310 THR A CA 1
ATOM 2443 C C . THR A 1 310 ? 0.854 -4.086 -5.262 1 95.31 310 THR A C 1
ATOM 2445 O O . THR A 1 310 ? 1.204 -4.133 -4.082 1 95.31 310 THR A O 1
ATOM 2448 N N . PHE A 1 311 ? -0.35 -3.941 -5.648 1 93.62 311 PHE A N 1
ATOM 2449 C CA . PHE A 1 311 ? -1.369 -3.58 -4.672 1 93.62 311 PHE A CA 1
ATOM 2450 C C . PHE A 1 311 ? -1.656 -4.746 -3.732 1 93.62 311 PHE A C 1
ATOM 2452 O O . PHE A 1 311 ? -1.936 -4.543 -2.549 1 93.62 311 PHE A O 1
ATOM 2459 N N . TYR A 1 312 ? -1.604 -5.934 -4.234 1 96.81 312 TYR A N 1
ATOM 2460 C CA . TYR A 1 312 ? -1.749 -7.094 -3.363 1 96.81 312 TYR A CA 1
ATOM 2461 C C . TYR A 1 312 ? -0.665 -7.109 -2.293 1 96.81 312 TYR A C 1
ATOM 2463 O O . TYR A 1 312 ? -0.957 -7.277 -1.106 1 96.81 312 TYR A O 1
ATOM 2471 N N . LEU A 1 313 ? 0.545 -6.906 -2.691 1 98.44 313 LEU A N 1
ATOM 2472 C CA . LEU A 1 313 ? 1.688 -7.043 -1.795 1 98.44 313 LEU A CA 1
ATOM 2473 C C . LEU A 1 313 ? 1.723 -5.898 -0.785 1 98.44 313 LEU A C 1
ATOM 2475 O O . LEU A 1 313 ? 2.027 -6.113 0.39 1 98.44 313 LEU A O 1
ATOM 2479 N N . ILE A 1 314 ? 1.408 -4.699 -1.208 1 97.62 314 ILE A N 1
ATOM 2480 C CA . ILE A 1 314 ? 1.456 -3.568 -0.287 1 97.62 314 ILE A CA 1
ATOM 2481 C C . ILE A 1 314 ? 0.265 -3.629 0.667 1 97.62 314 ILE A C 1
ATOM 2483 O O . ILE A 1 314 ? 0.396 -3.32 1.854 1 97.62 314 ILE A O 1
ATOM 2487 N N . ASN A 1 315 ? -0.913 -4.051 0.153 1 97.69 315 ASN A N 1
ATOM 2488 C CA . ASN A 1 315 ? -2.092 -4.16 1.005 1 97.69 315 ASN A CA 1
ATOM 2489 C C . ASN A 1 315 ? -1.89 -5.195 2.107 1 97.69 315 ASN A C 1
ATOM 2491 O O . ASN A 1 315 ? -2.381 -5.023 3.225 1 97.69 315 ASN A O 1
ATOM 2495 N N . ASN A 1 316 ? -1.15 -6.172 1.771 1 98.06 316 ASN A N 1
ATOM 2496 C CA . ASN A 1 316 ? -0.934 -7.227 2.754 1 98.06 316 ASN A CA 1
ATOM 2497 C C . ASN A 1 316 ? 0.345 -6.992 3.553 1 98.06 316 ASN A C 1
ATOM 2499 O O . ASN A 1 316 ? 0.77 -7.859 4.32 1 98.06 316 ASN A O 1
ATOM 2503 N N . GLY A 1 317 ? 1.021 -5.879 3.363 1 98.19 317 GLY A N 1
ATOM 2504 C CA . GLY A 1 317 ? 2.035 -5.383 4.281 1 98.19 317 GLY A CA 1
ATOM 2505 C C . GLY A 1 317 ? 3.438 -5.836 3.918 1 98.19 317 GLY A C 1
ATOM 2506 O O . GLY A 1 317 ? 4.395 -5.555 4.641 1 98.19 317 GLY A O 1
ATOM 2507 N N . ALA A 1 318 ? 3.621 -6.512 2.754 1 98.44 318 ALA A N 1
ATOM 2508 C CA . ALA A 1 318 ? 4.895 -7.164 2.451 1 98.44 318 ALA A CA 1
ATOM 2509 C C . ALA A 1 318 ? 5.812 -6.23 1.667 1 98.44 318 ALA A C 1
ATOM 2511 O O . ALA A 1 318 ? 7.008 -6.504 1.524 1 98.44 318 ALA A O 1
ATOM 2512 N N . ALA A 1 319 ? 5.238 -5.113 1.17 1 98.69 319 ALA A N 1
ATOM 2513 C CA . ALA A 1 319 ? 6.02 -4.273 0.266 1 98.69 319 ALA A CA 1
ATOM 2514 C C . ALA A 1 319 ? 5.621 -2.807 0.395 1 98.69 319 ALA A C 1
ATOM 2516 O O . ALA A 1 319 ? 4.609 -2.484 1.021 1 98.69 319 ALA A O 1
ATOM 2517 N N . ALA A 1 320 ? 6.465 -1.94 -0.027 1 98.19 320 ALA A N 1
ATOM 2518 C CA . ALA A 1 320 ? 6.172 -0.554 -0.376 1 98.19 320 ALA A CA 1
ATOM 2519 C C . ALA A 1 320 ? 6.301 -0.327 -1.88 1 98.19 320 ALA A C 1
ATOM 2521 O O . ALA A 1 320 ? 6.715 -1.226 -2.615 1 98.19 320 ALA A O 1
ATOM 2522 N N . TYR A 1 321 ? 5.797 0.826 -2.262 1 94.94 321 TYR A N 1
ATOM 2523 C CA . TYR A 1 321 ? 5.703 1.058 -3.697 1 94.94 321 TYR A CA 1
ATOM 2524 C C . TYR A 1 321 ? 5.969 2.52 -4.035 1 94.94 321 TYR A C 1
ATOM 2526 O O . TYR A 1 321 ? 5.656 3.412 -3.24 1 94.94 321 TYR A O 1
ATOM 2534 N N . VAL A 1 322 ? 6.645 2.678 -5.219 1 91.56 322 VAL A N 1
ATOM 2535 C CA . VAL A 1 322 ? 6.797 4.016 -5.781 1 91.56 322 VAL A CA 1
ATOM 2536 C C . VAL A 1 322 ? 6.383 4.008 -7.25 1 91.56 322 VAL A C 1
ATOM 2538 O O . VAL A 1 322 ? 6.891 3.213 -8.039 1 91.56 322 VAL A O 1
ATOM 2541 N N . LYS A 1 323 ? 5.465 4.844 -7.617 1 80.19 323 LYS A N 1
ATOM 2542 C CA . LYS A 1 323 ? 4.969 4.914 -8.984 1 80.19 323 LYS A CA 1
ATOM 2543 C C . LYS A 1 323 ? 6.02 5.496 -9.93 1 80.19 323 LYS A C 1
ATOM 2545 O O . LYS A 1 323 ? 6.262 4.957 -11.008 1 80.19 323 LYS A O 1
ATOM 2550 N N . ASN A 1 324 ? 6.602 6.617 -9.461 1 81.44 324 ASN A N 1
ATOM 2551 C CA . ASN A 1 324 ? 7.625 7.316 -10.227 1 81.44 324 ASN A CA 1
ATOM 2552 C C . ASN A 1 324 ? 8.969 7.301 -9.508 1 81.44 324 ASN A C 1
ATOM 2554 O O . ASN A 1 324 ? 9.055 7.637 -8.328 1 81.44 324 ASN A O 1
ATOM 2558 N N . THR A 1 325 ? 9.969 6.984 -10.258 1 86.12 325 THR A N 1
ATOM 2559 C CA . THR A 1 325 ? 11.289 6.859 -9.648 1 86.12 325 THR A CA 1
ATOM 2560 C C . THR A 1 325 ? 11.766 8.203 -9.102 1 86.12 325 THR A C 1
ATOM 2562 O O . THR A 1 325 ? 12.672 8.258 -8.273 1 86.12 325 THR A O 1
ATOM 2565 N N . GLU A 1 326 ? 11.109 9.234 -9.531 1 84.5 326 GLU A N 1
ATOM 2566 C CA . GLU A 1 326 ? 11.477 10.555 -9.023 1 84.5 326 GLU A CA 1
ATOM 2567 C C . GLU A 1 326 ? 11.266 10.648 -7.516 1 84.5 326 GLU A C 1
ATOM 2569 O O . GLU A 1 326 ? 12.016 11.336 -6.824 1 84.5 326 GLU A O 1
ATOM 2574 N N . ASN A 1 327 ? 10.305 9.93 -7.043 1 89.12 327 ASN A N 1
ATOM 2575 C CA . ASN A 1 327 ? 9.977 9.992 -5.625 1 89.12 327 ASN A CA 1
ATOM 2576 C C . ASN A 1 327 ? 10.5 8.773 -4.867 1 89.12 327 ASN A C 1
ATOM 2578 O O . ASN A 1 327 ? 10.148 8.562 -3.705 1 89.12 327 ASN A O 1
ATOM 2582 N N . PHE A 1 328 ? 11.375 8.023 -5.488 1 95.62 328 PHE A N 1
ATOM 2583 C CA . PHE A 1 328 ? 11.891 6.805 -4.883 1 95.62 328 PHE A CA 1
ATOM 2584 C C . PHE A 1 328 ? 12.633 7.109 -3.584 1 95.62 328 PHE A C 1
ATOM 2586 O O . PHE A 1 328 ? 12.453 6.41 -2.584 1 95.62 328 PHE A O 1
ATOM 2593 N N . ASP A 1 329 ? 13.461 8.141 -3.625 1 95.81 329 ASP A N 1
ATOM 2594 C CA . ASP A 1 329 ? 14.297 8.461 -2.477 1 95.81 329 ASP A CA 1
ATOM 2595 C C . ASP A 1 329 ? 13.453 8.789 -1.25 1 95.81 329 ASP A C 1
ATOM 2597 O O . ASP A 1 329 ? 13.82 8.445 -0.124 1 95.81 329 ASP A O 1
ATOM 2601 N N . ILE A 1 330 ? 12.289 9.367 -1.43 1 94.94 330 ILE A N 1
ATOM 2602 C CA . ILE A 1 330 ? 11.406 9.742 -0.334 1 94.94 330 ILE A CA 1
ATOM 2603 C C . ILE A 1 330 ? 10.867 8.484 0.351 1 94.94 330 ILE A C 1
ATOM 2605 O O . ILE A 1 330 ? 11 8.336 1.567 1 94.94 330 ILE A O 1
ATOM 2609 N N . VAL A 1 331 ? 10.336 7.566 -0.42 1 96.56 331 VAL A N 1
ATOM 2610 C CA . VAL A 1 331 ? 9.773 6.328 0.112 1 96.56 331 VAL A CA 1
ATOM 2611 C C . VAL A 1 331 ? 10.883 5.477 0.721 1 96.56 331 VAL A C 1
ATOM 2613 O O . VAL A 1 331 ? 10.727 4.934 1.818 1 96.56 331 VAL A O 1
ATOM 2616 N N . PHE A 1 332 ? 12.016 5.43 0.033 1 97.5 332 PHE A N 1
ATOM 2617 C CA . PHE A 1 332 ? 13.148 4.641 0.501 1 97.5 332 PHE A CA 1
ATOM 2618 C C . PHE A 1 332 ? 13.648 5.156 1.847 1 97.5 332 PHE A C 1
ATOM 2620 O O . PHE A 1 332 ? 13.898 4.371 2.764 1 97.5 332 PHE A O 1
ATOM 2627 N N . SER A 1 333 ? 13.766 6.461 1.964 1 96.44 333 SER A N 1
ATOM 2628 C CA . SER A 1 333 ? 14.219 7.074 3.207 1 96.44 333 SER A CA 1
ATOM 2629 C C . SER A 1 333 ? 13.266 6.773 4.355 1 96.44 333 SER A C 1
ATOM 2631 O O . SER A 1 333 ? 13.695 6.5 5.477 1 96.44 333 SER A O 1
ATOM 2633 N N . GLN A 1 334 ? 11.977 6.777 4.078 1 96.56 334 GLN A N 1
ATOM 2634 C CA . GLN A 1 334 ? 10.977 6.496 5.102 1 96.56 334 GLN A CA 1
ATOM 2635 C C . GLN A 1 334 ? 11.078 5.051 5.586 1 96.56 334 GLN A C 1
ATOM 2637 O O . GLN A 1 334 ? 10.984 4.785 6.785 1 96.56 334 GLN A O 1
ATOM 2642 N N . ILE A 1 335 ? 11.305 4.137 4.691 1 97.12 335 ILE A N 1
ATOM 2643 C CA . ILE A 1 335 ? 11.281 2.713 5 1 97.12 335 ILE A CA 1
ATOM 2644 C C . ILE A 1 335 ? 12.586 2.311 5.691 1 97.12 335 ILE A C 1
ATOM 2646 O O . ILE A 1 335 ? 12.562 1.658 6.738 1 97.12 335 ILE A O 1
ATOM 2650 N N . ILE A 1 336 ? 13.727 2.758 5.133 1 96 336 ILE A N 1
ATOM 2651 C CA . ILE A 1 336 ? 15.023 2.301 5.617 1 96 336 ILE A CA 1
ATOM 2652 C C . ILE A 1 336 ? 15.273 2.838 7.023 1 96 336 ILE A C 1
ATOM 2654 O O . ILE A 1 336 ? 15.992 2.219 7.812 1 96 336 ILE A O 1
ATOM 2658 N N . ASN A 1 337 ? 14.625 3.943 7.367 1 94.69 337 ASN A N 1
ATOM 2659 C CA . ASN A 1 337 ? 14.836 4.562 8.672 1 94.69 337 ASN A CA 1
ATOM 2660 C C . ASN A 1 337 ? 13.75 4.156 9.664 1 94.69 337 ASN A C 1
ATOM 2662 O O . ASN A 1 337 ? 13.648 4.738 10.75 1 94.69 337 ASN A O 1
ATOM 2666 N N . ASN A 1 338 ? 12.977 3.201 9.336 1 96.56 338 ASN A N 1
ATOM 2667 C CA . ASN A 1 338 ? 11.938 2.674 10.211 1 96.56 338 ASN A CA 1
ATOM 2668 C C . ASN A 1 338 ? 12.086 1.169 10.414 1 96.56 338 ASN A C 1
ATOM 2670 O O . ASN A 1 338 ? 11.391 0.378 9.773 1 96.56 338 ASN A O 1
ATOM 2674 N N . PRO A 1 339 ? 12.938 0.793 11.383 1 96.81 339 PRO A N 1
ATOM 2675 C CA . PRO A 1 339 ? 13.188 -0.63 11.625 1 96.81 339 PRO A CA 1
ATOM 2676 C C . PRO A 1 339 ? 11.914 -1.405 11.961 1 96.81 339 PRO A C 1
ATOM 2678 O O . PRO A 1 339 ? 11.805 -2.588 11.633 1 96.81 339 PRO A O 1
ATOM 2681 N N . GLN A 1 340 ? 10.938 -0.776 12.547 1 97.31 340 GLN A N 1
ATOM 2682 C CA . GLN A 1 340 ? 9.68 -1.441 12.852 1 97.31 340 GLN A CA 1
ATOM 2683 C C . GLN A 1 340 ? 8.93 -1.81 11.578 1 97.31 340 GLN A C 1
ATOM 2685 O O . GLN A 1 340 ? 8.391 -2.914 11.461 1 97.31 340 GLN A O 1
ATOM 2690 N N . ARG A 1 341 ? 8.867 -0.862 10.688 1 98.12 341 ARG A N 1
ATOM 2691 C CA . ARG A 1 341 ? 8.203 -1.125 9.414 1 98.12 341 ARG A CA 1
ATOM 2692 C C . ARG A 1 341 ? 8.875 -2.275 8.672 1 98.12 341 ARG A C 1
ATOM 2694 O O . ARG A 1 341 ? 8.195 -3.146 8.125 1 98.12 341 ARG A O 1
ATOM 2701 N N . LEU A 1 342 ? 10.195 -2.309 8.703 1 98.12 342 LEU A N 1
ATOM 2702 C CA . LEU A 1 342 ? 10.938 -3.383 8.055 1 98.12 342 LEU A CA 1
ATOM 2703 C C . LEU A 1 342 ? 10.617 -4.73 8.688 1 98.12 342 LEU A C 1
ATOM 2705 O O . LEU A 1 342 ? 10.43 -5.727 7.988 1 98.12 342 LEU A O 1
ATOM 2709 N N . GLU A 1 343 ? 10.523 -4.738 9.945 1 98.31 343 GLU A N 1
ATOM 2710 C CA . GLU A 1 343 ? 10.188 -5.977 10.648 1 98.31 343 GLU A CA 1
ATOM 2711 C C . GLU A 1 343 ? 8.773 -6.441 10.289 1 98.31 343 GLU A C 1
ATOM 2713 O O . GLU A 1 343 ? 8.547 -7.633 10.078 1 98.31 343 GLU A O 1
ATOM 2718 N N . HIS A 1 344 ? 7.844 -5.527 10.25 1 98.5 344 HIS A N 1
ATOM 2719 C CA . HIS A 1 344 ? 6.477 -5.863 9.867 1 98.5 344 HIS A CA 1
ATOM 2720 C C . HIS A 1 344 ? 6.426 -6.434 8.453 1 98.5 344 HIS A C 1
ATOM 2722 O O . HIS A 1 344 ? 5.68 -7.383 8.188 1 98.5 344 HIS A O 1
ATOM 2728 N N . MET A 1 345 ? 7.223 -5.828 7.578 1 98.75 345 MET A N 1
ATOM 2729 C CA . MET A 1 345 ? 7.273 -6.332 6.207 1 98.75 345 MET A CA 1
ATOM 2730 C C . MET A 1 345 ? 7.828 -7.754 6.172 1 98.75 345 MET A C 1
ATOM 2732 O O . MET A 1 345 ? 7.316 -8.602 5.441 1 98.75 345 MET A O 1
ATOM 2736 N N . LYS A 1 346 ? 8.852 -7.984 6.949 1 98.56 346 LYS A N 1
ATOM 2737 C CA . LYS A 1 346 ? 9.453 -9.312 7.016 1 98.56 346 LYS A CA 1
ATOM 2738 C C . LYS A 1 346 ? 8.438 -10.352 7.484 1 98.56 346 LYS A C 1
ATOM 2740 O O . LYS A 1 346 ? 8.344 -11.438 6.914 1 98.56 346 LYS A O 1
ATOM 2745 N N . LEU A 1 347 ? 7.68 -10.023 8.445 1 98.5 347 LEU A N 1
ATOM 2746 C CA . LEU A 1 347 ? 6.68 -10.938 8.984 1 98.5 347 LEU A CA 1
ATOM 2747 C C . LEU A 1 347 ? 5.555 -11.172 7.98 1 98.5 347 LEU A C 1
ATOM 2749 O O . LEU A 1 347 ? 5.043 -12.289 7.863 1 98.5 347 LEU A O 1
ATOM 2753 N N . ALA A 1 348 ? 5.184 -10.109 7.332 1 98.62 348 ALA A N 1
ATOM 2754 C CA . ALA A 1 348 ? 4.18 -10.25 6.277 1 98.62 348 ALA A CA 1
ATOM 2755 C C . ALA A 1 348 ? 4.68 -11.164 5.164 1 98.62 348 ALA A C 1
ATOM 2757 O O . ALA A 1 348 ? 3.924 -11.992 4.645 1 98.62 348 ALA A O 1
ATOM 2758 N N . CYS A 1 349 ? 5.953 -10.992 4.809 1 98.75 349 CYS A N 1
ATOM 2759 C CA . CYS A 1 349 ? 6.551 -11.875 3.814 1 98.75 349 CYS A CA 1
ATOM 2760 C C . CYS A 1 349 ? 6.5 -13.328 4.277 1 98.75 349 CYS A C 1
ATOM 2762 O O . CYS A 1 349 ? 6.176 -14.227 3.492 1 98.75 349 CYS A O 1
ATOM 2764 N N . SER A 1 350 ? 6.805 -13.508 5.473 1 98.12 350 SER A N 1
ATOM 2765 C CA . SER A 1 350 ? 6.785 -14.852 6.031 1 98.12 350 SER A CA 1
ATOM 2766 C C . SER A 1 350 ? 5.387 -15.461 5.961 1 98.12 350 SER A C 1
ATOM 2768 O O . SER A 1 350 ? 5.234 -16.641 5.629 1 98.12 350 SER A O 1
ATOM 2770 N N . PHE A 1 351 ? 4.391 -14.703 6.27 1 98.12 351 PHE A N 1
ATOM 2771 C CA . PHE A 1 351 ? 3.004 -15.148 6.258 1 98.12 351 PHE A CA 1
ATOM 2772 C C . PHE A 1 351 ? 2.566 -15.523 4.848 1 98.12 351 PHE A C 1
ATOM 2774 O O . PHE A 1 351 ? 1.86 -16.516 4.656 1 98.12 351 PHE A O 1
ATOM 2781 N N . LEU A 1 352 ? 3.014 -14.789 3.883 1 98.44 352 LEU A N 1
ATOM 2782 C CA . LEU A 1 352 ? 2.553 -14.961 2.51 1 98.44 352 LEU A CA 1
ATOM 2783 C C . LEU A 1 352 ? 3.432 -15.953 1.757 1 98.44 352 LEU A C 1
ATOM 2785 O O . LEU A 1 352 ? 3.045 -16.453 0.697 1 98.44 352 LEU A O 1
ATOM 2789 N N . GLY A 1 353 ? 4.645 -16.172 2.229 1 98.56 353 GLY A N 1
ATOM 2790 C CA . GLY A 1 353 ? 5.625 -16.969 1.512 1 98.56 353 GLY A CA 1
ATOM 2791 C C . GLY A 1 353 ? 5.227 -18.438 1.385 1 98.56 353 GLY A C 1
ATOM 2792 O O . GLY A 1 353 ? 4.594 -18.984 2.285 1 98.56 353 GLY A O 1
ATOM 2793 N N . LYS A 1 354 ? 5.566 -19.031 0.287 1 98.56 354 LYS A N 1
ATOM 2794 C CA . LYS A 1 354 ? 5.387 -20.453 -0.005 1 98.56 354 LYS A CA 1
ATOM 2795 C C . LYS A 1 354 ? 6.684 -21.078 -0.502 1 98.56 354 LYS A C 1
ATOM 2797 O O . LYS A 1 354 ? 6.77 -21.516 -1.652 1 98.56 354 LYS A O 1
ATOM 2802 N N . PRO A 1 355 ? 7.625 -21.188 0.435 1 98.38 355 PRO A N 1
ATOM 2803 C CA . PRO A 1 355 ? 8.945 -21.656 0.001 1 98.38 355 PRO A CA 1
ATOM 2804 C C . PRO A 1 355 ? 8.914 -23.078 -0.571 1 98.38 355 PRO A C 1
ATOM 2806 O O . PRO A 1 355 ? 9.75 -23.422 -1.4 1 98.38 355 PRO A O 1
ATOM 2809 N N . ASN A 1 356 ? 7.918 -23.875 -0.237 1 98.5 356 ASN A N 1
ATOM 2810 C CA . ASN A 1 356 ? 7.828 -25.25 -0.686 1 98.5 356 ASN A CA 1
ATOM 2811 C C . ASN A 1 356 ? 6.809 -25.422 -1.808 1 98.5 356 ASN A C 1
ATOM 2813 O O . ASN A 1 356 ? 6.332 -26.531 -2.064 1 98.5 356 ASN A O 1
ATOM 2817 N N . SER A 1 357 ? 6.461 -24.312 -2.42 1 98.69 357 SER A N 1
ATOM 2818 C CA . SER A 1 357 ? 5.367 -24.328 -3.387 1 98.69 357 SER A CA 1
ATOM 2819 C C . SER A 1 357 ? 5.559 -25.422 -4.43 1 98.69 357 SER A C 1
ATOM 2821 O O . SER A 1 357 ? 4.664 -26.234 -4.652 1 98.69 357 SER A O 1
ATOM 2823 N N . SER A 1 358 ? 6.738 -25.5 -5.082 1 98.69 358 SER A N 1
ATOM 2824 C CA . SER A 1 358 ? 6.98 -26.469 -6.145 1 98.69 358 SER A CA 1
ATOM 2825 C C . SER A 1 358 ? 6.914 -27.891 -5.617 1 98.69 358 SER A C 1
ATOM 2827 O O . SER A 1 358 ? 6.34 -28.766 -6.262 1 98.69 358 SER A O 1
ATOM 2829 N N . LEU A 1 359 ? 7.469 -28.125 -4.5 1 98.25 359 LEU A N 1
ATOM 2830 C CA . LEU A 1 359 ? 7.445 -29.453 -3.902 1 98.25 359 LEU A CA 1
ATOM 2831 C C . LEU A 1 359 ? 6.023 -29.844 -3.516 1 98.25 359 LEU A C 1
ATOM 2833 O O . LEU A 1 359 ? 5.617 -31 -3.727 1 98.25 359 LEU A O 1
ATOM 2837 N N . ASP A 1 360 ? 5.285 -28.938 -2.908 1 98.5 360 ASP A N 1
ATOM 2838 C CA . ASP A 1 360 ? 3.896 -29.188 -2.531 1 98.5 360 ASP A CA 1
ATOM 2839 C C . ASP A 1 360 ? 3.041 -29.5 -3.758 1 98.5 360 ASP A C 1
ATOM 2841 O O . ASP A 1 360 ? 2.184 -30.391 -3.719 1 98.5 360 ASP A O 1
ATOM 2845 N N . ILE A 1 361 ? 3.27 -28.766 -4.805 1 98.5 361 ILE A N 1
ATOM 2846 C CA . ILE A 1 361 ? 2.52 -29 -6.035 1 98.5 361 ILE A CA 1
ATOM 2847 C C . ILE A 1 361 ? 2.883 -30.359 -6.617 1 98.5 361 ILE A C 1
ATOM 2849 O O . ILE A 1 361 ? 2.01 -31.094 -7.09 1 98.5 361 ILE A O 1
ATOM 2853 N N . ALA A 1 362 ? 4.18 -30.719 -6.594 1 98 362 ALA A N 1
ATOM 2854 C CA . ALA A 1 362 ? 4.609 -32.031 -7.055 1 98 362 ALA A CA 1
ATOM 2855 C C . ALA A 1 362 ? 3.881 -33.156 -6.309 1 98 362 ALA A C 1
ATOM 2857 O O . ALA A 1 362 ? 3.439 -34.125 -6.914 1 98 362 ALA A O 1
ATOM 2858 N N . GLU A 1 363 ? 3.764 -32.969 -5.027 1 97.44 363 GLU A N 1
ATOM 2859 C CA . GLU A 1 363 ? 3.049 -33.938 -4.215 1 97.44 363 GLU A CA 1
ATOM 2860 C C . GLU A 1 363 ? 1.565 -33.969 -4.57 1 97.44 363 GLU A C 1
ATOM 2862 O O . GLU A 1 363 ? 0.966 -35.062 -4.641 1 97.44 363 GLU A O 1
ATOM 2867 N N . PHE A 1 364 ? 1.017 -32.844 -4.734 1 97.38 364 PHE A N 1
ATOM 2868 C CA . PHE A 1 364 ? -0.396 -32.719 -5.074 1 97.38 364 PHE A CA 1
ATOM 2869 C C . PHE A 1 364 ? -0.707 -33.438 -6.379 1 97.38 364 PHE A C 1
ATOM 2871 O O . PHE A 1 364 ? -1.699 -34.156 -6.469 1 97.38 364 PHE A O 1
ATOM 2878 N N . ILE A 1 365 ? 0.169 -33.281 -7.41 1 95.19 365 ILE A N 1
ATOM 2879 C CA . ILE A 1 365 ? -0.11 -33.844 -8.734 1 95.19 365 ILE A CA 1
ATOM 2880 C C . ILE A 1 365 ? 0.122 -35.344 -8.719 1 95.19 365 ILE A C 1
ATOM 2882 O O . ILE A 1 365 ? -0.507 -36.062 -9.477 1 95.19 365 ILE A O 1
ATOM 2886 N N . ARG A 1 366 ? 1.04 -35.812 -7.895 1 93.38 366 ARG A N 1
ATOM 2887 C CA . ARG A 1 366 ? 1.252 -37.25 -7.781 1 93.38 366 ARG A CA 1
ATOM 2888 C C . ARG A 1 366 ? -0.023 -37.969 -7.332 1 93.38 366 ARG A C 1
ATOM 2890 O O . ARG A 1 366 ? -0.31 -39.062 -7.777 1 93.38 366 ARG A O 1
ATOM 2897 N N . GLY A 1 367 ? -0.764 -37.281 -6.449 1 88 367 GLY A N 1
ATOM 2898 C CA . GLY A 1 367 ? -2.021 -37.844 -5.988 1 88 367 GLY A CA 1
ATOM 2899 C C . GLY A 1 367 ? -3.072 -37.938 -7.078 1 88 367 GLY A C 1
ATOM 2900 O O . GLY A 1 367 ? -3.975 -38.781 -7.008 1 88 367 GLY A O 1
ATOM 2901 N N . MET A 1 368 ? -2.908 -37.188 -8.094 1 87.62 368 MET A N 1
ATOM 2902 C CA . MET A 1 368 ? -3.871 -37.125 -9.188 1 87.62 368 MET A CA 1
ATOM 2903 C C . MET A 1 368 ? -3.514 -38.156 -10.266 1 87.62 368 MET A C 1
ATOM 2905 O O . MET A 1 368 ? -4.387 -38.625 -10.992 1 87.62 368 MET A O 1
ATOM 2909 N N . ALA A 1 369 ? -2.184 -38.375 -10.586 1 77.25 369 ALA A N 1
ATOM 2910 C CA . ALA A 1 369 ? -1.701 -39.219 -11.656 1 77.25 369 ALA A CA 1
ATOM 2911 C C . ALA A 1 369 ? -1.859 -40.719 -11.297 1 77.25 369 ALA A C 1
ATOM 2913 O O . ALA A 1 369 ? -1.917 -41.562 -12.172 1 77.25 369 ALA A O 1
ATOM 2914 N N . GLY A 1 370 ? -2.578 -41.219 -10.195 1 64 370 GLY A N 1
ATOM 2915 C CA . GLY A 1 370 ? -2.707 -42.594 -9.82 1 64 370 GLY A CA 1
ATOM 2916 C C . GLY A 1 370 ? -1.38 -43.25 -9.477 1 64 370 GLY A C 1
ATOM 2917 O O . GLY A 1 370 ? -0.326 -42.812 -9.93 1 64 370 GLY A O 1
ATOM 2918 N N . MET B 1 1 ? -1.674 35.719 24.062 1 93.62 1 MET B N 1
ATOM 2919 C CA . MET B 1 1 ? -1.166 35.812 22.703 1 93.62 1 MET B CA 1
ATOM 2920 C C . MET B 1 1 ? -2.312 35.938 21.703 1 93.62 1 MET B C 1
ATOM 2922 O O . MET B 1 1 ? -3.416 35.469 21.953 1 93.62 1 MET B O 1
ATOM 2926 N N . LYS B 1 2 ? -2.121 36.688 20.688 1 97.56 2 LYS B N 1
ATOM 2927 C CA . LYS B 1 2 ? -3.084 36.875 19.609 1 97.56 2 LYS B CA 1
ATOM 2928 C C . LYS B 1 2 ? -2.676 36.062 18.375 1 97.56 2 LYS B C 1
ATOM 2930 O O . LYS B 1 2 ? -1.622 36.312 17.781 1 97.56 2 LYS B O 1
ATOM 2935 N N . VAL B 1 3 ? -3.529 35.125 18.062 1 98.06 3 VAL B N 1
ATOM 2936 C CA . VAL B 1 3 ? -3.205 34.219 16.953 1 98.06 3 VAL B CA 1
ATOM 2937 C C . VAL B 1 3 ? -4.25 34.375 15.844 1 98.06 3 VAL B C 1
ATOM 2939 O O . VAL B 1 3 ? -5.453 34.25 16.109 1 98.06 3 VAL B O 1
ATOM 2942 N N . LEU B 1 4 ? -3.793 34.625 14.617 1 97.88 4 LEU B N 1
ATOM 2943 C CA . LEU B 1 4 ? -4.66 34.688 13.438 1 97.88 4 LEU B CA 1
ATOM 2944 C C . LEU B 1 4 ? -4.461 33.438 12.586 1 97.88 4 LEU B C 1
ATOM 2946 O O . LEU B 1 4 ? -3.35 33.156 12.117 1 97.88 4 LEU B O 1
ATOM 2950 N N . ILE B 1 5 ? -5.516 32.656 12.414 1 97.94 5 ILE B N 1
ATOM 2951 C CA . ILE B 1 5 ? -5.461 31.469 11.578 1 97.94 5 ILE B CA 1
ATOM 2952 C C . ILE B 1 5 ? -6.184 31.719 10.258 1 97.94 5 ILE B C 1
ATOM 2954 O O . ILE B 1 5 ? -7.371 32.031 10.25 1 97.94 5 ILE B O 1
ATOM 2958 N N . LEU B 1 6 ? -5.441 31.609 9.227 1 94.81 6 LEU B N 1
ATOM 2959 C CA . LEU B 1 6 ? -5.988 31.75 7.887 1 94.81 6 LEU B CA 1
ATOM 2960 C C . LEU B 1 6 ? -6.289 30.391 7.273 1 94.81 6 LEU B C 1
ATOM 2962 O O . LEU B 1 6 ? -5.383 29.578 7.102 1 94.81 6 LEU B O 1
ATOM 2966 N N . SER B 1 7 ? -7.547 30.156 6.953 1 92 7 SER B N 1
ATOM 2967 C CA . SER B 1 7 ? -7.988 28.875 6.418 1 92 7 SER B CA 1
ATOM 2968 C C . SER B 1 7 ? -8.75 29.047 5.113 1 92 7 SER B C 1
ATOM 2970 O O . SER B 1 7 ? -8.742 30.141 4.523 1 92 7 SER B O 1
ATOM 2972 N N . LEU B 1 8 ? -9.117 28 4.52 1 81.88 8 LEU B N 1
ATOM 2973 C CA . LEU B 1 8 ? -9.906 27.984 3.293 1 81.88 8 LEU B CA 1
ATOM 2974 C C . LEU B 1 8 ? -10.898 26.812 3.295 1 81.88 8 LEU B C 1
ATOM 2976 O O . LEU B 1 8 ? -10.523 25.688 3.586 1 81.88 8 LEU B O 1
ATOM 2980 N N . ASP B 1 9 ? -12.125 27.125 3.062 1 70.75 9 ASP B N 1
ATOM 2981 C CA . ASP B 1 9 ? -13.156 26.094 3.076 1 70.75 9 ASP B CA 1
ATOM 2982 C C . ASP B 1 9 ? -13.125 25.266 1.79 1 70.75 9 ASP B C 1
ATOM 2984 O O . ASP B 1 9 ? -13.766 25.641 0.799 1 70.75 9 ASP B O 1
ATOM 2988 N N . ALA B 1 10 ? -12.344 24.234 1.711 1 59.81 10 ALA B N 1
ATOM 2989 C CA . ALA B 1 10 ? -12.266 23.375 0.542 1 59.81 10 ALA B CA 1
ATOM 2990 C C . ALA B 1 10 ? -12.625 21.938 0.903 1 59.81 10 ALA B C 1
ATOM 2992 O O . ALA B 1 10 ? -12.125 20.984 0.294 1 59.81 10 ALA B O 1
ATOM 2993 N N . GLY B 1 11 ? -13.516 21.734 1.784 1 61.72 11 GLY B N 1
ATOM 2994 C CA . GLY B 1 11 ? -13.891 20.375 2.086 1 61.72 11 GLY B CA 1
ATOM 2995 C C . GLY B 1 11 ? -13.953 20.078 3.574 1 61.72 11 GLY B C 1
ATOM 2996 O O . GLY B 1 11 ? -14.172 18.938 3.982 1 61.72 11 GLY B O 1
ATOM 2997 N N . GLY B 1 12 ? -13.695 20.953 4.328 1 70.12 12 GLY B N 1
ATOM 2998 C CA . GLY B 1 12 ? -13.945 20.875 5.758 1 70.12 12 GLY B CA 1
ATOM 2999 C C . GLY B 1 12 ? -12.711 20.531 6.562 1 70.12 12 GLY B C 1
ATOM 3000 O O . GLY B 1 12 ? -12.633 20.844 7.754 1 70.12 12 GLY B O 1
ATOM 3001 N N . GLY B 1 13 ? -11.727 19.969 5.949 1 81.56 13 GLY B N 1
ATOM 3002 C CA . GLY B 1 13 ? -10.555 19.5 6.672 1 81.56 13 GLY B CA 1
ATOM 3003 C C . GLY B 1 13 ? -9.688 20.625 7.203 1 81.56 13 GLY B C 1
ATOM 3004 O O . GLY B 1 13 ? -9.234 20.578 8.352 1 81.56 13 GLY B O 1
ATOM 3005 N N . HIS B 1 14 ? -9.562 21.641 6.434 1 87.5 14 HIS B N 1
ATOM 3006 C CA . HIS B 1 14 ? -8.703 22.75 6.816 1 87.5 14 HIS B CA 1
ATOM 3007 C C . HIS B 1 14 ? -9.312 23.547 7.969 1 87.5 14 HIS B C 1
ATOM 3009 O O . HIS B 1 14 ? -8.602 23.969 8.883 1 87.5 14 HIS B O 1
ATOM 3015 N N . PHE B 1 15 ? -10.57 23.672 7.93 1 88.31 15 PHE B N 1
ATOM 3016 C CA . PHE B 1 15 ? -11.25 24.359 9.023 1 88.31 15 PHE B CA 1
ATOM 3017 C C . PHE B 1 15 ? -11.219 23.516 10.289 1 88.31 15 PHE B C 1
ATOM 3019 O O . PHE B 1 15 ? -11.102 24.047 11.398 1 88.31 15 PHE B O 1
ATOM 3026 N N . ALA B 1 16 ? -11.398 22.266 10.031 1 91.81 16 ALA B N 1
ATOM 3027 C CA . ALA B 1 16 ? -11.336 21.359 11.188 1 91.81 16 ALA B CA 1
ATOM 3028 C C . ALA B 1 16 ? -9.969 21.438 11.859 1 91.81 16 ALA B C 1
ATOM 3030 O O . ALA B 1 16 ? -9.867 21.453 13.086 1 91.81 16 ALA B O 1
ATOM 3031 N N . ALA B 1 17 ? -8.969 21.516 11.102 1 96.25 17 ALA B N 1
ATOM 3032 C CA . ALA B 1 17 ? -7.613 21.672 11.633 1 96.25 17 ALA B CA 1
ATOM 3033 C C . ALA B 1 17 ? -7.457 23 12.375 1 96.25 17 ALA B C 1
ATOM 3035 O O . ALA B 1 17 ? -6.871 23.047 13.461 1 96.25 17 ALA B O 1
ATOM 3036 N N . SER B 1 18 ? -7.969 24.047 11.789 1 97.06 18 SER B N 1
ATOM 3037 C CA . SER B 1 18 ? -7.918 25.375 12.391 1 97.06 18 SER B CA 1
ATOM 3038 C C . SER B 1 18 ? -8.641 25.406 13.734 1 97.06 18 SER B C 1
ATOM 3040 O O . SER B 1 18 ? -8.133 25.938 14.711 1 97.06 18 SER B O 1
ATOM 3042 N N . ASN B 1 19 ? -9.789 24.781 13.719 1 96.38 19 ASN B N 1
ATOM 3043 C CA . ASN B 1 19 ? -10.586 24.75 14.945 1 96.38 19 ASN B CA 1
ATOM 3044 C C . ASN B 1 19 ? -9.906 23.922 16.031 1 96.38 19 ASN B C 1
ATOM 3046 O O . ASN B 1 19 ? -9.992 24.25 17.219 1 96.38 19 ASN B O 1
ATOM 3050 N N . ALA B 1 20 ? -9.328 22.859 15.617 1 97.88 20 ALA B N 1
ATOM 3051 C CA . ALA B 1 20 ? -8.586 22.031 16.562 1 97.88 20 ALA B CA 1
ATOM 3052 C C . ALA B 1 20 ? -7.461 22.812 17.219 1 97.88 20 ALA B C 1
ATOM 3054 O O . ALA B 1 20 ? -7.266 22.734 18.438 1 97.88 20 ALA B O 1
ATOM 3055 N N . LEU B 1 21 ? -6.773 23.562 16.453 1 98.19 21 LEU B N 1
ATOM 3056 C CA . LEU B 1 21 ? -5.676 24.391 16.953 1 98.19 21 LEU B CA 1
ATOM 3057 C C . LEU B 1 21 ? -6.191 25.469 17.891 1 98.19 21 LEU B C 1
ATOM 3059 O O . LEU B 1 21 ? -5.609 25.703 18.953 1 98.19 21 LEU B O 1
ATOM 3063 N N . LYS B 1 22 ? -7.266 26.125 17.469 1 98.38 22 LYS B N 1
ATOM 3064 C CA . LYS B 1 22 ? -7.883 27.125 18.328 1 98.38 22 LYS B CA 1
ATOM 3065 C C . LYS B 1 22 ? -8.258 26.531 19.688 1 98.38 22 LYS B C 1
ATOM 3067 O O . LYS B 1 22 ? -7.965 27.125 20.734 1 98.38 22 LYS B O 1
ATOM 3072 N N . THR B 1 23 ? -8.867 25.359 19.641 1 98.19 23 THR B N 1
ATOM 3073 C CA . THR B 1 23 ? -9.273 24.672 20.859 1 98.19 23 THR B CA 1
ATOM 3074 C C . THR B 1 23 ? -8.07 24.406 21.766 1 98.19 23 THR B C 1
ATOM 3076 O O . THR B 1 23 ? -8.109 24.672 22.969 1 98.19 23 THR B O 1
ATOM 3079 N N . ALA B 1 24 ? -7.02 23.938 21.203 1 98.31 24 ALA B N 1
ATOM 3080 C CA . ALA B 1 24 ? -5.816 23.594 21.953 1 98.31 24 ALA B CA 1
ATOM 3081 C C . ALA B 1 24 ? -5.18 24.844 22.562 1 98.31 24 ALA B C 1
ATOM 3083 O O . ALA B 1 24 ? -4.762 24.844 23.719 1 98.31 24 ALA B O 1
ATOM 3084 N N . ILE B 1 25 ? -5.086 25.938 21.766 1 98.12 25 ILE B N 1
ATOM 3085 C CA . ILE B 1 25 ? -4.48 27.188 22.234 1 98.12 25 ILE B CA 1
ATOM 3086 C C . ILE B 1 25 ? -5.27 27.75 23.406 1 98.12 25 ILE B C 1
ATOM 3088 O O . ILE B 1 25 ? -4.688 28.109 24.438 1 98.12 25 ILE B O 1
ATOM 3092 N N . LEU B 1 26 ? -6.586 27.734 23.297 1 98.25 26 LEU B N 1
ATOM 3093 C CA . LEU B 1 26 ? -7.43 28.297 24.344 1 98.25 26 LEU B CA 1
ATOM 3094 C C . LEU B 1 26 ? -7.43 27.406 25.578 1 98.25 26 LEU B C 1
ATOM 3096 O O . LEU B 1 26 ? -7.59 27.891 26.703 1 98.25 26 LEU B O 1
ATOM 3100 N N . GLN B 1 27 ? -7.242 26.156 25.375 1 97.38 27 GLN B N 1
ATOM 3101 C CA . GLN B 1 27 ? -7.129 25.234 26.5 1 97.38 27 GLN B CA 1
ATOM 3102 C C . GLN B 1 27 ? -5.84 25.484 27.281 1 97.38 27 GLN B C 1
ATOM 3104 O O . GLN B 1 27 ? -5.852 25.5 28.516 1 97.38 27 GLN B O 1
ATOM 3109 N N . LYS B 1 28 ? -4.766 25.719 26.625 1 96.62 28 LYS B N 1
ATOM 3110 C CA . LYS B 1 28 ? -3.465 25.891 27.266 1 96.62 28 LYS B CA 1
ATOM 3111 C C . LYS B 1 28 ? -3.277 27.312 27.75 1 96.62 28 LYS B C 1
ATOM 3113 O O . LYS B 1 28 ? -2.65 27.547 28.797 1 96.62 28 LYS B O 1
ATOM 3118 N N . TYR B 1 29 ? -3.809 28.234 26.938 1 96.88 29 TYR B N 1
ATOM 3119 C CA . TYR B 1 29 ? -3.67 29.656 27.219 1 96.88 29 TYR B CA 1
ATOM 3120 C C . TYR B 1 29 ? -5.012 30.359 27.109 1 96.88 29 TYR B C 1
ATOM 3122 O O . TYR B 1 29 ? -5.258 31.094 26.141 1 96.88 29 TYR B O 1
ATOM 3130 N N . PRO B 1 30 ? -5.762 30.328 28.125 1 97.12 30 PRO B N 1
ATOM 3131 C CA . PRO B 1 30 ? -7.148 30.812 28.078 1 97.12 30 PRO B CA 1
ATOM 3132 C C . PRO B 1 30 ? -7.25 32.312 27.797 1 97.12 30 PRO B C 1
ATOM 3134 O O . PRO B 1 30 ? -8.281 32.781 27.328 1 97.12 30 PRO B O 1
ATOM 3137 N N . GLU B 1 31 ? -6.262 33.031 28.047 1 96.81 31 GLU B N 1
ATOM 3138 C CA . GLU B 1 31 ? -6.293 34.5 27.859 1 96.81 31 GLU B CA 1
ATOM 3139 C C . GLU B 1 31 ? -5.98 34.875 26.406 1 96.81 31 GLU B C 1
ATOM 3141 O O . GLU B 1 31 ? -6.086 36.031 26.031 1 96.81 31 GLU B O 1
ATOM 3146 N N . SER B 1 32 ? -5.621 33.812 25.625 1 97.44 32 SER B N 1
ATOM 3147 C CA . SER B 1 32 ? -5.277 34.094 24.234 1 97.44 32 SER B CA 1
ATOM 3148 C C . SER B 1 32 ? -6.504 34.5 23.438 1 97.44 32 SER B C 1
ATOM 3150 O O . SER B 1 32 ? -7.637 34.188 23.828 1 97.44 32 SER B O 1
ATOM 3152 N N . GLN B 1 33 ? -6.273 35.281 22.391 1 97.94 33 GLN B N 1
ATOM 3153 C CA . GLN B 1 33 ? -7.277 35.594 21.391 1 97.94 33 GLN B CA 1
ATOM 3154 C C . GLN B 1 33 ? -6.953 34.906 20.062 1 97.94 33 GLN B C 1
ATOM 3156 O O . GLN B 1 33 ? -5.875 35.125 19.5 1 97.94 33 GLN B O 1
ATOM 3161 N N . VAL B 1 34 ? -7.859 34.094 19.641 1 98.19 34 VAL B N 1
ATOM 3162 C CA . VAL B 1 34 ? -7.637 33.344 18.406 1 98.19 34 VAL B CA 1
ATOM 3163 C C . VAL B 1 34 ? -8.766 33.625 17.422 1 98.19 34 VAL B C 1
ATOM 3165 O O . VAL B 1 34 ? -9.938 33.438 17.734 1 98.19 34 VAL B O 1
ATOM 3168 N N . GLU B 1 35 ? -8.43 34.062 16.25 1 97.44 35 GLU B N 1
ATOM 3169 C CA . GLU B 1 35 ? -9.406 34.312 15.18 1 97.44 35 GLU B CA 1
ATOM 3170 C C . GLU B 1 35 ? -9.109 33.438 13.961 1 97.44 35 GLU B C 1
ATOM 3172 O O . GLU B 1 35 ? -7.957 33.312 13.555 1 97.44 35 GLU B O 1
ATOM 3177 N N . ILE B 1 36 ? -10.133 32.812 13.445 1 96.5 36 ILE B N 1
ATOM 3178 C CA . ILE B 1 36 ? -10.039 32.031 12.219 1 96.5 36 ILE B CA 1
ATOM 3179 C C . ILE B 1 36 ? -10.734 32.781 11.078 1 96.5 36 ILE B C 1
ATOM 3181 O O . ILE B 1 36 ? -11.906 33.156 11.195 1 96.5 36 ILE B O 1
ATOM 3185 N N . ILE B 1 37 ? -10.008 32.969 10.008 1 92.81 37 ILE B N 1
ATOM 3186 C CA . ILE B 1 37 ? -10.555 33.688 8.867 1 92.81 37 ILE B CA 1
ATOM 3187 C C . ILE B 1 37 ? -10.641 32.75 7.656 1 92.81 37 ILE B C 1
ATOM 3189 O O . ILE B 1 37 ? -9.672 32.062 7.34 1 92.81 37 ILE B O 1
ATOM 3193 N N . ASP B 1 38 ? -11.773 32.75 7.047 1 88.38 38 ASP B N 1
ATOM 3194 C CA . ASP B 1 38 ? -11.93 32.094 5.75 1 88.38 38 ASP B CA 1
ATOM 3195 C C . ASP B 1 38 ? -11.477 33 4.617 1 88.38 38 ASP B C 1
ATOM 3197 O O . ASP B 1 38 ? -12.219 33.906 4.195 1 88.38 38 ASP B O 1
ATOM 3201 N N . THR B 1 39 ? -10.422 32.719 4.09 1 81.44 39 THR B N 1
ATOM 3202 C CA . THR B 1 39 ? -9.805 33.625 3.121 1 81.44 39 THR B CA 1
ATOM 3203 C C . THR B 1 39 ? -10.57 33.594 1.8 1 81.44 39 THR B C 1
ATOM 3205 O O . THR B 1 39 ? -10.43 34.5 0.98 1 81.44 39 THR B O 1
ATOM 3208 N N . LEU B 1 40 ? -11.258 32.469 1.633 1 71.69 40 LEU B N 1
ATOM 3209 C CA . LEU B 1 40 ? -12.094 32.406 0.442 1 71.69 40 LEU B CA 1
ATOM 3210 C C . LEU B 1 40 ? -13.109 33.562 0.454 1 71.69 40 LEU B C 1
ATOM 3212 O O . LEU B 1 40 ? -13.445 34.094 -0.599 1 71.69 40 LEU B O 1
ATOM 3216 N N . LYS B 1 41 ? -13.617 33.875 1.583 1 71.25 41 LYS B N 1
ATOM 3217 C CA . LYS B 1 41 ? -14.602 34.938 1.721 1 71.25 41 LYS B CA 1
ATOM 3218 C C . LYS B 1 41 ? -13.961 36.312 1.462 1 71.25 41 LYS B C 1
ATOM 3220 O O . LYS B 1 41 ? -14.656 37.25 1.107 1 71.25 41 LYS B O 1
ATOM 3225 N N . ILE B 1 42 ? -12.805 36.281 1.701 1 66.56 42 ILE B N 1
ATOM 3226 C CA . ILE B 1 42 ? -12.062 37.531 1.433 1 66.56 42 ILE B CA 1
ATOM 3227 C C . ILE B 1 42 ? -11.805 37.656 -0.066 1 66.56 42 ILE B C 1
ATOM 3229 O O . ILE B 1 42 ? -11.938 38.75 -0.637 1 66.56 42 ILE B O 1
ATOM 3233 N N . ILE B 1 43 ? -11.594 36.438 -0.626 1 61.19 43 ILE B N 1
ATOM 3234 C CA . ILE B 1 43 ? -11.203 36.406 -2.031 1 61.19 43 ILE B CA 1
ATOM 3235 C C . ILE B 1 43 ? -12.445 36.344 -2.914 1 61.19 43 ILE B C 1
ATOM 3237 O O . ILE B 1 43 ? -12.438 36.844 -4.043 1 61.19 43 ILE B O 1
ATOM 3241 N N . SER B 1 44 ? -13.602 35.625 -2.529 1 57.25 44 SER B N 1
ATOM 3242 C CA . SER B 1 44 ? -14.797 35.312 -3.305 1 57.25 44 SER B CA 1
ATOM 3243 C C . SER B 1 44 ? -15.414 36.594 -3.898 1 57.25 44 SER B C 1
ATOM 3245 O O . SER B 1 44 ? -15.844 36.594 -5.055 1 57.25 44 SER B O 1
ATOM 3247 N N . PRO B 1 45 ? -15.75 37.594 -3.135 1 49.97 45 PRO B N 1
ATOM 3248 C CA . PRO B 1 45 ? -16.375 38.719 -3.875 1 49.97 45 PRO B CA 1
ATOM 3249 C C . PRO B 1 45 ? -15.617 39.062 -5.156 1 49.97 45 PRO B C 1
ATOM 3251 O O . PRO B 1 45 ? -16.219 39.562 -6.105 1 49.97 45 PRO B O 1
ATOM 3254 N N . ILE B 1 46 ? -14.469 38.719 -5.18 1 45.88 46 ILE B N 1
ATOM 3255 C CA . ILE B 1 46 ? -13.602 38.938 -6.332 1 45.88 46 ILE B CA 1
ATOM 3256 C C . ILE B 1 46 ? -13.797 37.844 -7.355 1 45.88 46 ILE B C 1
ATOM 3258 O O . ILE B 1 46 ? -13.875 38.094 -8.555 1 45.88 46 ILE B O 1
ATOM 3262 N N . LEU B 1 47 ? -13.875 36.531 -6.773 1 46.06 47 LEU B N 1
ATOM 3263 C CA . LEU B 1 47 ? -14.07 35.375 -7.641 1 46.06 47 LEU B CA 1
ATOM 3264 C C . LEU B 1 47 ? -15.477 35.375 -8.227 1 46.06 47 LEU B C 1
ATOM 3266 O O . LEU B 1 47 ? -15.68 34.906 -9.352 1 46.06 47 LEU B O 1
ATOM 3270 N N . ASP B 1 48 ? -16.5 35.75 -7.488 1 41.84 48 ASP B N 1
ATOM 3271 C CA . ASP B 1 48 ? -17.875 35.844 -8 1 41.84 48 ASP B CA 1
ATOM 3272 C C . ASP B 1 48 ? -17.953 36.844 -9.141 1 41.84 48 ASP B C 1
ATOM 3274 O O . ASP B 1 48 ? -18.75 36.688 -10.07 1 41.84 48 ASP B O 1
ATOM 3278 N N . LYS B 1 49 ? -17.453 38.031 -9.039 1 41.81 49 LYS B N 1
ATOM 3279 C CA . LYS B 1 49 ? -17.562 39 -10.133 1 41.81 49 LYS B CA 1
ATOM 3280 C C . LYS B 1 49 ? -16.719 38.562 -11.328 1 41.81 49 LYS B C 1
ATOM 3282 O O . LYS B 1 49 ? -16.812 39.156 -12.406 1 41.81 49 LYS B O 1
ATOM 3287 N N . LEU B 1 50 ? -15.742 37.844 -11.164 1 35.62 50 LEU B N 1
ATOM 3288 C CA . LEU B 1 50 ? -15.102 37.25 -12.344 1 35.62 50 LEU B CA 1
ATOM 3289 C C . LEU B 1 50 ? -15.961 36.156 -12.938 1 35.62 50 LEU B C 1
ATOM 3291 O O . LEU B 1 50 ? -16.438 35.281 -12.211 1 35.62 50 LEU B O 1
ATOM 3295 N N . ALA B 1 51 ? -16.859 36.312 -13.93 1 34.69 51 ALA B N 1
ATOM 3296 C CA . ALA B 1 51 ? -17.562 35.344 -14.75 1 34.69 51 ALA 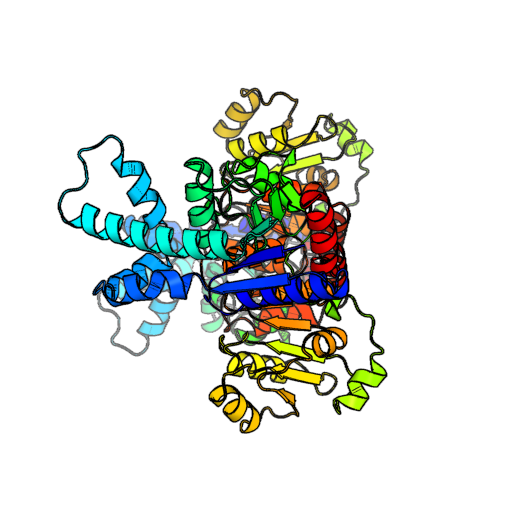B CA 1
ATOM 3297 C C . ALA B 1 51 ? -16.812 34 -14.789 1 34.69 51 ALA B C 1
ATOM 3299 O O . ALA B 1 51 ? -16.328 33.594 -15.844 1 34.69 51 ALA B O 1
ATOM 3300 N N . VAL B 1 52 ? -15.961 33.625 -13.953 1 36.03 52 VAL B N 1
ATOM 3301 C CA . VAL B 1 52 ? -15.141 32.406 -13.828 1 36.03 52 VAL B CA 1
ATOM 3302 C C . VAL B 1 52 ? -16.031 31.203 -13.617 1 36.03 52 VAL B C 1
ATOM 3304 O O . VAL B 1 52 ? -16.344 30.844 -12.484 1 36.03 52 VAL B O 1
ATOM 3307 N N . GLY B 1 53 ? -17.188 31.062 -13.992 1 35.66 53 GLY B N 1
ATOM 3308 C CA . GLY B 1 53 ? -17.891 29.781 -13.977 1 35.66 53 GLY B CA 1
ATOM 3309 C C . GLY B 1 53 ? -16.984 28.609 -14.297 1 35.66 53 GLY B C 1
ATOM 3310 O O . GLY B 1 53 ? -16.953 27.625 -13.57 1 35.66 53 GLY B O 1
ATOM 3311 N N . THR B 1 54 ? -16.562 28.453 -15.617 1 34.47 54 THR B N 1
ATOM 3312 C CA . THR B 1 54 ? -15.664 27.453 -16.172 1 34.47 54 THR B CA 1
ATOM 3313 C C . THR B 1 54 ? -14.281 27.547 -15.531 1 34.47 54 THR B C 1
ATOM 3315 O O . THR B 1 54 ? -13.578 26.547 -15.398 1 34.47 54 THR B O 1
ATOM 3318 N N . TYR B 1 55 ? -13.797 28.703 -15.25 1 32.5 55 TYR B N 1
ATOM 3319 C CA . TYR B 1 55 ? -12.445 28.938 -14.766 1 32.5 55 TYR B CA 1
ATOM 3320 C C . TYR B 1 55 ? -12.336 28.625 -13.273 1 32.5 55 TYR B C 1
ATOM 3322 O O . TYR B 1 55 ? -11.25 28.312 -12.781 1 32.5 55 TYR B O 1
ATOM 3330 N N . LEU B 1 56 ? -13.312 28.781 -12.523 1 36.88 56 LEU B N 1
ATOM 3331 C CA . LEU B 1 56 ? -13.32 28.359 -11.133 1 36.88 56 LEU B CA 1
ATOM 3332 C C . LEU B 1 56 ? -13.031 26.859 -11.023 1 36.88 56 LEU B C 1
ATOM 3334 O O . LEU B 1 56 ? -12.367 26.422 -10.086 1 36.88 56 LEU B O 1
ATOM 3338 N N . LYS B 1 57 ? -13.695 26.188 -11.875 1 37.97 57 LYS B N 1
ATOM 3339 C CA . LYS B 1 57 ? -13.297 24.781 -11.953 1 37.97 57 LYS B CA 1
ATOM 3340 C C . LYS B 1 57 ? -11.797 24.641 -12.227 1 37.97 57 LYS B C 1
ATOM 3342 O O . LYS B 1 57 ? -11.164 23.688 -11.781 1 37.97 57 LYS B O 1
ATOM 3347 N N . ALA B 1 58 ? -11.188 25.484 -13.047 1 34.5 58 ALA B N 1
ATOM 3348 C CA . ALA B 1 58 ? -9.773 25.547 -13.391 1 34.5 58 ALA B CA 1
ATOM 3349 C C . ALA B 1 58 ? -8.953 26.109 -12.234 1 34.5 58 ALA B C 1
ATOM 3351 O O . ALA B 1 58 ? -7.809 25.688 -12.016 1 34.5 58 ALA B O 1
ATOM 3352 N N . ILE B 1 59 ? -9.422 27.094 -11.477 1 36.97 59 ILE B N 1
ATOM 3353 C CA . ILE B 1 59 ? -8.719 27.703 -10.352 1 36.97 59 ILE B CA 1
ATOM 3354 C C . ILE B 1 59 ? -8.719 26.75 -9.164 1 36.97 59 ILE B C 1
ATOM 3356 O O . ILE B 1 59 ? -7.844 26.812 -8.297 1 36.97 59 ILE B O 1
ATOM 3360 N N . LYS B 1 60 ? -9.812 26.094 -8.945 1 37.44 60 LYS B N 1
ATOM 3361 C CA . LYS B 1 60 ? -9.82 25.094 -7.879 1 37.44 60 LYS B CA 1
ATOM 3362 C C . LYS B 1 60 ? -8.617 24.172 -7.98 1 37.44 60 LYS B C 1
ATOM 3364 O O . LYS B 1 60 ? -8.266 23.484 -7.012 1 37.44 60 LYS B O 1
ATOM 3369 N N . SER B 1 61 ? -8.219 23.797 -9.258 1 35.03 61 SER B N 1
ATOM 3370 C CA . SER B 1 61 ? -6.934 23.141 -9.508 1 35.03 61 SER B CA 1
ATOM 3371 C C . SER B 1 61 ? -5.828 24.172 -9.703 1 35.03 61 SER B C 1
ATOM 3373 O O . SER B 1 61 ? -4.84 23.906 -10.391 1 35.03 61 SER B O 1
ATOM 3375 N N . VAL B 1 62 ? -5.965 25.5 -9.711 1 33.12 62 VAL B N 1
ATOM 3376 C CA . VAL B 1 62 ? -5.152 26.609 -10.195 1 33.12 62 VAL B CA 1
ATOM 3377 C C . VAL B 1 62 ? -3.779 26.578 -9.531 1 33.12 62 VAL B C 1
ATOM 3379 O O . VAL B 1 62 ? -3.65 26.906 -8.352 1 33.12 62 VAL B O 1
ATOM 3382 N N . PRO B 1 63 ? -2.918 25.828 -9.82 1 36.28 63 PRO B N 1
ATOM 3383 C CA . PRO B 1 63 ? -1.516 26.234 -9.719 1 36.28 63 PRO B CA 1
ATOM 3384 C C . PRO B 1 63 ? -1.29 27.672 -10.172 1 36.28 63 PRO B C 1
ATOM 3386 O O . PRO B 1 63 ? -0.187 28.203 -10.023 1 36.28 63 PRO B O 1
ATOM 3389 N N . PHE B 1 64 ? -2.193 28.297 -10.945 1 33.81 64 PHE B N 1
ATOM 3390 C CA . PHE B 1 64 ? -2.035 29.438 -11.836 1 33.81 64 PHE B CA 1
ATOM 3391 C C . PHE B 1 64 ? -1.857 30.719 -11.039 1 33.81 64 PHE B C 1
ATOM 3393 O O . PHE B 1 64 ? -1.203 31.656 -11.5 1 33.81 64 PHE B O 1
ATOM 3400 N N . ILE B 1 65 ? -2.449 30.875 -9.906 1 35.19 65 ILE B N 1
ATOM 3401 C CA . ILE B 1 65 ? -2.217 32.219 -9.367 1 35.19 65 ILE B CA 1
ATOM 3402 C C . ILE B 1 65 ? -0.718 32.469 -9.203 1 35.19 65 ILE B C 1
ATOM 3404 O O . ILE B 1 65 ? -0.227 33.562 -9.453 1 35.19 65 ILE B O 1
ATOM 3408 N N . TYR B 1 66 ? 0.015 31.422 -8.867 1 33.41 66 TYR B N 1
ATOM 3409 C CA . TYR B 1 66 ? 1.454 31.641 -8.766 1 33.41 66 TYR B CA 1
ATOM 3410 C C . TYR B 1 66 ? 2.08 31.828 -10.141 1 33.41 66 TYR B C 1
ATOM 3412 O O . TYR B 1 66 ? 2.979 32.656 -10.312 1 33.41 66 TYR B O 1
ATOM 3420 N N . GLY B 1 67 ? 1.77 31.062 -11.148 1 34.84 67 GLY B N 1
ATOM 3421 C CA . GLY B 1 67 ? 2.379 31.344 -12.438 1 34.84 67 GLY B CA 1
ATOM 3422 C C . GLY B 1 67 ? 2.002 32.719 -12.984 1 34.84 67 GLY B C 1
ATOM 3423 O O . GLY B 1 67 ? 2.695 33.25 -13.852 1 34.84 67 GLY B O 1
ATOM 3424 N N . LEU B 1 68 ? 0.881 33.156 -12.688 1 33.25 68 LEU B N 1
ATOM 3425 C CA . LEU B 1 68 ? 0.514 34.469 -13.227 1 33.25 68 LEU B CA 1
ATOM 3426 C C . LEU B 1 68 ? 1.381 35.562 -12.625 1 33.25 68 LEU B C 1
ATOM 3428 O O . LEU B 1 68 ? 1.746 36.531 -13.312 1 33.25 68 LEU B O 1
ATOM 3432 N N . VAL B 1 69 ? 1.646 35.531 -11.32 1 33.72 69 VAL B N 1
ATOM 3433 C CA . VAL B 1 69 ? 2.43 36.656 -10.805 1 33.72 69 VAL B CA 1
ATOM 3434 C C . VAL B 1 69 ? 3.887 36.5 -11.242 1 33.72 69 VAL B C 1
ATOM 3436 O O . VAL B 1 69 ? 4.562 37.5 -11.5 1 33.72 69 VAL B O 1
ATOM 3439 N N . TYR B 1 70 ? 4.426 35.344 -11.203 1 31.09 70 TYR B N 1
ATOM 3440 C CA . TYR B 1 70 ? 5.852 35.312 -11.523 1 31.09 70 TYR B CA 1
ATOM 3441 C C . TYR B 1 70 ? 6.078 35.594 -13 1 31.09 70 TYR B C 1
ATOM 3443 O O . TYR B 1 70 ? 7.094 36.188 -13.375 1 31.09 70 TYR B O 1
ATOM 3451 N N . ASP B 1 71 ? 5.352 34.969 -13.836 1 33 71 ASP B N 1
ATOM 3452 C CA . ASP B 1 71 ? 5.852 35.219 -15.18 1 33 71 ASP B CA 1
ATOM 3453 C C . ASP B 1 71 ? 5.645 36.688 -15.57 1 33 71 ASP B C 1
ATOM 3455 O O . ASP B 1 71 ? 5.918 37.062 -16.703 1 33 71 ASP B O 1
ATOM 3459 N N . SER B 1 72 ? 4.816 37.375 -14.805 1 32.16 72 SER B N 1
ATOM 3460 C CA . SER B 1 72 ? 4.664 38.719 -15.367 1 32.16 72 SER B CA 1
ATOM 3461 C C . SER B 1 72 ? 5.918 39.562 -15.148 1 32.16 72 SER B C 1
ATOM 3463 O O . SER B 1 72 ? 5.941 40.75 -15.477 1 32.16 72 SER B O 1
ATOM 3465 N N . THR B 1 73 ? 6.852 39.25 -14.281 1 30.88 73 THR B N 1
ATOM 3466 C CA . THR B 1 73 ? 7.887 40.281 -14.219 1 30.88 73 THR B CA 1
ATOM 3467 C C . THR B 1 73 ? 8.562 40.469 -15.578 1 30.88 73 THR B C 1
ATOM 3469 O O . THR B 1 73 ? 9.094 41.531 -15.883 1 30.88 73 THR B O 1
ATOM 3472 N N . ASP B 1 74 ? 9.328 39.562 -16.141 1 30.98 74 ASP B N 1
ATOM 3473 C CA . ASP B 1 74 ? 10.141 40.031 -17.266 1 30.98 74 ASP B CA 1
ATOM 3474 C C . ASP B 1 74 ? 9.273 40.281 -18.5 1 30.98 74 ASP B C 1
ATOM 3476 O O . ASP B 1 74 ? 9.781 40.688 -19.547 1 30.98 74 ASP B O 1
ATOM 3480 N N . LYS B 1 75 ? 8.328 39.375 -18.875 1 36.03 75 LYS B N 1
ATOM 3481 C CA . LYS B 1 75 ? 7.758 39.906 -20.109 1 36.03 75 LYS B CA 1
ATOM 3482 C C . LYS B 1 75 ? 6.848 41.094 -19.844 1 36.03 75 LYS B C 1
ATOM 3484 O O . LYS B 1 75 ? 6.395 41.312 -18.719 1 36.03 75 LYS B O 1
ATOM 3489 N N . GLU B 1 76 ? 6.48 41.812 -20.938 1 33.97 76 GLU B N 1
ATOM 3490 C CA . GLU B 1 76 ? 5.629 42.969 -21 1 33.97 76 GLU B CA 1
ATOM 3491 C C . GLU B 1 76 ? 4.469 42.875 -20.016 1 33.97 76 GLU B C 1
ATOM 3493 O O . GLU B 1 76 ? 3.984 41.781 -19.719 1 33.97 76 GLU B O 1
ATOM 3498 N N . PRO B 1 77 ? 4.301 43.812 -19.141 1 36.25 77 PRO B N 1
ATOM 3499 C CA . PRO B 1 77 ? 3.119 43.969 -18.281 1 36.25 77 PRO B CA 1
ATOM 3500 C C . PRO B 1 77 ? 1.874 43.312 -18.891 1 36.25 77 PRO B C 1
ATOM 3502 O O . PRO B 1 77 ? 1.64 43.438 -20.094 1 36.25 77 PRO B O 1
ATOM 3505 N N . PRO B 1 78 ? 1.457 42.156 -18.5 1 37.38 78 PRO B N 1
ATOM 3506 C CA . PRO B 1 78 ? 0.178 41.688 -19.031 1 37.38 78 PRO B CA 1
ATOM 3507 C C . PRO B 1 78 ? -0.786 42.812 -19.359 1 37.38 78 PRO B C 1
ATOM 3509 O O . PRO B 1 78 ? -0.776 43.844 -18.688 1 37.38 78 PRO B O 1
ATOM 3512 N N . THR B 1 79 ? -1.229 42.875 -20.641 1 38.28 79 THR B N 1
ATOM 3513 C CA . THR B 1 79 ? -2.24 43.781 -21.172 1 38.28 79 THR B CA 1
ATOM 3514 C C . THR B 1 79 ? -3.369 43.969 -20.156 1 38.28 79 THR B C 1
ATOM 3516 O O . THR B 1 79 ? -3.428 43.281 -19.141 1 38.28 79 THR B O 1
ATOM 3519 N N . LYS B 1 80 ? -4.695 44.312 -20.531 1 47.06 80 LYS B N 1
ATOM 3520 C CA . LYS B 1 80 ? -5.945 44.625 -19.859 1 47.06 80 LYS B CA 1
ATOM 3521 C C . LYS B 1 80 ? -6.352 43.531 -18.875 1 47.06 80 LYS B C 1
ATOM 3523 O O . LYS B 1 80 ? -6.824 43.844 -17.781 1 47.06 80 LYS B O 1
ATOM 3528 N N . TRP B 1 81 ? -6.246 42.406 -19.219 1 38.97 81 TRP B N 1
ATOM 3529 C CA . TRP B 1 81 ? -6.676 41.25 -18.453 1 38.97 81 TRP B CA 1
ATOM 3530 C C . TRP B 1 81 ? -5.781 41.031 -17.234 1 38.97 81 TRP B C 1
ATOM 3532 O O . TRP B 1 81 ? -6.266 40.719 -16.141 1 38.97 81 TRP B O 1
ATOM 3542 N N . SER B 1 82 ? -4.59 41.344 -17.297 1 45.03 82 SER B N 1
ATOM 3543 C CA . SER B 1 82 ? -3.631 41.219 -16.203 1 45.03 82 SER B CA 1
ATOM 3544 C C . SER B 1 82 ? -3.865 42.281 -15.141 1 45.03 82 SER B C 1
ATOM 3546 O O . SER B 1 82 ? -3.715 42.031 -13.945 1 45.03 82 SER B O 1
ATOM 3548 N N . ARG B 1 83 ? -4.371 43.375 -15.594 1 45.72 83 ARG B N 1
ATOM 3549 C CA . ARG B 1 83 ? -4.625 44.438 -14.648 1 45.72 83 ARG B CA 1
ATOM 3550 C C . ARG B 1 83 ? -5.793 44.094 -13.734 1 45.72 83 ARG B C 1
ATOM 3552 O O . ARG B 1 83 ? -5.746 44.375 -12.531 1 45.72 83 ARG B O 1
ATOM 3559 N N . ALA B 1 84 ? -6.809 43.531 -14.367 1 48.44 84 ALA B N 1
ATOM 3560 C CA . ALA B 1 84 ? -7.969 43.156 -13.562 1 48.44 84 ALA B CA 1
ATOM 3561 C C . ALA B 1 84 ? -7.609 42.062 -12.547 1 48.44 84 ALA B C 1
ATOM 3563 O O . ALA B 1 84 ? -8.031 42.125 -11.391 1 48.44 84 ALA B O 1
ATOM 3564 N N . LEU B 1 85 ? -6.852 41.094 -12.969 1 51.16 85 LEU B N 1
ATOM 3565 C CA . LEU B 1 85 ? -6.391 40.062 -12.062 1 51.16 85 LEU B CA 1
ATOM 3566 C C . LEU B 1 85 ? -5.48 40.625 -10.984 1 51.16 85 LEU B C 1
ATOM 3568 O O . LEU B 1 85 ? -5.578 40.25 -9.812 1 51.16 85 LEU B O 1
ATOM 3572 N N . TYR B 1 86 ? -4.762 41.594 -11.438 1 47.41 86 TYR B N 1
ATOM 3573 C CA . TYR B 1 86 ? -3.873 42.281 -10.508 1 47.41 86 TYR B CA 1
ATOM 3574 C C . TYR B 1 86 ? -4.668 43.094 -9.492 1 47.41 86 TYR B C 1
ATOM 3576 O O . TYR B 1 86 ? -4.367 43.062 -8.297 1 47.41 86 TYR B O 1
ATOM 3584 N N . GLU B 1 87 ? -5.551 43.812 -10.008 1 52 87 GLU B N 1
ATOM 3585 C CA . GLU B 1 87 ? -6.352 44.656 -9.117 1 52 87 GLU B CA 1
ATOM 3586 C C . GLU B 1 87 ? -7.121 43.812 -8.109 1 52 87 GLU B C 1
ATOM 3588 O O . GLU B 1 87 ? -7.227 44.188 -6.938 1 52 87 GLU B O 1
ATOM 3593 N N . LYS B 1 88 ? -7.566 42.781 -8.57 1 55.44 88 LYS B N 1
ATOM 3594 C CA . LYS B 1 88 ? -8.336 41.875 -7.711 1 55.44 88 LYS B CA 1
ATOM 3595 C C . LYS B 1 88 ? -7.445 41.219 -6.672 1 55.44 88 LYS B C 1
ATOM 3597 O O . LYS B 1 88 ? -7.828 41.094 -5.508 1 55.44 88 LYS B O 1
ATOM 3602 N N . PHE B 1 89 ? -6.371 40.875 -7.094 1 60.19 89 PHE B N 1
ATOM 3603 C CA . PHE B 1 89 ? -5.398 40.344 -6.148 1 60.19 89 PHE B CA 1
ATOM 3604 C C . PHE B 1 89 ? -4.941 41.406 -5.172 1 60.19 89 PHE B C 1
ATOM 3606 O O . PHE B 1 89 ? -4.789 41.156 -3.977 1 60.19 89 PHE B O 1
ATOM 3613 N N . TYR B 1 90 ? -4.969 42.562 -5.723 1 60.25 90 TYR B N 1
ATOM 3614 C CA . TYR B 1 90 ? -4.59 43.688 -4.883 1 60.25 90 TYR B CA 1
ATOM 3615 C C . TYR B 1 90 ? -5.648 43.969 -3.812 1 60.25 90 TYR B C 1
ATOM 3617 O O . TYR B 1 90 ? -5.316 44.188 -2.65 1 60.25 90 TYR B O 1
ATOM 3625 N N . PHE B 1 91 ? -6.867 43.844 -4.168 1 68.25 91 PHE B N 1
ATOM 3626 C CA . PHE B 1 91 ? -7.953 44.062 -3.215 1 68.25 91 PHE B CA 1
ATOM 3627 C C . PHE B 1 91 ? -7.945 43 -2.135 1 68.25 91 PHE B C 1
ATOM 3629 O O . PHE B 1 91 ? -8.141 43.281 -0.955 1 68.25 91 PHE B O 1
ATOM 3636 N N . ALA B 1 92 ? -7.73 41.812 -2.467 1 73 92 ALA B N 1
ATOM 3637 C CA . ALA B 1 92 ? -7.652 40.719 -1.496 1 73 92 ALA B CA 1
ATOM 3638 C C . ALA B 1 92 ? -6.5 40.938 -0.518 1 73 92 ALA B C 1
ATOM 3640 O O . ALA B 1 92 ? -6.648 40.719 0.684 1 73 92 ALA B O 1
ATOM 3641 N N . PHE B 1 93 ? -5.574 41.531 -1.057 1 77.38 93 PHE B N 1
ATOM 3642 C CA . PHE B 1 93 ? -4.406 41.844 -0.236 1 77.38 93 PHE B CA 1
ATOM 3643 C C . PHE B 1 93 ? -4.711 42.938 0.752 1 77.38 93 PHE B C 1
ATOM 3645 O O . PHE B 1 93 ? -4.324 42.875 1.92 1 77.38 93 PHE B O 1
ATOM 3652 N N . TYR B 1 94 ? -5.391 43.844 0.225 1 80.56 94 TYR B N 1
ATOM 3653 C CA . TYR B 1 94 ? -5.723 45 1.067 1 80.56 94 TYR B CA 1
ATOM 3654 C C . TYR B 1 94 ? -6.652 44.562 2.203 1 80.56 94 TYR B C 1
ATOM 3656 O O . TYR B 1 94 ? -6.477 45 3.344 1 80.56 94 TYR B O 1
ATOM 3664 N N . LYS B 1 95 ? -7.57 43.844 1.901 1 85.06 95 LYS B N 1
ATOM 3665 C CA . LYS B 1 95 ? -8.5 43.375 2.922 1 85.06 95 LYS B CA 1
ATOM 3666 C C . LYS B 1 95 ? -7.785 42.531 3.984 1 85.06 95 LYS B C 1
ATOM 3668 O O . LYS B 1 95 ? -8.055 42.688 5.18 1 85.06 95 LYS B O 1
ATOM 3673 N N . LEU B 1 96 ? -6.965 41.719 3.561 1 88.69 96 LEU B N 1
ATOM 3674 C CA . LEU B 1 96 ? -6.195 40.906 4.492 1 88.69 96 LEU B CA 1
ATOM 3675 C C . LEU B 1 96 ? -5.293 41.75 5.359 1 88.69 96 LEU B C 1
ATOM 3677 O O . LEU B 1 96 ? -5.188 41.531 6.57 1 88.69 96 LEU B O 1
ATOM 3681 N N . TYR B 1 97 ? -4.676 42.688 4.727 1 90.44 97 TYR B N 1
ATOM 3682 C CA . TYR B 1 97 ? -3.828 43.625 5.461 1 90.44 97 TYR B CA 1
ATOM 3683 C C . TYR B 1 97 ? -4.617 44.344 6.551 1 90.44 97 TYR B C 1
ATOM 3685 O O . TYR B 1 97 ? -4.133 44.5 7.672 1 90.44 97 TYR B O 1
ATOM 3693 N N . ASN B 1 98 ? -5.812 44.75 6.184 1 91.19 98 ASN B N 1
ATOM 3694 C CA . ASN B 1 98 ? -6.648 45.469 7.148 1 91.19 98 ASN B CA 1
ATOM 3695 C C . ASN B 1 98 ? -7.004 44.562 8.336 1 91.19 98 ASN B C 1
ATOM 3697 O O . ASN B 1 98 ? -7.004 45.031 9.484 1 91.19 98 ASN B O 1
ATOM 3701 N N . ILE B 1 99 ? -7.312 43.375 8.078 1 93.19 99 ILE B N 1
ATOM 3702 C CA . ILE B 1 99 ? -7.645 42.438 9.125 1 93.19 99 ILE B CA 1
ATOM 3703 C C . ILE B 1 99 ? -6.453 42.25 10.062 1 93.19 99 ILE B C 1
ATOM 3705 O O . ILE B 1 99 ? -6.609 42.281 11.281 1 93.19 99 ILE B O 1
ATOM 3709 N N . ILE B 1 100 ? -5.312 42.156 9.516 1 95.25 100 ILE B N 1
ATOM 3710 C CA . ILE B 1 100 ? -4.09 41.938 10.281 1 95.25 100 ILE B CA 1
ATOM 3711 C C . ILE B 1 100 ? -3.773 43.219 11.094 1 95.25 100 ILE B C 1
ATOM 3713 O O . ILE B 1 100 ? -3.408 43.125 12.266 1 95.25 100 ILE B O 1
ATOM 3717 N N . SER B 1 101 ? -3.941 44.375 10.453 1 94.81 101 SER B N 1
ATOM 3718 C CA . SER B 1 101 ? -3.646 45.625 11.102 1 94.81 101 SER B CA 1
ATOM 3719 C C . SER B 1 101 ? -4.594 45.906 12.266 1 94.81 101 SER B C 1
ATOM 3721 O O . SER B 1 101 ? -4.203 46.5 13.266 1 94.81 101 SER B O 1
ATOM 3723 N N . ASP B 1 102 ? -5.789 45.469 12.109 1 95.38 102 ASP B N 1
ATOM 3724 C CA . ASP B 1 102 ? -6.793 45.656 13.148 1 95.38 102 ASP B CA 1
ATOM 3725 C C . ASP B 1 102 ? -6.594 44.688 14.297 1 95.38 102 ASP B C 1
ATOM 3727 O O . ASP B 1 102 ? -6.625 45.062 15.469 1 95.38 102 ASP B O 1
ATOM 3731 N N . PHE B 1 103 ? -6.332 43.438 13.984 1 96.31 103 PHE B N 1
ATOM 3732 C CA . PHE B 1 103 ? -6.238 42.375 14.984 1 96.31 103 PHE B CA 1
ATOM 3733 C C . PHE B 1 103 ? -4.871 42.375 15.656 1 96.31 103 PHE B C 1
ATOM 3735 O O . PHE B 1 103 ? -4.738 41.969 16.812 1 96.31 103 PHE B O 1
ATOM 3742 N N . LYS B 1 104 ? -3.822 42.781 14.953 1 96.19 104 LYS B N 1
ATOM 3743 C CA . LYS B 1 104 ? -2.441 42.875 15.43 1 96.19 104 LYS B CA 1
ATOM 3744 C C . LYS B 1 104 ? -1.995 41.531 16.031 1 96.19 104 LYS B C 1
ATOM 3746 O O . LYS B 1 104 ? -1.573 41.469 17.188 1 96.19 104 LYS B O 1
ATOM 3751 N N . PRO B 1 105 ? -2.049 40.531 15.258 1 97.38 105 PRO B N 1
ATOM 3752 C CA . PRO B 1 105 ? -1.662 39.188 15.766 1 97.38 105 PRO B CA 1
ATOM 3753 C C . PRO B 1 105 ? -0.179 39.125 16.125 1 97.38 105 PRO B C 1
ATOM 3755 O O . PRO B 1 105 ? 0.648 39.781 15.5 1 97.38 105 PRO B O 1
ATOM 3758 N N . ASP B 1 106 ? 0.087 38.312 17.094 1 96.88 106 ASP B N 1
ATOM 3759 C CA . ASP B 1 106 ? 1.471 37.969 17.422 1 96.88 106 ASP B CA 1
ATOM 3760 C C . ASP B 1 106 ? 2.033 36.969 16.422 1 96.88 106 ASP B C 1
ATOM 3762 O O . ASP B 1 106 ? 3.238 36.938 16.172 1 96.88 106 ASP B O 1
ATOM 3766 N N . ILE B 1 107 ? 1.12 36.125 15.922 1 97.31 107 ILE B N 1
ATOM 3767 C CA . ILE B 1 107 ? 1.501 35.062 15.008 1 97.31 107 ILE B CA 1
ATOM 3768 C C . ILE B 1 107 ? 0.37 34.781 14.016 1 97.31 107 ILE B C 1
ATOM 3770 O O . ILE B 1 107 ? -0.808 34.906 14.367 1 97.31 107 ILE B O 1
ATOM 3774 N N . ILE B 1 108 ? 0.738 34.469 12.766 1 97.44 108 ILE B N 1
ATOM 3775 C CA . ILE B 1 108 ? -0.218 34.094 11.734 1 97.44 108 ILE B CA 1
ATOM 3776 C C . ILE B 1 108 ? 0.029 32.656 11.328 1 97.44 108 ILE B C 1
ATOM 3778 O O . ILE B 1 108 ? 1.171 32.25 11.086 1 97.44 108 ILE B O 1
ATOM 3782 N N . ILE B 1 109 ? -1.017 31.875 11.289 1 98 109 ILE B N 1
ATOM 3783 C CA . ILE B 1 109 ? -0.933 30.469 10.914 1 98 109 ILE B CA 1
ATOM 3784 C C . ILE B 1 109 ? -1.795 30.203 9.68 1 98 109 ILE B C 1
ATOM 3786 O O . ILE B 1 109 ? -2.941 30.656 9.609 1 98 109 ILE B O 1
ATOM 3790 N N . GLY B 1 110 ? -1.231 29.578 8.727 1 96.19 110 GLY B N 1
ATOM 3791 C CA . GLY B 1 110 ? -1.998 29.141 7.57 1 96.19 110 GLY B CA 1
ATOM 3792 C C . GLY B 1 110 ? -2.191 27.641 7.512 1 96.19 110 GLY B C 1
ATOM 3793 O O . GLY B 1 110 ? -1.231 26.875 7.652 1 96.19 110 GLY B O 1
ATOM 3794 N N . THR B 1 111 ? -3.447 27.188 7.277 1 95.38 111 THR B N 1
ATOM 3795 C CA . THR B 1 111 ? -3.74 25.75 7.176 1 95.38 111 THR B CA 1
ATOM 3796 C C . THR B 1 111 ? -4.023 25.359 5.73 1 95.38 111 THR B C 1
ATOM 3798 O O . THR B 1 111 ? -4.453 24.234 5.457 1 95.38 111 THR B O 1
ATOM 3801 N N . HIS B 1 112 ? -3.838 26.297 4.855 1 89.5 112 HIS B N 1
ATOM 3802 C CA . HIS B 1 112 ? -3.883 26.125 3.408 1 89.5 112 HIS B CA 1
ATOM 3803 C C . HIS B 1 112 ? -2.789 26.922 2.717 1 89.5 112 HIS B C 1
ATOM 3805 O O . HIS B 1 112 ? -2.438 28.016 3.172 1 89.5 112 HIS B O 1
ATOM 3811 N N . PRO B 1 113 ? -2.311 26.406 1.575 1 85.81 113 PRO B N 1
ATOM 3812 C CA . PRO B 1 113 ? -1.188 27.109 0.941 1 85.81 113 PRO B CA 1
ATOM 3813 C C . PRO B 1 113 ? -1.575 28.484 0.403 1 85.81 113 PRO B C 1
ATOM 3815 O O . PRO B 1 113 ? -0.758 29.406 0.413 1 85.81 113 PRO B O 1
ATOM 3818 N N . SER B 1 114 ? -2.754 28.656 0.017 1 82.62 114 SER B N 1
ATOM 3819 C CA . SER B 1 114 ? -3.168 29.891 -0.634 1 82.62 114 SER B CA 1
ATOM 3820 C C . SER B 1 114 ? -3.1 31.078 0.329 1 82.62 114 SER B C 1
ATOM 3822 O O . SER B 1 114 ? -2.48 32.094 0.024 1 82.62 114 SER B O 1
ATOM 3824 N N . PRO B 1 115 ? -3.732 30.953 1.447 1 86.94 115 PRO B N 1
ATOM 3825 C CA . PRO B 1 115 ? -3.611 32.094 2.381 1 86.94 115 PRO B CA 1
ATOM 3826 C C . PRO B 1 115 ? -2.174 32.312 2.84 1 86.94 115 PRO B C 1
ATOM 3828 O O . PRO B 1 115 ? -1.783 33.438 3.111 1 86.94 115 PRO B O 1
ATOM 3831 N N . VAL B 1 116 ? -1.377 31.312 2.922 1 89.25 116 VAL B N 1
ATOM 3832 C CA . VAL B 1 116 ? 0.029 31.453 3.289 1 89.25 116 VAL B CA 1
ATOM 3833 C C . VAL B 1 116 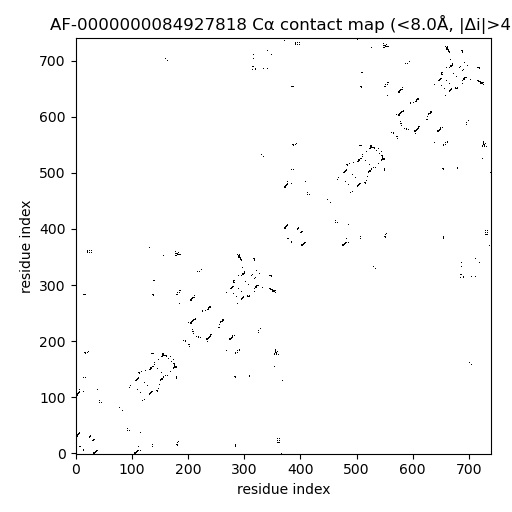? 0.755 32.281 2.244 1 89.25 116 VAL B C 1
ATOM 3835 O O . VAL B 1 116 ? 1.529 33.188 2.588 1 89.25 116 VAL B O 1
ATOM 3838 N N . ASP B 1 117 ? 0.473 31.984 1.059 1 84.44 117 ASP B N 1
ATOM 3839 C CA . ASP B 1 117 ? 1.081 32.75 -0.03 1 84.44 117 ASP B CA 1
ATOM 3840 C C . ASP B 1 117 ? 0.699 34.219 0.049 1 84.44 117 ASP B C 1
ATOM 3842 O O . ASP B 1 117 ? 1.538 35.094 -0.172 1 84.44 117 ASP B O 1
ATOM 3846 N N . MET B 1 118 ? -0.516 34.469 0.335 1 83.94 118 MET B N 1
ATOM 3847 C CA . MET B 1 118 ? -1.013 35.844 0.409 1 83.94 118 MET B CA 1
ATOM 3848 C C . MET B 1 118 ? -0.311 36.625 1.521 1 83.94 118 MET B C 1
ATOM 3850 O O . MET B 1 118 ? 0.167 37.719 1.302 1 83.94 118 MET B O 1
ATOM 3854 N N . VAL B 1 119 ? -0.226 36.062 2.617 1 90.81 119 VAL B N 1
ATOM 3855 C CA . VAL B 1 119 ? 0.31 36.781 3.77 1 90.81 119 VAL B CA 1
ATOM 3856 C C . VAL B 1 119 ? 1.823 36.906 3.629 1 90.81 119 VAL B C 1
ATOM 3858 O O . VAL B 1 119 ? 2.398 37.938 4.051 1 90.81 119 VAL B O 1
ATOM 3861 N N . THR B 1 120 ? 2.467 35.969 2.975 1 90.62 120 THR B N 1
ATOM 3862 C CA . THR B 1 120 ? 3.914 36.062 2.797 1 90.62 120 THR B CA 1
ATOM 3863 C C . THR B 1 120 ? 4.281 37.188 1.833 1 90.62 120 THR B C 1
ATOM 3865 O O . THR B 1 120 ? 5.367 37.75 1.932 1 90.62 120 THR B O 1
ATOM 3868 N N . GLN B 1 121 ? 3.365 37.438 0.939 1 84.62 121 GLN B N 1
ATOM 3869 C CA . GLN B 1 121 ? 3.59 38.562 0.055 1 84.62 121 GLN B CA 1
ATOM 3870 C C . GLN B 1 121 ? 3.58 39.875 0.834 1 84.62 121 GLN B C 1
ATOM 3872 O O . GLN B 1 121 ? 4.359 40.781 0.541 1 84.62 121 GLN B O 1
ATOM 3877 N N . LEU B 1 122 ? 2.689 40 1.732 1 88.81 122 LEU B N 1
ATOM 3878 C CA . LEU B 1 122 ? 2.652 41.188 2.592 1 88.81 122 LEU B CA 1
ATOM 3879 C C . LEU B 1 122 ? 3.943 41.312 3.391 1 88.81 122 LEU B C 1
ATOM 3881 O O . LEU B 1 122 ? 4.477 42.438 3.541 1 88.81 122 LEU B O 1
ATOM 3885 N N . LYS B 1 123 ? 4.438 40.188 3.836 1 92.12 123 LYS B N 1
ATOM 3886 C CA . LYS B 1 123 ? 5.688 40.156 4.59 1 92.12 123 LYS B CA 1
ATOM 3887 C C . LYS B 1 123 ? 6.871 40.531 3.699 1 92.12 123 LYS B C 1
ATOM 3889 O O . LYS B 1 123 ? 7.738 41.312 4.098 1 92.12 123 LYS B O 1
ATOM 3894 N N . LYS B 1 124 ? 6.887 40 2.566 1 87.44 124 LYS B N 1
ATOM 3895 C CA . LYS B 1 124 ? 7.941 40.281 1.594 1 87.44 124 LYS B CA 1
ATOM 3896 C C . LYS B 1 124 ? 8.023 41.781 1.291 1 87.44 124 LYS B C 1
ATOM 3898 O O . LYS B 1 124 ? 9.117 42.312 1.133 1 87.44 124 LYS B O 1
ATOM 3903 N N . ARG B 1 125 ? 6.883 42.406 1.294 1 87.38 125 ARG B N 1
ATOM 3904 C CA . ARG B 1 125 ? 6.801 43.844 0.961 1 87.38 125 ARG B CA 1
ATOM 3905 C C . ARG B 1 125 ? 7.039 44.688 2.193 1 87.38 125 ARG B C 1
ATOM 3907 O O . ARG B 1 125 ? 7.031 45.938 2.105 1 87.38 125 ARG B O 1
ATOM 3914 N N . GLY B 1 126 ? 7.129 44.094 3.314 1 91.44 126 GLY B N 1
ATOM 3915 C CA . GLY B 1 126 ? 7.441 44.812 4.535 1 91.44 126 GLY B CA 1
ATOM 3916 C C . GLY B 1 126 ? 6.211 45.344 5.234 1 91.44 126 GLY B C 1
ATOM 3917 O O . GLY B 1 126 ? 6.324 46.156 6.168 1 91.44 126 GLY B O 1
ATOM 3918 N N . ASN B 1 127 ? 5.043 44.906 4.734 1 90.81 127 ASN B N 1
ATOM 3919 C CA . ASN B 1 127 ? 3.803 45.375 5.332 1 90.81 127 ASN B CA 1
ATOM 3920 C C . ASN B 1 127 ? 3.572 44.781 6.715 1 90.81 127 ASN B C 1
ATOM 3922 O O . ASN B 1 127 ? 2.893 45.375 7.551 1 90.81 127 ASN B O 1
ATOM 3926 N N . ILE B 1 128 ? 4.105 43.594 6.926 1 93.25 128 ILE B N 1
ATOM 3927 C CA . ILE B 1 128 ? 3.973 42.906 8.203 1 93.25 128 ILE B CA 1
ATOM 3928 C C . ILE B 1 128 ? 5.297 42.25 8.57 1 93.25 128 ILE B C 1
ATOM 3930 O O . ILE B 1 128 ? 6.141 42 7.699 1 93.25 128 ILE B O 1
ATOM 3934 N N . ASN B 1 129 ? 5.43 41.938 9.961 1 93.44 129 ASN B N 1
ATOM 3935 C CA . ASN B 1 129 ? 6.703 41.375 10.398 1 93.44 129 ASN B CA 1
ATOM 3936 C C . ASN B 1 129 ? 6.496 40.219 11.375 1 93.44 129 ASN B C 1
ATOM 3938 O O . ASN B 1 129 ? 7.461 39.594 11.805 1 93.44 129 ASN B O 1
ATOM 3942 N N . MET B 1 130 ? 5.332 39.938 11.664 1 94.44 130 MET B N 1
ATOM 3943 C CA . MET B 1 130 ? 5.078 38.906 12.641 1 94.44 130 MET B CA 1
ATOM 3944 C C . MET B 1 130 ? 5.418 37.531 12.07 1 94.44 130 MET B C 1
ATOM 3946 O O . MET B 1 130 ? 5.516 37.375 10.852 1 94.44 130 MET B O 1
ATOM 3950 N N . PRO B 1 131 ? 5.625 36.531 12.891 1 96.69 131 PRO B N 1
ATOM 3951 C CA . PRO B 1 131 ? 5.914 35.156 12.43 1 96.69 131 PRO B CA 1
ATOM 3952 C C . PRO B 1 131 ? 4.738 34.531 11.695 1 96.69 131 PRO B C 1
ATOM 3954 O O . PRO B 1 131 ? 3.586 34.719 12.102 1 96.69 131 PRO B O 1
ATOM 3957 N N . ILE B 1 132 ? 5.078 33.781 10.633 1 96.88 132 ILE B N 1
ATOM 3958 C CA . ILE B 1 132 ? 4.105 33.062 9.836 1 96.88 132 ILE B CA 1
ATOM 3959 C C . ILE B 1 132 ? 4.426 31.562 9.883 1 96.88 132 ILE B C 1
ATOM 3961 O O . ILE B 1 132 ? 5.57 31.156 9.68 1 96.88 132 ILE B O 1
ATOM 3965 N N . ILE B 1 133 ? 3.447 30.766 10.195 1 97.88 133 ILE B N 1
ATOM 3966 C CA . ILE B 1 133 ? 3.602 29.312 10.227 1 97.88 133 ILE B CA 1
ATOM 3967 C C . ILE B 1 133 ? 2.682 28.672 9.188 1 97.88 133 ILE B C 1
ATOM 3969 O O . ILE B 1 133 ? 1.495 29 9.117 1 97.88 133 ILE B O 1
ATOM 3973 N N . SER B 1 134 ? 3.227 27.844 8.375 1 96.75 134 SER B N 1
ATOM 3974 C CA . SER B 1 134 ? 2.477 27.031 7.426 1 96.75 134 SER B CA 1
ATOM 3975 C C . SER B 1 134 ? 2.277 25.609 7.949 1 96.75 134 SER B C 1
ATOM 3977 O O . SER B 1 134 ? 3.246 24.922 8.289 1 96.75 134 SER B O 1
ATOM 3979 N N . ILE B 1 135 ? 1.032 25.188 8.016 1 97.75 135 ILE B N 1
ATOM 3980 C CA . ILE B 1 135 ? 0.759 23.844 8.5 1 97.75 135 ILE B CA 1
ATOM 3981 C C . ILE B 1 135 ? 0.241 22.969 7.359 1 97.75 135 ILE B C 1
ATOM 3983 O O . ILE B 1 135 ? -0.858 23.203 6.848 1 97.75 135 ILE B O 1
ATOM 3987 N N . VAL B 1 136 ? 1.039 21.984 7.023 1 96.19 136 VAL B N 1
ATOM 3988 C CA . VAL B 1 136 ? 0.641 21.031 5.992 1 96.19 136 VAL B CA 1
ATOM 3989 C C . VAL B 1 136 ? -0.407 20.078 6.547 1 96.19 136 VAL B C 1
ATOM 3991 O O . VAL B 1 136 ? -0.166 19.391 7.547 1 96.19 136 VAL B O 1
ATOM 3994 N N . THR B 1 137 ? -1.542 19.984 5.895 1 95.12 137 THR B N 1
ATOM 3995 C CA . THR B 1 137 ? -2.646 19.188 6.438 1 95.12 137 THR B CA 1
ATOM 3996 C C . THR B 1 137 ? -2.789 17.875 5.688 1 95.12 137 THR B C 1
ATOM 3998 O O . THR B 1 137 ? -3.867 17.266 5.672 1 95.12 137 THR B O 1
ATOM 4001 N N . ASP B 1 138 ? -1.722 17.469 5 1 94.19 138 ASP B N 1
ATOM 4002 C CA . ASP B 1 138 ? -1.623 16.188 4.312 1 94.19 138 ASP B CA 1
ATOM 4003 C C . ASP B 1 138 ? -0.334 15.453 4.691 1 94.19 138 ASP B C 1
ATOM 4005 O O . ASP B 1 138 ? 0.48 15.977 5.453 1 94.19 138 ASP B O 1
ATOM 4009 N N . PHE B 1 139 ? -0.2 14.242 4.145 1 96.31 139 PHE B N 1
ATOM 4010 C CA . PHE B 1 139 ? 0.94 13.406 4.508 1 96.31 139 PHE B CA 1
ATOM 4011 C C . PHE B 1 139 ? 2.031 13.492 3.449 1 96.31 139 PHE B C 1
ATOM 4013 O O . PHE B 1 139 ? 2.939 12.656 3.42 1 96.31 139 PHE B O 1
ATOM 4020 N N . THR B 1 140 ? 1.915 14.375 2.566 1 90.06 140 THR B N 1
ATOM 4021 C CA . THR B 1 140 ? 2.93 14.727 1.58 1 90.06 140 THR B CA 1
ATOM 4022 C C . THR B 1 140 ? 3.074 16.25 1.475 1 90.06 140 THR B C 1
ATOM 4024 O O . THR B 1 140 ? 2.205 16.984 1.934 1 90.06 140 THR B O 1
ATOM 4027 N N . ILE B 1 141 ? 4.148 16.594 0.94 1 90.94 141 ILE B N 1
ATOM 4028 C CA . ILE B 1 141 ? 4.434 18.031 0.856 1 90.94 141 ILE B CA 1
ATOM 4029 C C . ILE B 1 141 ? 4.355 18.484 -0.598 1 90.94 141 ILE B C 1
ATOM 4031 O O . ILE B 1 141 ? 5.25 18.203 -1.396 1 90.94 141 ILE B O 1
ATOM 4035 N N . HIS B 1 142 ? 3.326 19.141 -0.897 1 85.19 142 HIS B N 1
ATOM 4036 C CA . HIS B 1 142 ? 3.287 19.812 -2.191 1 85.19 142 HIS B CA 1
ATOM 4037 C C . HIS B 1 142 ? 4.168 21.062 -2.189 1 85.19 142 HIS B C 1
ATOM 4039 O O . HIS B 1 142 ? 4.207 21.797 -1.203 1 85.19 142 HIS B O 1
ATOM 4045 N N . PRO B 1 143 ? 4.828 21.359 -3.24 1 82.69 143 PRO B N 1
ATOM 4046 C CA . PRO B 1 143 ? 5.75 22.5 -3.283 1 82.69 143 PRO B CA 1
ATOM 4047 C C . PRO B 1 143 ? 5.062 23.812 -2.955 1 82.69 143 PRO B C 1
ATOM 4049 O O . PRO B 1 143 ? 5.719 24.766 -2.518 1 82.69 143 PRO B O 1
ATOM 4052 N N . TYR B 1 144 ? 3.809 23.875 -3.061 1 81.69 144 TYR B N 1
ATOM 4053 C CA . TYR B 1 144 ? 3.041 25.078 -2.799 1 81.69 144 TYR B CA 1
ATOM 4054 C C . TYR B 1 144 ? 3.104 25.469 -1.323 1 81.69 144 TYR B C 1
ATOM 4056 O O . TYR B 1 144 ? 2.881 26.625 -0.962 1 81.69 144 TYR B O 1
ATOM 4064 N N . TRP B 1 145 ? 3.469 24.5 -0.552 1 88.44 145 TRP B N 1
ATOM 4065 C CA . TRP B 1 145 ? 3.543 24.766 0.881 1 88.44 145 TRP B CA 1
ATOM 4066 C C . TRP B 1 145 ? 4.855 25.453 1.24 1 88.44 145 TRP B C 1
ATOM 4068 O O . TRP B 1 145 ? 4.992 26.016 2.332 1 88.44 145 TRP B O 1
ATOM 4078 N N . ILE B 1 146 ? 5.77 25.344 0.334 1 89.38 146 ILE B N 1
ATOM 4079 C CA . ILE B 1 146 ? 7.113 25.812 0.633 1 89.38 146 ILE B CA 1
ATOM 4080 C C . ILE B 1 146 ? 7.246 27.281 0.22 1 89.38 146 ILE B C 1
ATOM 4082 O O . ILE B 1 146 ? 7.047 27.625 -0.948 1 89.38 146 ILE B O 1
ATOM 4086 N N . ASN B 1 147 ? 7.516 28.125 1.203 1 89.44 147 ASN B N 1
ATOM 4087 C CA . ASN B 1 147 ? 7.688 29.562 1.02 1 89.44 147 ASN B CA 1
ATOM 4088 C C . ASN B 1 147 ? 8.805 30.109 1.897 1 89.44 147 ASN B C 1
ATOM 4090 O O . ASN B 1 147 ? 8.828 29.875 3.107 1 89.44 147 ASN B O 1
ATOM 4094 N N . HIS B 1 148 ? 9.672 30.875 1.326 1 89.94 148 HIS B N 1
ATOM 4095 C CA . HIS B 1 148 ? 10.867 31.359 1.999 1 89.94 148 HIS B CA 1
ATOM 4096 C C . HIS B 1 148 ? 10.523 32.344 3.102 1 89.94 148 HIS B C 1
ATOM 4098 O O . HIS B 1 148 ? 11.305 32.562 4.031 1 89.94 148 HIS B O 1
ATOM 4104 N N . PHE B 1 149 ? 9.406 32.938 3.021 1 92.62 149 PHE B N 1
ATOM 4105 C CA . PHE B 1 149 ? 9.031 33.969 3.98 1 92.62 149 PHE B CA 1
ATOM 4106 C C . PHE B 1 149 ? 8.242 33.375 5.141 1 92.62 149 PHE B C 1
ATOM 4108 O O . PHE B 1 149 ? 7.895 34.094 6.09 1 92.62 149 PHE B O 1
ATOM 4115 N N . VAL B 1 150 ? 8.016 32.094 5.086 1 95.5 150 VAL B N 1
ATOM 4116 C CA . VAL B 1 150 ? 7.43 31.359 6.215 1 95.5 150 VAL B CA 1
ATOM 4117 C C . VAL B 1 150 ? 8.508 31.078 7.258 1 95.5 150 VAL B C 1
ATOM 4119 O O . VAL B 1 150 ? 9.641 30.719 6.914 1 95.5 150 VAL B O 1
ATOM 4122 N N . ASP B 1 151 ? 8.172 31.297 8.445 1 96.88 151 ASP B N 1
ATOM 4123 C CA . ASP B 1 151 ? 9.148 31.109 9.516 1 96.88 151 ASP B CA 1
ATOM 4124 C C . ASP B 1 151 ? 9.289 29.625 9.867 1 96.88 151 ASP B C 1
ATOM 4126 O O . ASP B 1 151 ? 10.383 29.156 10.172 1 96.88 151 ASP B O 1
ATOM 4130 N N . TYR B 1 152 ? 8.125 28.906 9.867 1 97.75 152 TYR B N 1
ATOM 4131 C CA . TYR B 1 152 ? 8.148 27.469 10.102 1 97.75 152 TYR B CA 1
ATOM 4132 C C . TYR B 1 152 ? 7.094 26.766 9.25 1 97.75 152 TYR B C 1
ATOM 4134 O O . TYR B 1 152 ? 6.016 27.312 9.016 1 97.75 152 TYR B O 1
ATOM 4142 N N . ILE B 1 153 ? 7.441 25.641 8.852 1 97.69 153 ILE B N 1
ATOM 4143 C CA . ILE B 1 153 ? 6.492 24.719 8.227 1 97.69 153 ILE B CA 1
ATOM 4144 C C . ILE B 1 153 ? 6.277 23.5 9.117 1 97.69 153 ILE B C 1
ATOM 4146 O O . ILE B 1 153 ? 7.238 22.844 9.516 1 97.69 153 ILE B O 1
ATOM 4150 N N . ILE B 1 154 ? 5.066 23.25 9.445 1 98.38 154 ILE B N 1
ATOM 4151 C CA . ILE B 1 154 ? 4.723 22.094 10.258 1 98.38 154 ILE B CA 1
ATOM 4152 C C . ILE B 1 154 ? 4.273 20.938 9.352 1 98.38 154 ILE B C 1
ATOM 4154 O O . ILE B 1 154 ? 3.402 21.125 8.5 1 98.38 154 ILE B O 1
ATOM 4158 N N . VAL B 1 155 ? 4.914 19.797 9.539 1 98.31 155 VAL B N 1
ATOM 4159 C CA . VAL B 1 155 ? 4.547 18.594 8.805 1 98.31 155 VAL B CA 1
ATOM 4160 C C . VAL B 1 155 ? 4.086 17.516 9.781 1 98.31 155 VAL B C 1
ATOM 4162 O O . VAL B 1 155 ? 4.23 17.656 11 1 98.31 155 VAL B O 1
ATOM 4165 N N . HIS B 1 156 ? 3.543 16.469 9.281 1 98.44 156 HIS B N 1
ATOM 4166 C CA . HIS B 1 156 ? 2.865 15.516 10.148 1 98.44 156 HIS B CA 1
ATOM 4167 C C . HIS B 1 156 ? 3.867 14.727 10.984 1 98.44 156 HIS B C 1
ATOM 4169 O O . HIS B 1 156 ? 3.672 14.547 12.195 1 98.44 156 HIS B O 1
ATOM 4175 N N . HIS B 1 157 ? 4.906 14.273 10.422 1 98.38 157 HIS B N 1
ATOM 4176 C CA . HIS B 1 157 ? 5.785 13.297 11.055 1 98.38 157 HIS B CA 1
ATOM 4177 C C . HIS B 1 157 ? 7.242 13.539 10.68 1 98.38 157 HIS B C 1
ATOM 4179 O O . HIS B 1 157 ? 7.527 14.156 9.648 1 98.38 157 HIS B O 1
ATOM 4185 N N . GLN B 1 158 ? 8.172 13.086 11.461 1 97.81 158 GLN B N 1
ATOM 4186 C CA . GLN B 1 158 ? 9.609 13.234 11.234 1 97.81 158 GLN B CA 1
ATOM 4187 C C . GLN B 1 158 ? 10.023 12.641 9.898 1 97.81 158 GLN B C 1
ATOM 4189 O O . GLN B 1 158 ? 10.938 13.148 9.242 1 97.81 158 GLN B O 1
ATOM 4194 N N . ASN B 1 159 ? 9.32 11.656 9.43 1 96.81 159 ASN B N 1
ATOM 4195 C CA . ASN B 1 159 ? 9.711 10.984 8.195 1 96.81 159 ASN B CA 1
ATOM 4196 C C . ASN B 1 159 ? 9.305 11.789 6.969 1 96.81 159 ASN B C 1
ATOM 4198 O O . ASN B 1 159 ? 9.547 11.367 5.836 1 96.81 159 ASN B O 1
ATOM 4202 N N . LEU B 1 160 ? 8.758 12.93 7.172 1 97.25 160 LEU B N 1
ATOM 4203 C CA . LEU B 1 160 ? 8.406 13.82 6.07 1 97.25 160 LEU B CA 1
ATOM 4204 C C . LEU B 1 160 ? 9.43 14.945 5.93 1 97.25 160 LEU B C 1
ATOM 4206 O O . LEU B 1 160 ? 9.391 15.711 4.965 1 97.25 160 LEU B O 1
ATOM 4210 N N . VAL B 1 161 ? 10.336 15.07 6.883 1 97.31 161 VAL B N 1
ATOM 4211 C CA . VAL B 1 161 ? 11.312 16.156 6.902 1 97.31 161 VAL B CA 1
ATOM 4212 C C . VAL B 1 161 ? 12.203 16.062 5.664 1 97.31 161 VAL B C 1
ATOM 4214 O O . VAL B 1 161 ? 12.484 17.078 5.02 1 97.31 161 VAL B O 1
ATOM 4217 N N . TYR B 1 162 ? 12.617 14.852 5.297 1 96.12 162 TYR B N 1
ATOM 4218 C CA . TYR B 1 162 ? 13.445 14.664 4.113 1 96.12 162 TYR B CA 1
ATOM 4219 C C . TYR B 1 162 ? 12.766 15.219 2.871 1 96.12 162 TYR B C 1
ATOM 4221 O O . TYR B 1 162 ? 13.391 15.938 2.084 1 96.12 162 TYR B O 1
ATOM 4229 N N . GLU B 1 163 ? 11.523 14.875 2.713 1 94.75 163 GLU B N 1
ATOM 4230 C CA . GLU B 1 163 ? 10.773 15.352 1.555 1 94.75 163 GLU B CA 1
ATOM 4231 C C . GLU B 1 163 ? 10.648 16.875 1.561 1 94.75 163 GLU B C 1
ATOM 4233 O O . GLU B 1 163 ? 10.758 17.516 0.513 1 94.75 163 GLU B O 1
ATOM 4238 N N . ALA B 1 164 ? 10.367 17.438 2.723 1 95.81 164 ALA B N 1
ATOM 4239 C CA . ALA B 1 164 ? 10.25 18.891 2.842 1 95.81 164 ALA B CA 1
ATOM 4240 C C . ALA B 1 164 ? 11.531 19.578 2.396 1 95.81 164 ALA B C 1
ATOM 4242 O O . ALA B 1 164 ? 11.492 20.547 1.622 1 95.81 164 ALA B O 1
ATOM 4243 N N . ILE B 1 165 ? 12.633 19.078 2.832 1 95.75 165 ILE B N 1
ATOM 4244 C CA . ILE B 1 165 ? 13.93 19.656 2.502 1 95.75 165 ILE B CA 1
ATOM 4245 C C . ILE B 1 165 ? 14.203 19.5 1.009 1 95.75 165 ILE B C 1
ATOM 4247 O O . ILE B 1 165 ? 14.641 20.438 0.346 1 95.75 165 ILE B O 1
ATOM 4251 N N . LYS B 1 166 ? 13.914 18.344 0.529 1 92.5 166 LYS B N 1
ATOM 4252 C CA . LYS B 1 166 ? 14.109 18.062 -0.893 1 92.5 166 LYS B CA 1
ATOM 4253 C C . LYS B 1 166 ? 13.305 19.047 -1.752 1 92.5 166 LYS B C 1
ATOM 4255 O O . LYS B 1 166 ? 13.75 19.438 -2.834 1 92.5 166 LYS B O 1
ATOM 4260 N N . LYS B 1 167 ? 12.219 19.438 -1.248 1 91.12 167 LYS B N 1
ATOM 4261 C CA . LYS B 1 167 ? 11.328 20.312 -2.008 1 91.12 167 LYS B CA 1
ATOM 4262 C C . LYS B 1 167 ? 11.695 21.781 -1.801 1 91.12 167 LYS B C 1
ATOM 4264 O O . LYS B 1 167 ? 11.062 22.672 -2.377 1 91.12 167 LYS B O 1
ATOM 4269 N N . GLY B 1 168 ? 12.602 22.078 -0.903 1 92.88 168 GLY B N 1
ATOM 4270 C CA . GLY B 1 168 ? 13.141 23.438 -0.834 1 92.88 168 GLY B CA 1
ATOM 4271 C C . GLY B 1 168 ? 13.008 24.047 0.543 1 92.88 168 GLY B C 1
ATOM 4272 O O . GLY B 1 168 ? 13.438 25.188 0.759 1 92.88 168 GLY B O 1
ATOM 4273 N N . ALA B 1 169 ? 12.484 23.359 1.492 1 95.06 169 ALA B N 1
ATOM 4274 C CA . ALA B 1 169 ? 12.375 2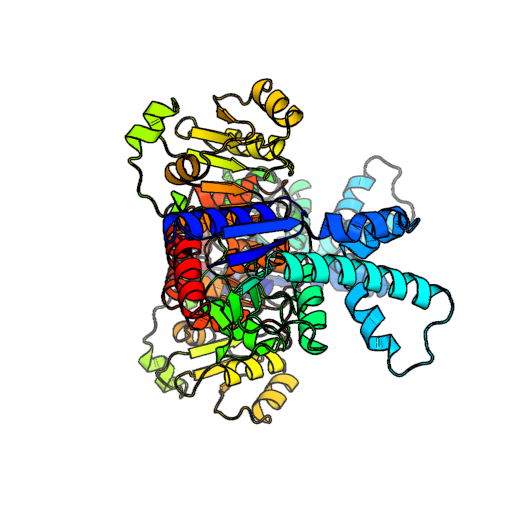3.906 2.842 1 95.06 169 ALA B CA 1
ATOM 4275 C C . ALA B 1 169 ? 13.734 23.906 3.541 1 95.06 169 ALA B C 1
ATOM 4277 O O . ALA B 1 169 ? 14.578 23.047 3.279 1 95.06 169 ALA B O 1
ATOM 4278 N N . GLN B 1 170 ? 13.945 24.891 4.371 1 96.12 170 GLN B N 1
ATOM 4279 C CA . GLN B 1 170 ? 15.125 24.906 5.227 1 96.12 170 GLN B CA 1
ATOM 4280 C C . GLN B 1 170 ? 14.953 23.953 6.406 1 96.12 170 GLN B C 1
ATOM 4282 O O . GLN B 1 170 ? 13.922 23.969 7.078 1 96.12 170 GLN B O 1
ATOM 4287 N N . LYS B 1 171 ? 15.938 23.141 6.645 1 95.81 171 LYS B N 1
ATOM 4288 C CA . LYS B 1 171 ? 15.875 22.078 7.645 1 95.81 171 LYS B CA 1
ATOM 4289 C C . LYS B 1 171 ? 15.484 22.641 9.008 1 95.81 171 LYS B C 1
ATOM 4291 O O . LYS B 1 171 ? 14.641 22.062 9.703 1 95.81 171 LYS B O 1
ATOM 4296 N N . ASP B 1 172 ? 15.992 23.75 9.344 1 96.31 172 ASP B N 1
ATOM 4297 C CA . ASP B 1 172 ? 15.789 24.328 10.672 1 96.31 172 ASP B CA 1
ATOM 4298 C C . ASP B 1 172 ? 14.406 24.953 10.789 1 96.31 172 ASP B C 1
ATOM 4300 O O . ASP B 1 172 ? 13.977 25.312 11.891 1 96.31 172 ASP B O 1
ATOM 4304 N N . LYS B 1 173 ? 13.648 24.984 9.695 1 97.19 173 LYS B N 1
ATOM 4305 C CA . LYS B 1 173 ? 12.32 25.594 9.703 1 97.19 173 LYS B CA 1
ATOM 4306 C C . LYS B 1 173 ? 11.227 24.547 9.594 1 97.19 173 LYS B C 1
ATOM 4308 O O . LYS B 1 173 ? 10.047 24.875 9.531 1 97.19 173 LYS B O 1
ATOM 4313 N N . VAL B 1 174 ? 11.586 23.281 9.539 1 98 174 VAL B N 1
ATOM 4314 C CA . VAL B 1 174 ? 10.609 22.203 9.422 1 98 174 VAL B CA 1
ATOM 4315 C C . VAL B 1 174 ? 10.359 21.578 10.797 1 98 174 VAL B C 1
ATOM 4317 O O . VAL B 1 174 ? 11.297 21.141 11.469 1 98 174 VAL B O 1
ATOM 4320 N N . ALA B 1 175 ? 9.133 21.578 11.242 1 98.19 175 ALA B N 1
ATOM 4321 C CA . ALA B 1 175 ? 8.773 21 12.531 1 98.19 175 ALA B CA 1
ATOM 4322 C C . ALA B 1 175 ? 7.762 19.875 12.375 1 98.19 175 ALA B C 1
ATOM 4324 O O . ALA B 1 175 ? 6.637 20.094 11.922 1 98.19 175 ALA B O 1
ATOM 4325 N N . PRO B 1 176 ? 8.141 18.641 12.695 1 98.5 176 PRO B N 1
ATOM 4326 C CA . PRO B 1 176 ? 7.219 17.5 12.578 1 98.5 176 PRO B CA 1
ATOM 4327 C C . PRO B 1 176 ? 6.309 17.359 13.797 1 98.5 176 PRO B C 1
ATOM 4329 O O . PRO B 1 176 ? 6.453 16.406 14.57 1 98.5 176 PRO B O 1
ATOM 4332 N N . LEU B 1 177 ? 5.309 18.219 13.859 1 98.69 177 LEU B N 1
ATOM 4333 C CA . LEU B 1 177 ? 4.477 18.297 15.055 1 98.69 177 LEU B CA 1
ATOM 4334 C C . LEU B 1 177 ? 3.107 17.672 14.797 1 98.69 177 LEU B C 1
ATOM 4336 O O . LEU B 1 177 ? 2.33 17.469 15.734 1 98.69 177 LEU B O 1
ATOM 4340 N N . GLY B 1 178 ? 2.807 17.406 13.547 1 98.62 178 GLY B N 1
ATOM 4341 C CA . GLY B 1 178 ? 1.571 16.703 13.234 1 98.62 178 GLY B CA 1
ATOM 4342 C C . GLY B 1 178 ? 0.51 17.609 12.633 1 98.62 178 GLY B C 1
ATOM 4343 O O . GLY B 1 178 ? 0.578 18.828 12.766 1 98.62 178 GLY B O 1
ATOM 4344 N N . ILE B 1 179 ? -0.436 17.016 11.938 1 98.44 179 ILE B N 1
ATOM 4345 C CA . ILE B 1 179 ? -1.662 17.688 11.516 1 98.44 179 ILE B CA 1
ATOM 4346 C C . ILE B 1 179 ? -2.527 17.984 12.734 1 98.44 179 ILE B C 1
ATOM 4348 O O . ILE B 1 179 ? -2.791 17.109 13.555 1 98.44 179 ILE B O 1
ATOM 4352 N N . PRO B 1 180 ? -2.959 19.219 12.852 1 98.62 180 PRO B N 1
ATOM 4353 C CA . PRO B 1 180 ? -3.762 19.547 14.031 1 98.62 180 PRO B CA 1
ATOM 4354 C C . PRO B 1 180 ? -5.078 18.766 14.086 1 98.62 180 PRO B C 1
ATOM 4356 O O . PRO B 1 180 ? -5.875 18.844 13.141 1 98.62 180 PRO B O 1
ATOM 4359 N N . ILE B 1 181 ? -5.262 18.062 15.125 1 98.25 181 ILE B N 1
ATOM 4360 C CA . ILE B 1 181 ? -6.531 17.391 15.383 1 98.25 181 ILE B CA 1
ATOM 4361 C C . ILE B 1 181 ? -7.055 17.781 16.766 1 98.25 181 ILE B C 1
ATOM 4363 O O . ILE B 1 181 ? -6.312 18.328 17.578 1 98.25 181 ILE B O 1
ATOM 4367 N N . ASN B 1 182 ? -8.352 17.609 16.953 1 97.94 182 ASN B N 1
ATOM 4368 C CA . ASN B 1 182 ? -8.961 17.984 18.219 1 97.94 182 ASN B CA 1
ATOM 4369 C C . ASN B 1 182 ? -8.242 17.359 19.406 1 97.94 182 ASN B C 1
ATOM 4371 O O . ASN B 1 182 ? -7.895 16.172 19.359 1 97.94 182 ASN B O 1
ATOM 4375 N N . PRO B 1 183 ? -8.016 18.125 20.484 1 98.06 183 PRO B N 1
ATOM 4376 C CA . PRO B 1 183 ? -7.301 17.594 21.641 1 98.06 183 PRO B CA 1
ATOM 4377 C C . PRO B 1 183 ? -7.996 16.391 22.266 1 98.06 183 PRO B C 1
ATOM 4379 O O . PRO B 1 183 ? -7.379 15.633 23.016 1 98.06 183 PRO B O 1
ATOM 4382 N N . SER B 1 184 ? -9.242 16.188 21.906 1 97.31 184 SER B N 1
ATOM 4383 C CA . SER B 1 184 ? -9.977 15.031 22.422 1 97.31 184 SER B CA 1
ATOM 4384 C C . SER B 1 184 ? -9.344 13.719 21.953 1 97.31 184 SER B C 1
ATOM 4386 O O . SER B 1 184 ? -9.5 12.688 22.609 1 97.31 184 SER B O 1
ATOM 4388 N N . PHE B 1 185 ? -8.609 13.688 20.922 1 97.62 185 PHE B N 1
ATOM 4389 C CA . PHE B 1 185 ? -8 12.477 20.375 1 97.62 185 PHE B CA 1
ATOM 4390 C C . PHE B 1 185 ? -6.812 12.039 21.219 1 97.62 185 PHE B C 1
ATOM 4392 O O . PHE B 1 185 ? -6.312 10.922 21.062 1 97.62 185 PHE B O 1
ATOM 4399 N N . ALA B 1 186 ? -6.383 12.914 22.141 1 96.31 186 ALA B N 1
ATOM 4400 C CA . ALA B 1 186 ? -5.312 12.562 23.078 1 96.31 186 ALA B CA 1
ATOM 4401 C C . ALA B 1 186 ? -5.875 11.953 24.359 1 96.31 186 ALA B C 1
ATOM 4403 O O . ALA B 1 186 ? -5.133 11.391 25.156 1 96.31 186 ALA B O 1
ATOM 4404 N N . GLN B 1 187 ? -7.133 12.016 24.5 1 94.88 187 GLN B N 1
ATOM 4405 C CA . GLN B 1 187 ? -7.773 11.531 25.719 1 94.88 187 GLN B CA 1
ATOM 4406 C C . GLN B 1 187 ? -7.945 10.016 25.688 1 94.88 187 GLN B C 1
ATOM 4408 O O . GLN B 1 187 ? -8.195 9.438 24.625 1 94.88 187 GLN B O 1
ATOM 4413 N N . THR B 1 188 ? -7.785 9.414 26.844 1 93.56 188 THR B N 1
ATOM 4414 C CA . THR B 1 188 ? -8.078 7.996 27 1 93.56 188 THR B CA 1
ATOM 4415 C C . THR B 1 188 ? -9.516 7.793 27.5 1 93.56 188 THR B C 1
ATOM 4417 O O . THR B 1 188 ? -9.953 8.461 28.438 1 93.56 188 THR B O 1
ATOM 4420 N N . TYR B 1 189 ? -10.172 6.953 26.812 1 92.06 189 TYR B N 1
ATOM 4421 C CA . TYR B 1 189 ? -11.555 6.676 27.172 1 92.06 189 TYR B CA 1
ATOM 4422 C C . TYR B 1 189 ? -11.711 5.25 27.688 1 92.06 189 TYR B C 1
ATOM 4424 O O . TYR B 1 189 ? -10.922 4.367 27.344 1 92.06 189 TYR B O 1
ATOM 4432 N N . ASP B 1 190 ? -12.672 5.133 28.531 1 93.94 190 ASP B N 1
ATOM 4433 C CA . ASP B 1 190 ? -13.133 3.793 28.891 1 93.94 190 ASP B CA 1
ATOM 4434 C C . ASP B 1 190 ? -14.086 3.244 27.828 1 93.94 190 ASP B C 1
ATOM 4436 O O . ASP B 1 190 ? -15.219 3.717 27.688 1 93.94 190 ASP B O 1
ATOM 4440 N N . LYS B 1 191 ? -13.641 2.244 27.219 1 93.94 191 LYS B N 1
ATOM 4441 C CA . LYS B 1 191 ? -14.406 1.674 26.109 1 93.94 191 LYS B CA 1
ATOM 4442 C C . LYS B 1 191 ? -15.805 1.259 26.547 1 93.94 191 LYS B C 1
ATOM 4444 O O . LYS B 1 191 ? -16.781 1.479 25.828 1 93.94 191 LYS B O 1
ATOM 4449 N N . LYS B 1 192 ? -15.922 0.677 27.656 1 95.06 192 LYS B N 1
ATOM 4450 C CA . LYS B 1 192 ? -17.203 0.194 28.156 1 95.06 192 LYS B CA 1
ATOM 4451 C C . LYS B 1 192 ? -18.188 1.347 28.359 1 95.06 192 LYS B C 1
ATOM 4453 O O . LYS B 1 192 ? -19.375 1.208 28.078 1 95.06 192 LYS B O 1
ATOM 4458 N N . GLU B 1 193 ? -17.688 2.398 28.812 1 95.75 193 GLU B N 1
ATOM 4459 C CA . GLU B 1 193 ? -18.516 3.572 29.047 1 95.75 193 GLU B CA 1
ATOM 4460 C C . GLU B 1 193 ? -19.047 4.133 27.719 1 95.75 193 GLU B C 1
ATOM 4462 O O . GLU B 1 193 ? -20.219 4.516 27.625 1 95.75 193 GLU B O 1
ATOM 4467 N N . ILE B 1 194 ? -18.188 4.191 26.734 1 95.69 194 ILE B N 1
ATOM 4468 C CA . ILE B 1 194 ? -18.578 4.691 25.422 1 95.69 194 ILE B CA 1
ATOM 4469 C C . ILE B 1 194 ? -19.672 3.797 24.828 1 95.69 194 ILE B C 1
ATOM 4471 O O . ILE B 1 194 ? -20.688 4.289 24.344 1 95.69 194 ILE B O 1
ATOM 4475 N N . ILE B 1 195 ? -19.438 2.514 24.922 1 96.62 195 ILE B N 1
ATOM 4476 C CA . ILE B 1 195 ? -20.359 1.518 24.375 1 96.62 195 ILE B CA 1
ATOM 4477 C C . ILE B 1 195 ? -21.719 1.658 25.031 1 96.62 195 ILE B C 1
ATOM 4479 O O . ILE B 1 195 ? -22.75 1.687 24.359 1 96.62 195 ILE B O 1
ATOM 4483 N N . LYS B 1 196 ? -21.688 1.815 26.312 1 96.06 196 LYS B N 1
ATOM 4484 C CA . LYS B 1 196 ? -22.922 1.968 27.062 1 96.06 196 LYS B CA 1
ATOM 4485 C C . LYS B 1 196 ? -23.625 3.275 26.719 1 96.06 196 LYS B C 1
ATOM 4487 O O . LYS B 1 196 ? -24.828 3.285 26.422 1 96.06 196 LYS B O 1
ATOM 4492 N N . ASN B 1 197 ? -22.922 4.371 26.703 1 95.44 197 ASN B N 1
ATOM 4493 C CA . ASN B 1 197 ? -23.5 5.695 26.469 1 95.44 197 ASN B CA 1
ATOM 4494 C C . ASN B 1 197 ? -24.078 5.824 25.062 1 95.44 197 ASN B C 1
ATOM 4496 O O . ASN B 1 197 ? -25.062 6.539 24.875 1 95.44 197 ASN B O 1
ATOM 4500 N N . LEU B 1 198 ? -23.469 5.062 24.141 1 95.19 198 LEU B N 1
ATOM 4501 C CA . LEU B 1 198 ? -23.906 5.191 22.75 1 95.19 198 LEU B CA 1
ATOM 4502 C C . LEU B 1 198 ? -24.797 4.012 22.359 1 95.19 198 LEU B C 1
ATOM 4504 O O . LEU B 1 198 ? -25.156 3.873 21.188 1 95.19 198 LEU B O 1
ATOM 4508 N N . ASN B 1 199 ? -25.156 3.164 23.297 1 95.38 199 ASN B N 1
ATOM 4509 C CA . ASN B 1 199 ? -26 1.995 23.078 1 95.38 199 ASN B CA 1
ATOM 4510 C C . ASN B 1 199 ? -25.438 1.098 21.969 1 95.38 199 ASN B C 1
ATOM 4512 O O . ASN B 1 199 ? -26.141 0.738 21.031 1 95.38 199 ASN B O 1
ATOM 4516 N N . LEU B 1 200 ? -24.172 0.855 22.094 1 96.75 200 LEU B N 1
ATOM 4517 C CA . LEU B 1 200 ? -23.469 -0.013 21.156 1 96.75 200 LEU B CA 1
ATOM 4518 C C . LEU B 1 200 ? -23.141 -1.358 21.797 1 96.75 200 LEU B C 1
ATOM 4520 O O . LEU B 1 200 ? -23.531 -1.61 22.938 1 96.75 200 LEU B O 1
ATOM 4524 N N . GLU B 1 201 ? -22.594 -2.225 21.016 1 96.06 201 GLU B N 1
ATOM 4525 C CA . GLU B 1 201 ? -22.266 -3.561 21.5 1 96.06 201 GLU B CA 1
ATOM 4526 C C . GLU B 1 201 ? -20.766 -3.738 21.672 1 96.06 201 GLU B C 1
ATOM 4528 O O . GLU B 1 201 ? -19.984 -3.104 20.953 1 96.06 201 GLU B O 1
ATOM 4533 N N . ASP B 1 202 ? -20.375 -4.547 22.609 1 95.44 202 ASP B N 1
ATOM 4534 C CA . ASP B 1 202 ? -18.953 -4.848 22.844 1 95.44 202 ASP B CA 1
ATOM 4535 C C . ASP B 1 202 ? -18.484 -5.961 21.906 1 95.44 202 ASP B C 1
ATOM 4537 O O . ASP B 1 202 ? -18.234 -7.082 22.359 1 95.44 202 ASP B O 1
ATOM 4541 N N . ARG B 1 203 ? -18.359 -5.672 20.672 1 95.44 203 ARG B N 1
ATOM 4542 C CA . ARG B 1 203 ? -17.922 -6.551 19.594 1 95.44 203 ARG B CA 1
ATOM 4543 C C . ARG B 1 203 ? -16.906 -5.855 18.703 1 95.44 203 ARG B C 1
ATOM 4545 O O . ARG B 1 203 ? -16.812 -4.625 18.688 1 95.44 203 ARG B O 1
ATOM 4552 N N . PRO B 1 204 ? -16.062 -6.73 18.016 1 96.75 204 PRO B N 1
ATOM 4553 C CA . PRO B 1 204 ? -15.258 -6.078 16.984 1 96.75 204 PRO B CA 1
ATOM 4554 C C . PRO B 1 204 ? -16.078 -5.16 16.078 1 96.75 204 PRO B C 1
ATOM 4556 O O . PRO B 1 204 ? -17.172 -5.531 15.641 1 96.75 204 PRO B O 1
ATOM 4559 N N . THR B 1 205 ? -15.609 -3.959 15.859 1 98.06 205 THR B N 1
ATOM 4560 C CA . THR B 1 205 ? -16.422 -2.922 15.242 1 98.06 205 THR B CA 1
ATOM 4561 C C . THR B 1 205 ? -15.766 -2.391 13.977 1 98.06 205 THR B C 1
ATOM 4563 O O . THR B 1 205 ? -14.578 -2.057 13.984 1 98.06 205 THR B O 1
ATOM 4566 N N . ILE B 1 206 ? -16.531 -2.367 12.906 1 98.44 206 ILE B N 1
ATOM 4567 C CA . ILE B 1 206 ? -16.141 -1.754 11.648 1 98.44 206 ILE B CA 1
ATOM 4568 C C . ILE B 1 206 ? -16.812 -0.395 11.5 1 98.44 206 ILE B C 1
ATOM 4570 O O . ILE B 1 206 ? -18.047 -0.301 11.539 1 98.44 206 ILE B O 1
ATOM 4574 N N . LEU B 1 207 ? -16 0.647 11.398 1 98.5 207 LEU B N 1
ATOM 4575 C CA . LEU B 1 207 ? -16.5 2.006 11.203 1 98.5 207 LEU B CA 1
ATOM 4576 C C . LEU B 1 207 ? -16.359 2.43 9.742 1 98.5 207 LEU B C 1
ATOM 4578 O O . LEU B 1 207 ? -15.266 2.346 9.172 1 98.5 207 LEU B O 1
ATOM 4582 N N . VAL B 1 208 ? -17.469 2.807 9.078 1 97.88 208 VAL B N 1
ATOM 4583 C CA . VAL B 1 208 ? -17.469 3.27 7.699 1 97.88 208 VAL B CA 1
ATOM 4584 C C . VAL B 1 208 ? -17.812 4.754 7.648 1 97.88 208 VAL B C 1
ATOM 4586 O O . VAL B 1 208 ? -18.859 5.172 8.164 1 97.88 208 VAL B O 1
ATOM 4589 N N . MET B 1 209 ? -16.875 5.527 7.008 1 94.81 209 MET B N 1
ATOM 4590 C CA . MET B 1 209 ? -17.078 6.973 6.926 1 94.81 209 MET B CA 1
ATOM 4591 C C . MET B 1 209 ? -16.859 7.473 5.5 1 94.81 209 MET B C 1
ATOM 4593 O O . MET B 1 209 ? -15.898 7.074 4.84 1 94.81 209 MET B O 1
ATOM 4597 N N . GLY B 1 210 ? -17.719 8.375 5.004 1 84.69 210 GLY B N 1
ATOM 4598 C CA . GLY B 1 210 ? -17.547 9.039 3.721 1 84.69 210 GLY B CA 1
ATOM 4599 C C . GLY B 1 210 ? -17.062 10.469 3.852 1 84.69 210 GLY B C 1
ATOM 4600 O O . GLY B 1 210 ? -17.266 11.281 2.945 1 84.69 210 GLY B O 1
ATOM 4601 N N . GLY B 1 211 ? -16.531 10.797 4.941 1 78.94 211 GLY B N 1
ATOM 4602 C CA . GLY B 1 211 ? -16.172 12.18 5.203 1 78.94 211 GLY B CA 1
ATOM 4603 C C . GLY B 1 211 ? -17.359 13.023 5.641 1 78.94 211 GLY B C 1
ATOM 4604 O O . GLY B 1 211 ? -18.453 12.5 5.852 1 78.94 211 GLY B O 1
ATOM 4605 N N . SER B 1 212 ? -17.141 14.297 5.723 1 76.19 212 SER B N 1
ATOM 4606 C CA . SER B 1 212 ? -18.172 15.211 6.191 1 76.19 212 SER B CA 1
ATOM 4607 C C . SER B 1 212 ? -19.328 15.281 5.199 1 76.19 212 SER B C 1
ATOM 4609 O O . SER B 1 212 ? -20.469 15.547 5.586 1 76.19 212 SER B O 1
ATOM 4611 N N . LEU B 1 213 ? -19.047 14.961 3.967 1 75.06 213 LEU B N 1
ATOM 4612 C CA . LEU B 1 213 ? -20.062 15.102 2.928 1 75.06 213 LEU B CA 1
ATOM 4613 C C . LEU B 1 213 ? -20.625 13.742 2.539 1 75.06 213 LEU B C 1
ATOM 4615 O O . LEU B 1 213 ? -21.516 13.656 1.689 1 75.06 213 LEU B O 1
ATOM 4619 N N . GLY B 1 214 ? -20.203 12.695 3.219 1 72.88 214 GLY B N 1
ATOM 4620 C CA . GLY B 1 214 ? -20.719 11.359 2.963 1 72.88 214 GLY B CA 1
ATOM 4621 C C . GLY B 1 214 ? -20.5 10.898 1.535 1 72.88 214 GLY B C 1
ATOM 4622 O O . GLY B 1 214 ? -21.406 10.352 0.903 1 72.88 214 GLY B O 1
ATOM 4623 N N . LEU B 1 215 ? -19.344 11.133 1.062 1 74.31 215 LEU B N 1
ATOM 4624 C CA . LEU B 1 215 ? -19.031 10.812 -0.324 1 74.31 215 LEU B CA 1
ATOM 4625 C C . LEU B 1 215 ? -18.391 9.438 -0.427 1 74.31 215 LEU B C 1
ATOM 4627 O O . LEU B 1 215 ? -17.922 8.883 0.574 1 74.31 215 LEU B O 1
ATOM 4631 N N . GLY B 1 216 ? -18.438 8.781 -1.536 1 72.69 216 GLY B N 1
ATOM 4632 C CA . GLY B 1 216 ? -17.781 7.496 -1.75 1 72.69 216 GLY B CA 1
ATOM 4633 C C . GLY B 1 216 ? -18.75 6.324 -1.751 1 72.69 216 GLY B C 1
ATOM 4634 O O . GLY B 1 216 ? -19.484 6.121 -0.783 1 72.69 216 GLY B O 1
ATOM 4635 N N . ASN B 1 217 ? -19.234 5.758 -2.719 1 86.94 217 ASN B N 1
ATOM 4636 C CA . ASN B 1 217 ? -20.125 4.621 -2.883 1 86.94 217 ASN B CA 1
ATOM 4637 C C . ASN B 1 217 ? -20.328 3.871 -1.568 1 86.94 217 ASN B C 1
ATOM 4639 O O . ASN B 1 217 ? -20.156 2.652 -1.512 1 86.94 217 ASN B O 1
ATOM 4643 N N . ILE B 1 218 ? -20.719 4.621 -0.458 1 92.56 218 ILE B N 1
ATOM 4644 C CA . ILE B 1 218 ? -20.766 4.105 0.906 1 92.56 218 ILE B CA 1
ATOM 4645 C C . ILE B 1 218 ? -21.781 2.967 0.998 1 92.56 218 ILE B C 1
ATOM 4647 O O . ILE B 1 218 ? -21.516 1.953 1.652 1 92.56 218 ILE B O 1
ATOM 4651 N N . GLU B 1 219 ? -22.875 3.123 0.357 1 93.12 219 GLU B N 1
ATOM 4652 C CA . GLU B 1 219 ? -23.906 2.09 0.397 1 93.12 219 GLU B CA 1
ATOM 4653 C C . GLU B 1 219 ? -23.375 0.755 -0.113 1 93.12 219 GLU B C 1
ATOM 4655 O O . GLU B 1 219 ? -23.594 -0.288 0.506 1 93.12 219 GLU B O 1
ATOM 4660 N N . GLU B 1 220 ? -22.719 0.845 -1.173 1 93.62 220 GLU B N 1
ATOM 4661 C CA . GLU B 1 220 ? -22.141 -0.36 -1.758 1 93.62 220 GLU B CA 1
ATOM 4662 C C . GLU B 1 220 ? -21.125 -0.988 -0.82 1 93.62 220 GLU B C 1
ATOM 4664 O O . GLU B 1 220 ? -21.078 -2.211 -0.671 1 93.62 220 GLU B O 1
ATOM 4669 N N . ILE B 1 221 ? -20.312 -0.17 -0.237 1 95.69 221 ILE B N 1
ATOM 4670 C CA . ILE B 1 221 ? -19.281 -0.626 0.688 1 95.69 221 ILE B CA 1
ATOM 4671 C C . ILE B 1 221 ? -19.922 -1.334 1.875 1 95.69 221 ILE B C 1
ATOM 4673 O O . ILE B 1 221 ? -19.5 -2.424 2.266 1 95.69 221 ILE B O 1
ATOM 4677 N N . VAL B 1 222 ? -20.938 -0.761 2.377 1 96.69 222 VAL B N 1
ATOM 4678 C CA . VAL B 1 222 ? -21.641 -1.328 3.531 1 96.69 222 VAL B CA 1
ATOM 4679 C C . VAL B 1 222 ? -22.25 -2.676 3.158 1 96.69 222 VAL B C 1
ATOM 4681 O O . VAL B 1 222 ? -22.188 -3.627 3.941 1 96.69 222 VAL B O 1
ATOM 4684 N N . GLU B 1 223 ? -22.797 -2.76 1.989 1 95.94 223 GLU B N 1
ATOM 4685 C CA . GLU B 1 223 ? -23.359 -4.023 1.516 1 95.94 223 GLU B CA 1
ATOM 4686 C C . GLU B 1 223 ? -22.297 -5.121 1.494 1 95.94 223 GLU B C 1
ATOM 4688 O O . GLU B 1 223 ? -22.547 -6.242 1.944 1 95.94 223 GLU B O 1
ATOM 4693 N N . LYS B 1 224 ? -21.203 -4.805 0.98 1 95.88 224 LYS B N 1
ATOM 4694 C CA . LYS B 1 224 ? -20.109 -5.773 0.863 1 95.88 224 LYS B CA 1
ATOM 4695 C C . LYS B 1 224 ? -19.594 -6.176 2.238 1 95.88 224 LYS B C 1
ATOM 4697 O O . LYS B 1 224 ? -19.297 -7.352 2.475 1 95.88 224 LYS B O 1
ATOM 4702 N N . VAL B 1 225 ? -19.469 -5.207 3.129 1 97.44 225 VAL B N 1
ATOM 4703 C CA . VAL B 1 225 ? -19.016 -5.48 4.488 1 97.44 225 VAL B CA 1
ATOM 4704 C C . VAL B 1 225 ? -20 -6.434 5.172 1 97.44 225 VAL B C 1
ATOM 4706 O O . VAL B 1 225 ? -19.594 -7.398 5.82 1 97.44 225 VAL B O 1
ATOM 4709 N N . CYS B 1 226 ? -21.266 -6.184 4.992 1 96.75 226 CYS B N 1
ATOM 4710 C CA . CYS B 1 226 ? -22.312 -6.977 5.633 1 96.75 226 CYS B CA 1
ATOM 4711 C C . CYS B 1 226 ? -22.328 -8.398 5.086 1 96.75 226 CYS B C 1
ATOM 4713 O O . CYS B 1 226 ? -22.641 -9.344 5.809 1 96.75 226 CYS B O 1
ATOM 4715 N N . LYS B 1 227 ? -21.953 -8.539 3.881 1 94 227 LYS B N 1
ATOM 4716 C CA . LYS B 1 227 ? -21.938 -9.867 3.266 1 94 227 LYS B CA 1
ATOM 4717 C C . LYS B 1 227 ? -20.766 -10.695 3.805 1 94 227 LYS B C 1
ATOM 4719 O O . LYS B 1 227 ? -20.891 -11.914 3.943 1 94 227 LYS B O 1
ATOM 4724 N N . ILE B 1 228 ? -19.703 -10.078 4.09 1 93.75 228 ILE B N 1
ATOM 4725 C CA . ILE B 1 228 ? -18.484 -10.781 4.484 1 93.75 228 ILE B CA 1
ATOM 4726 C C . ILE B 1 228 ? -18.484 -11.016 5.992 1 93.75 228 ILE B C 1
ATOM 4728 O O . ILE B 1 228 ? -18.125 -12.094 6.461 1 93.75 228 ILE B O 1
ATOM 4732 N N . CYS B 1 229 ? -18.859 -9.992 6.719 1 92.25 229 CYS B N 1
ATOM 4733 C CA . CYS B 1 229 ? -18.797 -10.062 8.172 1 92.25 229 CYS B CA 1
ATOM 4734 C C . CYS B 1 229 ? -20.062 -10.703 8.742 1 92.25 229 CYS B C 1
ATOM 4736 O O . CYS B 1 229 ? -21.172 -10.352 8.344 1 92.25 229 CYS B O 1
ATOM 4738 N N . ASP B 1 230 ? -19.859 -11.609 9.617 1 89.38 230 ASP B N 1
ATOM 4739 C CA . ASP B 1 230 ? -21 -12.211 10.289 1 89.38 230 ASP B CA 1
ATOM 4740 C C . ASP B 1 230 ? -21.484 -11.344 11.445 1 89.38 230 ASP B C 1
ATOM 4742 O O . ASP B 1 230 ? -21.094 -10.172 11.555 1 89.38 230 ASP B O 1
ATOM 4746 N N . GLU B 1 231 ? -22.312 -11.922 12.289 1 89.5 231 GLU B N 1
ATOM 4747 C CA . GLU B 1 231 ? -22.984 -11.156 13.344 1 89.5 231 GLU B CA 1
ATOM 4748 C C . GLU B 1 231 ? -22.047 -10.891 14.516 1 89.5 231 GLU B C 1
ATOM 4750 O O . GLU B 1 231 ? -22.375 -10.141 15.43 1 89.5 231 GLU B O 1
ATOM 4755 N N . ALA B 1 232 ? -20.938 -11.414 14.375 1 93.5 232 ALA B N 1
ATOM 4756 C CA . ALA B 1 232 ? -19.953 -11.172 15.43 1 93.5 232 ALA B CA 1
ATOM 4757 C C . ALA B 1 232 ? -19.359 -9.766 15.328 1 93.5 232 ALA B C 1
ATOM 4759 O O . ALA B 1 232 ? -18.781 -9.258 16.281 1 93.5 232 ALA B O 1
ATOM 4760 N N . TYR B 1 233 ? -19.609 -9.125 14.219 1 96.19 233 TYR B N 1
ATOM 4761 C CA . TYR B 1 233 ? -19.094 -7.785 14 1 96.19 233 TYR B CA 1
ATOM 4762 C C . TYR B 1 233 ? -20.203 -6.742 14.148 1 96.19 233 TYR B C 1
ATOM 4764 O O . TYR B 1 233 ? -21.344 -6.992 13.789 1 96.19 233 TYR B O 1
ATOM 4772 N N . GLN B 1 234 ? -19.844 -5.648 14.766 1 97.69 234 GLN B N 1
ATOM 4773 C CA . GLN B 1 234 ? -20.672 -4.445 14.758 1 97.69 234 GLN B CA 1
ATOM 4774 C C . GLN B 1 234 ? -20.266 -3.506 13.625 1 97.69 234 GLN B C 1
ATOM 4776 O O . GLN B 1 234 ? -19.078 -3.254 13.422 1 97.69 234 GLN B O 1
ATOM 4781 N N . ILE B 1 235 ? -21.297 -3.08 12.836 1 98.12 235 ILE B N 1
ATOM 4782 C CA . ILE B 1 235 ? -21.031 -2.176 11.719 1 98.12 235 ILE B CA 1
ATOM 4783 C C . ILE B 1 235 ? -21.656 -0.81 12.008 1 98.12 235 ILE B C 1
ATOM 4785 O O . ILE B 1 235 ? -22.859 -0.703 12.203 1 98.12 235 ILE B O 1
ATOM 4789 N N . ILE B 1 236 ? -20.812 0.229 12.078 1 98.19 236 ILE B N 1
ATOM 4790 C CA . ILE B 1 236 ? -21.234 1.606 12.305 1 98.19 236 ILE B CA 1
ATOM 4791 C C . ILE B 1 236 ? -20.922 2.451 11.07 1 98.19 236 ILE B C 1
ATOM 4793 O O . ILE B 1 236 ? -19.812 2.395 10.539 1 98.19 236 ILE B O 1
ATOM 4797 N N . VAL B 1 237 ? -21.938 3.205 10.602 1 97.94 237 VAL B N 1
ATOM 4798 C CA . VAL B 1 237 ? -21.766 4.062 9.438 1 97.94 237 VAL B CA 1
ATOM 4799 C C . VAL B 1 237 ? -22.047 5.516 9.812 1 97.94 237 VAL B C 1
ATOM 4801 O O . VAL B 1 237 ? -23.062 5.805 10.453 1 97.94 237 VAL B O 1
ATOM 4804 N N . VAL B 1 238 ? -21.141 6.406 9.453 1 96.88 238 VAL B N 1
ATOM 4805 C CA . VAL B 1 238 ? -21.359 7.836 9.641 1 96.88 238 VAL B CA 1
ATOM 4806 C C . VAL B 1 238 ? -21.562 8.508 8.289 1 96.88 238 VAL B C 1
ATOM 4808 O O . VAL B 1 238 ? -20.625 8.594 7.484 1 96.88 238 VAL B O 1
ATOM 4811 N N . ALA B 1 239 ? -22.703 9.086 8.086 1 95.31 239 ALA B N 1
ATOM 4812 C CA . ALA B 1 239 ? -23.078 9.641 6.789 1 95.31 239 ALA B CA 1
ATOM 4813 C C . ALA B 1 239 ? -22.781 11.133 6.719 1 95.31 239 ALA B C 1
ATOM 4815 O O . ALA B 1 239 ? -22.969 11.758 5.672 1 95.31 239 ALA B O 1
ATOM 4816 N N . GLY B 1 240 ? -22.281 11.672 7.82 1 91.19 240 GLY B N 1
ATOM 4817 C CA . GLY B 1 240 ? -22 13.094 7.848 1 91.19 240 GLY B CA 1
ATOM 4818 C C . GLY B 1 240 ? -23.219 13.953 7.613 1 91.19 240 GLY B C 1
ATOM 4819 O O . GLY B 1 240 ? -24.281 13.711 8.203 1 91.19 240 GLY B O 1
ATOM 4820 N N . LYS B 1 241 ? -23.062 14.922 6.762 1 90 241 LYS B N 1
ATOM 4821 C CA . LYS B 1 241 ? -24.156 15.844 6.488 1 90 241 LYS B CA 1
ATOM 4822 C C . LYS B 1 241 ? -25.047 15.328 5.359 1 90 241 LYS B C 1
ATOM 4824 O O . LYS B 1 241 ? -26.016 15.977 4.984 1 90 241 LYS B O 1
ATOM 4829 N N . ASN B 1 242 ? -24.719 14.211 4.809 1 92.56 242 ASN B N 1
ATOM 4830 C CA . ASN B 1 242 ? -25.484 13.609 3.719 1 92.56 242 ASN B CA 1
ATOM 4831 C C . ASN B 1 242 ? -26.766 12.93 4.23 1 92.56 242 ASN B C 1
ATOM 4833 O O . ASN B 1 242 ? -26.781 11.719 4.426 1 92.56 242 ASN B O 1
ATOM 4837 N N . LYS B 1 243 ? -27.812 13.672 4.258 1 94.69 243 LYS B N 1
ATOM 4838 C CA . LYS B 1 243 ? -29.078 13.188 4.801 1 94.69 243 LYS B CA 1
ATOM 4839 C C . LYS B 1 243 ? -29.672 12.102 3.914 1 94.69 243 LYS B C 1
ATOM 4841 O O . LYS B 1 243 ? -30.312 11.164 4.41 1 94.69 243 LYS B O 1
ATOM 4846 N N . ALA B 1 244 ? -29.484 12.266 2.678 1 94.56 244 ALA B N 1
ATOM 4847 C CA . ALA B 1 244 ? -30 11.281 1.738 1 94.56 244 ALA B CA 1
ATOM 4848 C C . ALA B 1 244 ? -29.344 9.922 1.946 1 94.56 244 ALA B C 1
ATOM 4850 O O . ALA B 1 244 ? -30 8.883 1.932 1 94.56 244 ALA B O 1
ATOM 4851 N N . LEU B 1 245 ? -28.094 9.945 2.129 1 94.94 245 LEU B N 1
ATOM 4852 C CA . LEU B 1 245 ? -27.359 8.711 2.387 1 94.94 245 LEU B CA 1
ATOM 4853 C C . LEU B 1 245 ? -27.797 8.078 3.697 1 94.94 245 LEU B C 1
ATOM 4855 O O . LEU B 1 245 ? -28 6.863 3.766 1 94.94 245 LEU B O 1
ATOM 4859 N N . LYS B 1 246 ? -27.891 8.852 4.719 1 96.56 246 LYS B N 1
ATOM 4860 C CA . LYS B 1 246 ? -28.328 8.328 6.012 1 96.56 246 LYS B CA 1
ATOM 4861 C C . LYS B 1 246 ? -29.672 7.625 5.891 1 96.56 246 LYS B C 1
ATOM 4863 O O . LYS B 1 246 ? -29.844 6.512 6.387 1 96.56 246 LYS B O 1
ATOM 4868 N N . LYS B 1 247 ? -30.578 8.258 5.23 1 96.69 247 LYS B N 1
ATOM 4869 C CA . LYS B 1 247 ? -31.906 7.695 5.051 1 96.69 247 LYS B CA 1
ATOM 4870 C C . LYS B 1 247 ? -31.844 6.391 4.266 1 96.69 247 LYS B C 1
ATOM 4872 O O . LYS B 1 247 ? -32.5 5.41 4.633 1 96.69 247 LYS B O 1
ATOM 4877 N N . ALA B 1 248 ? -31.125 6.469 3.225 1 95.81 248 ALA B N 1
ATOM 4878 C CA . ALA B 1 248 ? -31 5.277 2.387 1 95.81 248 ALA B CA 1
ATOM 4879 C C . ALA B 1 248 ? -30.453 4.098 3.186 1 95.81 248 ALA B C 1
ATOM 4881 O O . ALA B 1 248 ? -30.922 2.967 3.035 1 95.81 248 ALA B O 1
ATOM 4882 N N . LEU B 1 249 ? -29.469 4.309 4 1 96.75 249 LEU B N 1
ATOM 4883 C CA . LEU B 1 249 ? -28.844 3.268 4.805 1 96.75 249 LEU B CA 1
ATOM 4884 C C . LEU B 1 249 ? -29.812 2.74 5.863 1 96.75 249 LEU B C 1
ATOM 4886 O O . LEU B 1 249 ? -29.828 1.544 6.156 1 96.75 249 LEU B O 1
ATOM 4890 N N . GLU B 1 250 ? -30.578 3.615 6.379 1 96.44 250 GLU B N 1
ATOM 4891 C CA . GLU B 1 250 ? -31.516 3.232 7.43 1 96.44 250 GLU B CA 1
ATOM 4892 C C . GLU B 1 250 ? -32.688 2.434 6.859 1 96.44 250 GLU B C 1
ATOM 4894 O O . GLU B 1 250 ? -33.25 1.578 7.539 1 96.44 250 GLU B O 1
ATOM 4899 N N . GLU B 1 251 ? -33 2.697 5.637 1 96.5 251 GLU B N 1
ATOM 4900 C CA . GLU B 1 251 ? -34.156 2.064 5.02 1 96.5 251 GLU B CA 1
ATOM 4901 C C . GLU B 1 251 ? -33.781 0.737 4.367 1 96.5 251 GLU B C 1
ATOM 4903 O O . GLU B 1 251 ? -34.625 -0.146 4.211 1 96.5 251 GLU B O 1
ATOM 4908 N N . LYS B 1 252 ? -32.625 0.603 4.008 1 95.06 252 LYS B N 1
ATOM 4909 C CA . LYS B 1 252 ? -32.188 -0.589 3.287 1 95.06 252 LYS B CA 1
ATOM 4910 C C . LYS B 1 252 ? -32.031 -1.774 4.234 1 95.06 252 LYS B C 1
ATOM 4912 O O . LYS B 1 252 ? -31.547 -1.613 5.359 1 95.06 252 LYS B O 1
ATOM 4917 N N . ASN B 1 253 ? -32.375 -2.936 3.75 1 95.06 253 ASN B N 1
ATOM 4918 C CA . ASN B 1 253 ? -32.156 -4.172 4.496 1 95.06 253 ASN B CA 1
ATOM 4919 C C . ASN B 1 253 ? -30.812 -4.812 4.145 1 95.06 253 ASN B C 1
ATOM 4921 O O . ASN B 1 253 ? -30.641 -5.328 3.041 1 95.06 253 ASN B O 1
ATOM 4925 N N . PHE B 1 254 ? -29.969 -4.902 5.09 1 95 254 PHE B N 1
ATOM 4926 C CA . PHE B 1 254 ? -28.625 -5.441 4.859 1 95 254 PHE B CA 1
ATOM 4927 C C . PHE B 1 254 ? -28.531 -6.871 5.371 1 95 254 PHE B C 1
ATOM 4929 O O . PHE B 1 254 ? -27.453 -7.477 5.328 1 95 254 PHE B O 1
ATOM 4936 N N . GLY B 1 255 ? -29.594 -7.406 5.883 1 92.75 255 GLY B N 1
ATOM 4937 C CA . GLY B 1 255 ? -29.594 -8.758 6.426 1 92.75 255 GLY B CA 1
ATOM 4938 C C . GLY B 1 255 ? -29.031 -8.836 7.832 1 92.75 255 GLY B C 1
ATOM 4939 O O . GLY B 1 255 ? -28.875 -9.93 8.375 1 92.75 255 GLY B O 1
ATOM 4940 N N . ARG B 1 256 ? -28.672 -7.754 8.367 1 93.94 256 ARG B N 1
ATOM 4941 C CA . ARG B 1 256 ? -28.156 -7.617 9.727 1 93.94 256 ARG B CA 1
ATOM 4942 C C . ARG B 1 256 ? -28.312 -6.188 10.234 1 93.94 256 ARG B C 1
ATOM 4944 O O . ARG B 1 256 ? -28.594 -5.277 9.453 1 93.94 256 ARG B O 1
ATOM 4951 N N . LYS B 1 257 ? -28.094 -6.043 11.477 1 93.56 257 LYS B N 1
ATOM 4952 C CA . LYS B 1 257 ? -28.188 -4.723 12.094 1 93.56 257 LYS B CA 1
ATOM 4953 C C . LYS B 1 257 ? -26.953 -3.879 11.789 1 93.56 257 LYS B C 1
ATOM 4955 O O . LYS B 1 257 ? -25.828 -4.371 11.875 1 93.56 257 LYS B O 1
ATOM 4960 N N . ILE B 1 258 ? -27.203 -2.686 11.359 1 96.38 258 ILE B N 1
ATOM 4961 C CA . ILE B 1 258 ? -26.141 -1.689 11.266 1 96.38 258 ILE B CA 1
ATOM 4962 C C . ILE B 1 258 ? -26.562 -0.423 12.008 1 96.38 258 ILE B C 1
ATOM 4964 O O . ILE B 1 258 ? -27.75 -0.165 12.195 1 96.38 258 ILE B O 1
ATOM 4968 N N . ILE B 1 259 ? -25.641 0.301 12.484 1 97.38 259 ILE B N 1
ATOM 4969 C CA . ILE B 1 259 ? -25.891 1.561 13.172 1 97.38 259 ILE B CA 1
ATOM 4970 C C . ILE B 1 259 ? -25.469 2.729 12.289 1 97.38 259 ILE B C 1
ATOM 4972 O O . ILE B 1 259 ? -24.328 2.773 11.82 1 97.38 259 ILE B O 1
ATOM 4976 N N . VAL B 1 260 ? -26.406 3.637 12.062 1 97.44 260 VAL B N 1
ATOM 4977 C CA . VAL B 1 260 ? -26.141 4.746 11.156 1 97.44 260 VAL B CA 1
ATOM 4978 C C . VAL B 1 260 ? -26.219 6.066 11.922 1 97.44 260 VAL B C 1
ATOM 4980 O O . VAL B 1 260 ? -27.188 6.324 12.633 1 97.44 260 VAL B O 1
ATOM 4983 N N . PHE B 1 261 ? -25.172 6.852 11.805 1 96.56 261 PHE B N 1
ATOM 4984 C CA . PHE B 1 261 ? -25.141 8.203 12.344 1 96.56 261 PHE B CA 1
ATOM 4985 C C . PHE B 1 261 ? -25.078 9.234 11.227 1 96.56 261 PHE B C 1
ATOM 4987 O O . PHE B 1 261 ? -24.562 8.945 10.141 1 96.56 261 PHE B O 1
ATOM 4994 N N . GLY B 1 262 ? -25.641 10.398 11.453 1 94.62 262 GLY B N 1
ATOM 4995 C CA . GLY B 1 262 ? -25.391 11.555 10.617 1 94.62 262 GLY B CA 1
ATOM 4996 C C . GLY B 1 262 ? -24.156 12.328 11.023 1 94.62 262 GLY B C 1
ATOM 4997 O O . GLY B 1 262 ? -23.125 11.727 11.344 1 94.62 262 GLY B O 1
ATOM 4998 N N . PHE B 1 263 ? -24.266 13.602 10.977 1 91.31 263 PHE B N 1
ATOM 4999 C CA . PHE B 1 263 ? -23.156 14.422 11.453 1 91.31 263 PHE B CA 1
ATOM 5000 C C . PHE B 1 263 ? -23.062 14.383 12.969 1 91.31 263 PHE B C 1
ATOM 5002 O O . PHE B 1 263 ? -24.047 14.625 13.672 1 91.31 263 PHE B O 1
ATOM 5009 N N . ILE B 1 264 ? -21.891 14 13.469 1 92.94 264 ILE B N 1
ATOM 5010 C CA . ILE B 1 264 ? -21.719 13.828 14.906 1 92.94 264 ILE B CA 1
ATOM 5011 C C . ILE B 1 264 ? -20.484 14.594 15.367 1 92.94 264 ILE B C 1
ATOM 5013 O O . ILE B 1 264 ? -19.625 14.953 14.547 1 92.94 264 ILE B O 1
ATOM 5017 N N . ASP B 1 265 ? -20.375 14.844 16.719 1 91.62 265 ASP B N 1
ATOM 5018 C CA . ASP B 1 265 ? -19.234 15.555 17.297 1 91.62 265 ASP B CA 1
ATOM 5019 C C . ASP B 1 265 ? -18.422 14.648 18.203 1 91.62 265 ASP B C 1
ATOM 5021 O O . ASP B 1 265 ? -17.594 15.117 18.984 1 91.62 265 ASP B O 1
ATOM 5025 N N . PHE B 1 266 ? -18.719 13.305 18.172 1 95.69 266 PHE B N 1
ATOM 5026 C CA . PHE B 1 266 ? -18.016 12.375 19.047 1 95.69 266 PHE B CA 1
ATOM 5027 C C . PHE B 1 266 ? -17.281 11.312 18.219 1 95.69 266 PHE B C 1
ATOM 5029 O O . PHE B 1 266 ? -17.281 10.141 18.594 1 95.69 266 PHE B O 1
ATOM 5036 N N . ILE B 1 267 ? -16.766 11.688 17.094 1 96.19 267 ILE B N 1
ATOM 5037 C CA . ILE B 1 267 ? -16.062 10.766 16.219 1 96.19 267 ILE B CA 1
ATOM 5038 C C . ILE B 1 267 ? -14.844 10.195 16.953 1 96.19 267 ILE B C 1
ATOM 5040 O O . ILE B 1 267 ? -14.453 9.047 16.703 1 96.19 267 ILE B O 1
ATOM 5044 N N . ASP B 1 268 ? -14.148 11 17.828 1 97.25 268 ASP B N 1
ATOM 5045 C CA . ASP B 1 268 ? -13 10.547 18.594 1 97.25 268 ASP B CA 1
ATOM 5046 C C . ASP B 1 268 ? -13.344 9.312 19.438 1 97.25 268 ASP B C 1
ATOM 5048 O O . ASP B 1 268 ? -12.539 8.391 19.547 1 97.25 268 ASP B O 1
ATOM 5052 N N . LYS B 1 269 ? -14.555 9.281 19.969 1 97.5 269 LYS B N 1
ATOM 5053 C CA . LYS B 1 269 ? -15.023 8.156 20.766 1 97.5 269 LYS B CA 1
ATOM 5054 C C . LYS B 1 269 ? -15.344 6.945 19.891 1 97.5 269 LYS B C 1
ATOM 5056 O O . LYS B 1 269 ? -15.016 5.812 20.25 1 97.5 269 LYS B O 1
ATOM 5061 N N . LEU B 1 270 ? -16.016 7.156 18.734 1 97.75 270 LEU B N 1
ATOM 5062 C CA . LEU B 1 270 ? -16.328 6.055 17.828 1 97.75 270 LEU B CA 1
ATOM 5063 C C . LEU B 1 270 ? -15.039 5.395 17.328 1 97.75 270 LEU B C 1
ATOM 5065 O O . LEU B 1 270 ? -14.953 4.168 17.25 1 97.75 270 LEU B O 1
ATOM 5069 N N . MET B 1 271 ? -14.094 6.227 16.984 1 98.12 271 MET B N 1
ATOM 5070 C CA . MET B 1 271 ? -12.82 5.688 16.516 1 98.12 271 MET B CA 1
ATOM 5071 C C . MET B 1 271 ? -12.117 4.902 17.625 1 98.12 271 MET B C 1
ATOM 5073 O O . MET B 1 271 ? -11.43 3.916 17.344 1 98.12 271 MET B O 1
ATOM 5077 N N . ALA B 1 272 ? -12.32 5.312 18.859 1 97.38 272 ALA B N 1
ATOM 5078 C CA . ALA B 1 272 ? -11.664 4.676 20 1 97.38 272 ALA B CA 1
ATOM 5079 C C . ALA B 1 272 ? -12.195 3.26 20.219 1 97.38 272 ALA B C 1
ATOM 5081 O O . ALA B 1 272 ? -11.492 2.406 20.766 1 97.38 272 ALA B O 1
ATOM 5082 N N . ILE B 1 273 ? -13.406 2.982 19.766 1 97.12 273 ILE B N 1
ATOM 5083 C CA . ILE B 1 273 ? -13.977 1.668 20.047 1 97.12 273 ILE B CA 1
ATOM 5084 C C . ILE B 1 273 ? -13.992 0.835 18.766 1 97.12 273 ILE B C 1
ATOM 5086 O O . ILE B 1 273 ? -14.477 -0.301 18.766 1 97.12 273 ILE B O 1
ATOM 5090 N N . SER B 1 274 ? -13.539 1.38 17.672 1 98.06 274 SER B N 1
ATOM 5091 C CA . SER B 1 274 ? -13.555 0.681 16.391 1 98.06 274 SER B CA 1
ATOM 5092 C C . SER B 1 274 ? -12.266 -0.095 16.156 1 98.06 274 SER B C 1
ATOM 5094 O O . SER B 1 274 ? -11.219 0.252 16.719 1 98.06 274 SER B O 1
ATOM 5096 N N . ASP B 1 275 ? -12.344 -1.104 15.297 1 97.88 275 ASP B N 1
ATOM 5097 C CA . ASP B 1 275 ? -11.188 -1.948 15.023 1 97.88 275 ASP B CA 1
ATOM 5098 C C . ASP B 1 275 ? -10.656 -1.71 13.609 1 97.88 275 ASP B C 1
ATOM 5100 O O . ASP B 1 275 ? -9.477 -1.94 13.336 1 97.88 275 ASP B O 1
ATOM 5104 N N . ILE B 1 276 ? -11.523 -1.329 12.711 1 98.31 276 ILE B N 1
ATOM 5105 C CA . ILE B 1 276 ? -11.172 -0.984 11.344 1 98.31 276 ILE B CA 1
ATOM 5106 C C . ILE B 1 276 ? -11.984 0.224 10.883 1 98.31 276 ILE B C 1
ATOM 5108 O O . ILE B 1 276 ? -13.188 0.316 11.164 1 98.31 276 ILE B O 1
ATOM 5112 N N . LEU B 1 277 ? -11.336 1.134 10.227 1 98.56 277 LEU B N 1
ATOM 5113 C CA . LEU B 1 277 ? -12 2.279 9.609 1 98.56 277 LEU B CA 1
ATOM 5114 C C . LEU B 1 277 ? -11.945 2.188 8.086 1 98.56 277 LEU B C 1
ATOM 5116 O O . LEU B 1 277 ? -10.867 2.018 7.508 1 98.56 277 LEU B O 1
ATOM 5120 N N . ILE B 1 278 ? -13.062 2.17 7.484 1 97.75 278 ILE B N 1
ATOM 5121 C CA . ILE B 1 278 ? -13.172 2.281 6.035 1 97.75 278 ILE B CA 1
ATOM 5122 C C . ILE B 1 278 ? -13.57 3.707 5.652 1 97.75 278 ILE B C 1
ATOM 5124 O O . ILE B 1 278 ? -14.641 4.184 6.039 1 97.75 278 ILE B O 1
ATOM 5128 N N . THR B 1 279 ? -12.68 4.414 4.902 1 96 279 THR B N 1
ATOM 5129 C CA . THR B 1 279 ? -12.945 5.824 4.652 1 96 279 THR B CA 1
ATOM 5130 C C . THR B 1 279 ? -12.148 6.328 3.457 1 96 279 THR B C 1
ATOM 5132 O O . THR B 1 279 ? -11.375 5.57 2.859 1 96 279 THR B O 1
ATOM 5135 N N . LYS B 1 280 ? -12.445 7.543 3.072 1 92.69 280 LYS B N 1
ATOM 5136 C CA . LYS B 1 280 ? -11.609 8.25 2.107 1 92.69 280 LYS B CA 1
ATOM 5137 C C . LYS B 1 280 ? -10.328 8.766 2.768 1 92.69 280 LYS B C 1
ATOM 5139 O O . LYS B 1 280 ? -10.312 9.031 3.971 1 92.69 280 LYS B O 1
ATOM 5144 N N . PRO B 1 281 ? -9.305 8.93 1.976 1 93.81 281 PRO B N 1
ATOM 5145 C CA . PRO B 1 281 ? -8.016 9.281 2.566 1 93.81 281 PRO B CA 1
ATOM 5146 C C . PRO B 1 281 ? -7.844 10.789 2.746 1 93.81 281 PRO B C 1
ATOM 5148 O O . PRO B 1 281 ? -6.816 11.344 2.352 1 93.81 281 PRO B O 1
ATOM 5151 N N . GLY B 1 282 ? -8.773 11.406 3.465 1 91.62 282 GLY B N 1
ATOM 5152 C CA . GLY B 1 282 ? -8.586 12.797 3.846 1 91.62 282 GLY B CA 1
ATOM 5153 C C . GLY B 1 282 ? -7.52 12.992 4.906 1 91.62 282 GLY B C 1
ATOM 5154 O O . GLY B 1 282 ? -7.383 12.164 5.812 1 91.62 282 GLY B O 1
ATOM 5155 N N . GLY B 1 283 ? -6.836 14.07 4.812 1 94.06 283 GLY B N 1
ATOM 5156 C CA . GLY B 1 283 ? -5.723 14.328 5.711 1 94.06 283 GLY B CA 1
ATOM 5157 C C . GLY B 1 283 ? -6.121 14.305 7.176 1 94.06 283 GLY B C 1
ATOM 5158 O O . GLY B 1 283 ? -5.52 13.594 7.977 1 94.06 283 GLY B O 1
ATOM 5159 N N . LEU B 1 284 ? -7.125 15.008 7.52 1 94.5 284 LEU B N 1
ATOM 5160 C CA . LEU B 1 284 ? -7.523 15.125 8.922 1 94.5 284 LEU B CA 1
ATOM 5161 C C . LEU B 1 284 ? -8.07 13.805 9.445 1 94.5 284 LEU B C 1
ATOM 5163 O O . LEU B 1 284 ? -7.699 13.367 10.531 1 94.5 284 LEU B O 1
ATOM 5167 N N . THR B 1 285 ? -8.961 13.188 8.648 1 95.12 285 THR B N 1
ATOM 5168 C CA . THR B 1 285 ? -9.555 11.922 9.062 1 95.12 285 THR B CA 1
ATOM 5169 C C . THR B 1 285 ? -8.477 10.875 9.305 1 95.12 285 THR B C 1
ATOM 5171 O O . THR B 1 285 ? -8.523 10.141 10.297 1 95.12 285 THR B O 1
ATOM 5174 N N . CYS B 1 286 ? -7.539 10.828 8.453 1 97.88 286 CYS B N 1
ATOM 5175 C CA . CYS B 1 286 ? -6.469 9.852 8.594 1 97.88 286 CYS B CA 1
ATOM 5176 C C . CYS B 1 286 ? -5.582 10.172 9.789 1 97.88 286 CYS B C 1
ATOM 5178 O O . CYS B 1 286 ? -5.113 9.266 10.484 1 97.88 286 CYS B O 1
ATOM 5180 N N . ALA B 1 287 ? -5.32 11.484 10.039 1 98.5 287 ALA B N 1
ATOM 5181 C CA . ALA B 1 287 ? -4.547 11.875 11.219 1 98.5 287 ALA B CA 1
ATOM 5182 C C . ALA B 1 287 ? -5.258 11.461 12.5 1 98.5 287 ALA B C 1
ATOM 5184 O O . ALA B 1 287 ? -4.621 11.008 13.453 1 98.5 287 ALA B O 1
ATOM 5185 N N . GLU B 1 288 ? -6.559 11.641 12.492 1 98.31 288 GLU B N 1
ATOM 5186 C CA . GLU B 1 288 ? -7.379 11.227 13.625 1 98.31 288 GLU B CA 1
ATOM 5187 C C . GLU B 1 288 ? -7.309 9.711 13.828 1 98.31 288 GLU B C 1
ATOM 5189 O O . GLU B 1 288 ? -7.094 9.242 14.945 1 98.31 288 GLU B O 1
ATOM 5194 N N . ALA B 1 289 ? -7.438 8.977 12.766 1 98.62 289 ALA B N 1
ATOM 5195 C CA . ALA B 1 289 ? -7.387 7.52 12.82 1 98.62 289 ALA B CA 1
ATOM 5196 C C . ALA B 1 289 ? -6.023 7.035 13.32 1 98.62 289 ALA B C 1
ATOM 5198 O O . ALA B 1 289 ? -5.945 6.137 14.156 1 98.62 289 ALA B O 1
ATOM 5199 N N . LEU B 1 290 ? -4.965 7.664 12.758 1 98.81 290 LEU B N 1
ATOM 5200 C CA . LEU B 1 290 ? -3.621 7.324 13.211 1 98.81 290 LEU B CA 1
ATOM 5201 C C . LEU B 1 290 ? -3.496 7.512 14.719 1 98.81 290 LEU B C 1
ATOM 5203 O O . LEU B 1 290 ? -2.936 6.656 15.406 1 98.81 290 LEU B O 1
ATOM 5207 N N . SER B 1 291 ? -4.035 8.57 15.242 1 98.5 291 SER B N 1
ATOM 5208 C CA . SER B 1 291 ? -3.91 8.922 16.656 1 98.5 291 SER B CA 1
ATOM 5209 C C . SER B 1 291 ? -4.688 7.949 17.531 1 98.5 291 SER B C 1
ATOM 5211 O O . SER B 1 291 ? -4.398 7.816 18.719 1 98.5 291 SER B O 1
ATOM 5213 N N . ARG B 1 292 ? -5.633 7.297 16.953 1 98.38 292 ARG B N 1
ATOM 5214 C CA . ARG B 1 292 ? -6.422 6.305 17.672 1 98.38 292 ARG B CA 1
ATOM 5215 C C . ARG B 1 292 ? -5.91 4.895 17.391 1 98.38 292 ARG B C 1
ATOM 5217 O O . ARG B 1 292 ? -6.551 3.914 17.781 1 98.38 292 ARG B O 1
ATOM 5224 N N . LYS B 1 293 ? -4.789 4.805 16.688 1 98.38 293 LYS B N 1
ATOM 5225 C CA . LYS B 1 293 ? -4.203 3.52 16.328 1 98.38 293 LYS B CA 1
ATOM 5226 C C . LYS B 1 293 ? -5.211 2.646 15.586 1 98.38 293 LYS B C 1
ATOM 5228 O O . LYS B 1 293 ? -5.332 1.451 15.867 1 98.38 293 LYS B O 1
ATOM 5233 N N . LEU B 1 294 ? -5.977 3.238 14.727 1 98.69 294 LEU B N 1
ATOM 5234 C CA . LEU B 1 294 ? -7.086 2.59 14.031 1 98.69 294 LEU B CA 1
ATOM 5235 C C . LEU B 1 294 ? -6.695 2.225 12.602 1 98.69 294 LEU B C 1
ATOM 5237 O O . LEU B 1 294 ? -6.555 3.104 11.75 1 98.69 294 LEU B O 1
ATOM 5241 N N . PRO B 1 295 ? -6.543 0.865 12.289 1 98.62 295 PRO B N 1
ATOM 5242 C CA . PRO B 1 295 ? -6.262 0.445 10.914 1 98.62 295 PRO B CA 1
ATOM 5243 C C . PRO B 1 295 ? -7.289 0.974 9.914 1 98.62 295 PRO B C 1
ATOM 5245 O O . PRO B 1 295 ? -8.477 1.051 10.234 1 98.62 295 PRO B O 1
ATOM 5248 N N . MET B 1 296 ? -6.77 1.265 8.68 1 98.56 296 MET B N 1
ATOM 5249 C CA . MET B 1 296 ? -7.668 1.879 7.711 1 98.56 296 MET B CA 1
ATOM 5250 C C . MET B 1 296 ? -7.688 1.084 6.406 1 98.56 296 MET B C 1
ATOM 5252 O O . MET B 1 296 ? -6.66 0.547 5.988 1 98.56 296 MET B O 1
ATOM 5256 N N . ILE B 1 297 ? -8.797 0.964 5.844 1 98.19 297 ILE B N 1
ATOM 5257 C CA . ILE B 1 297 ? -8.945 0.612 4.434 1 98.19 297 ILE B CA 1
ATOM 5258 C C . ILE B 1 297 ? -9.461 1.817 3.652 1 98.19 297 ILE B C 1
ATOM 5260 O O . ILE B 1 297 ? -10.609 2.238 3.834 1 98.19 297 ILE B O 1
ATO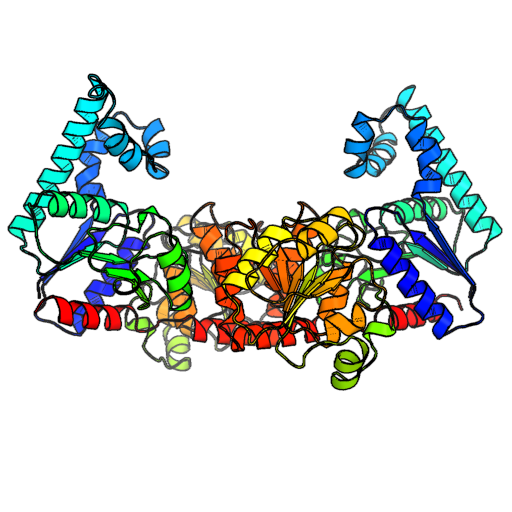M 5264 N N . LEU B 1 298 ? -8.617 2.359 2.834 1 97 298 LEU B N 1
ATOM 5265 C CA . LEU B 1 298 ? -8.898 3.602 2.121 1 97 298 LEU B CA 1
ATOM 5266 C C . LEU B 1 298 ? -9.602 3.322 0.796 1 97 298 LEU B C 1
ATOM 5268 O O . LEU B 1 298 ? -9.18 2.443 0.04 1 97 298 LEU B O 1
ATOM 5272 N N . ILE B 1 299 ? -10.617 4.109 0.561 1 93.56 299 ILE B N 1
ATOM 5273 C CA . ILE B 1 299 ? -11.414 3.854 -0.632 1 93.56 299 ILE B CA 1
ATOM 5274 C C . ILE B 1 299 ? -11.547 5.137 -1.45 1 93.56 299 ILE B C 1
ATOM 5276 O O . ILE B 1 299 ? -11.523 6.238 -0.897 1 93.56 299 ILE B O 1
ATOM 5280 N N . SER B 1 300 ? -11.609 5.035 -2.752 1 84.56 300 SER B N 1
ATOM 5281 C CA . SER B 1 300 ? -12 6.039 -3.732 1 84.56 300 SER B CA 1
ATOM 5282 C C . SER B 1 300 ? -11.211 7.336 -3.537 1 84.56 300 SER B C 1
ATOM 5284 O O . SER B 1 300 ? -11.805 8.414 -3.463 1 84.56 300 SER B O 1
ATOM 5286 N N . PRO B 1 301 ? -9.906 7.199 -3.51 1 85.88 301 PRO B N 1
ATOM 5287 C CA . PRO B 1 301 ? -9.164 8.461 -3.422 1 85.88 301 PRO B CA 1
ATOM 5288 C C . PRO B 1 301 ? -9.352 9.336 -4.656 1 85.88 301 PRO B C 1
ATOM 5290 O O . PRO B 1 301 ? -9.375 8.836 -5.781 1 85.88 301 PRO B O 1
ATOM 5293 N N . ILE B 1 302 ? -9.57 10.555 -4.465 1 77.44 302 ILE B N 1
ATOM 5294 C CA . ILE B 1 302 ? -9.547 11.492 -5.586 1 77.44 302 ILE B CA 1
ATOM 5295 C C . ILE B 1 302 ? -8.109 11.805 -5.969 1 77.44 302 ILE B C 1
ATOM 5297 O O . ILE B 1 302 ? -7.234 11.898 -5.102 1 77.44 302 ILE B O 1
ATOM 5301 N N . PRO B 1 303 ? -7.859 11.977 -7.238 1 79.56 303 PRO B N 1
ATOM 5302 C CA . PRO B 1 303 ? -6.492 12.281 -7.668 1 79.56 303 PRO B CA 1
ATOM 5303 C C . PRO B 1 303 ? -5.914 13.508 -6.965 1 79.56 303 PRO B C 1
ATOM 5305 O O . PRO B 1 303 ? -6.648 14.445 -6.652 1 79.56 303 PRO B O 1
ATOM 5308 N N . GLY B 1 304 ? -4.551 13.5 -6.766 1 81.81 304 GLY B N 1
ATOM 5309 C CA . GLY B 1 304 ? -3.863 14.594 -6.094 1 81.81 304 GLY B CA 1
ATOM 5310 C C . GLY B 1 304 ? -3.498 14.273 -4.656 1 81.81 304 GLY B C 1
ATOM 5311 O O . GLY B 1 304 ? -2.791 13.297 -4.391 1 81.81 304 GLY B O 1
ATOM 5312 N N . GLN B 1 305 ? -4.055 15.031 -3.834 1 83.69 305 GLN B N 1
ATOM 5313 C CA . GLN B 1 305 ? -3.648 14.945 -2.436 1 83.69 305 GLN B CA 1
ATOM 5314 C C . GLN B 1 305 ? -4.09 13.617 -1.817 1 83.69 305 GLN B C 1
ATOM 5316 O O . GLN B 1 305 ? -3.334 12.992 -1.076 1 83.69 305 GLN B O 1
ATOM 5321 N N . GLU B 1 306 ? -5.328 13.188 -2.109 1 87 306 GLU B N 1
ATOM 5322 C CA . GLU B 1 306 ? -5.836 11.961 -1.497 1 87 306 GLU B CA 1
ATOM 5323 C C . GLU B 1 306 ? -5.062 10.742 -1.988 1 87 306 GLU B C 1
ATOM 5325 O O . GLU B 1 306 ? -4.824 9.805 -1.225 1 87 306 GLU B O 1
ATOM 5330 N N . GLU B 1 307 ? -4.699 10.773 -3.207 1 88.25 307 GLU B N 1
ATOM 5331 C CA . GLU B 1 307 ? -3.875 9.688 -3.73 1 88.25 307 GLU B CA 1
ATOM 5332 C C . GLU B 1 307 ? -2.516 9.641 -3.035 1 88.25 307 GLU B C 1
ATOM 5334 O O . GLU B 1 307 ? -2.037 8.57 -2.668 1 88.25 307 GLU B O 1
ATOM 5339 N N . ARG B 1 308 ? -1.936 10.758 -2.854 1 90.5 308 ARG B N 1
ATOM 5340 C CA . ARG B 1 308 ? -0.64 10.836 -2.188 1 90.5 308 ARG B CA 1
ATOM 5341 C C . ARG B 1 308 ? -0.749 10.406 -0.727 1 90.5 308 ARG B C 1
ATOM 5343 O O . ARG B 1 308 ? 0.128 9.711 -0.21 1 90.5 308 ARG B O 1
ATOM 5350 N N . ASN B 1 309 ? -1.84 10.859 -0.084 1 95.12 309 ASN B N 1
ATOM 5351 C CA . ASN B 1 309 ? -2.09 10.391 1.276 1 95.12 309 ASN B CA 1
ATOM 5352 C C . ASN B 1 309 ? -2.18 8.867 1.341 1 95.12 309 ASN B C 1
ATOM 5354 O O . ASN B 1 309 ? -1.617 8.25 2.244 1 95.12 309 ASN B O 1
ATOM 5358 N N . THR B 1 310 ? -2.869 8.336 0.339 1 95.38 310 THR B N 1
ATOM 5359 C CA . THR B 1 310 ? -3.068 6.891 0.271 1 95.38 310 THR B CA 1
ATOM 5360 C C . THR B 1 310 ? -1.729 6.16 0.229 1 95.38 310 THR B C 1
ATOM 5362 O O . THR B 1 310 ? -1.466 5.285 1.054 1 95.38 310 THR B O 1
ATOM 5365 N N . PHE B 1 311 ? -0.902 6.586 -0.644 1 93.62 311 PHE B N 1
ATOM 5366 C CA . PHE B 1 311 ? 0.353 5.875 -0.854 1 93.62 311 PHE B CA 1
ATOM 5367 C C . PHE B 1 311 ? 1.284 6.055 0.339 1 93.62 311 PHE B C 1
ATOM 5369 O O . PHE B 1 311 ? 2.031 5.141 0.695 1 93.62 311 PHE B O 1
ATOM 5376 N N . TYR B 1 312 ? 1.253 7.207 0.933 1 96.81 312 TYR B N 1
ATOM 5377 C CA . TYR B 1 312 ? 2.033 7.406 2.15 1 96.81 312 TYR B CA 1
ATOM 5378 C C . TYR B 1 312 ? 1.604 6.426 3.238 1 96.81 312 TYR B C 1
ATOM 5380 O O . TYR B 1 312 ? 2.441 5.766 3.852 1 96.81 312 TYR B O 1
ATOM 5388 N N . LEU B 1 313 ? 0.34 6.312 3.449 1 98.44 313 LEU B N 1
ATOM 5389 C CA . LEU B 1 313 ? -0.193 5.527 4.555 1 98.44 313 LEU B CA 1
ATOM 5390 C C . LEU B 1 313 ? 0.002 4.035 4.305 1 98.44 313 LEU B C 1
ATOM 5392 O O . LEU B 1 313 ? 0.335 3.285 5.227 1 98.44 313 LEU B O 1
ATOM 5396 N N . ILE B 1 314 ? -0.188 3.588 3.082 1 97.69 314 ILE B N 1
ATOM 5397 C CA . ILE B 1 314 ? -0.041 2.164 2.801 1 97.69 314 ILE B CA 1
ATOM 5398 C C . ILE B 1 314 ? 1.439 1.789 2.797 1 97.69 314 ILE B C 1
ATOM 5400 O O . ILE B 1 314 ? 1.814 0.714 3.271 1 97.69 314 ILE B O 1
ATOM 5404 N N . ASN B 1 315 ? 2.307 2.684 2.273 1 97.69 315 ASN B N 1
ATOM 5405 C CA . ASN B 1 315 ? 3.738 2.41 2.258 1 97.69 315 ASN B CA 1
ATOM 5406 C C . ASN B 1 315 ? 4.301 2.285 3.672 1 97.69 315 ASN B C 1
ATOM 5408 O O . ASN B 1 315 ? 5.203 1.482 3.918 1 97.69 315 ASN B O 1
ATOM 5412 N N . ASN B 1 316 ? 3.715 3.033 4.527 1 98.12 316 ASN B N 1
ATOM 5413 C CA . ASN B 1 316 ? 4.211 3.006 5.898 1 98.12 316 ASN B CA 1
ATOM 5414 C C . ASN B 1 316 ? 3.438 2.01 6.758 1 98.12 316 ASN B C 1
ATOM 5416 O O . ASN B 1 316 ? 3.613 1.964 7.977 1 98.12 316 ASN B O 1
ATOM 5420 N N . GLY B 1 317 ? 2.531 1.247 6.176 1 98.25 317 GLY B N 1
ATOM 5421 C CA . GLY B 1 317 ? 1.979 0.05 6.789 1 98.25 317 GLY B CA 1
ATOM 5422 C C . GLY B 1 317 ? 0.701 0.311 7.562 1 98.25 317 GLY B C 1
ATOM 5423 O O . GLY B 1 317 ? 0.149 -0.6 8.188 1 98.25 317 GLY B O 1
ATOM 5424 N N . ALA B 1 318 ? 0.154 1.554 7.512 1 98.5 318 ALA B N 1
ATOM 5425 C CA . ALA B 1 318 ? -0.94 1.931 8.398 1 98.5 318 ALA B CA 1
ATOM 5426 C C . ALA B 1 318 ? -2.295 1.654 7.754 1 98.5 318 ALA B C 1
ATOM 5428 O O . ALA B 1 318 ? -3.328 1.682 8.43 1 98.5 318 ALA B O 1
ATOM 5429 N N . ALA B 1 319 ? -2.275 1.372 6.434 1 98.69 319 ALA B N 1
ATOM 5430 C CA . ALA B 1 319 ? -3.551 1.273 5.727 1 98.69 319 ALA B CA 1
ATOM 5431 C C . ALA B 1 319 ? -3.459 0.28 4.57 1 98.69 319 ALA B C 1
ATOM 5433 O O . ALA B 1 319 ? -2.367 -0.161 4.207 1 98.69 319 ALA B O 1
ATOM 5434 N N . ALA B 1 320 ? -4.566 -0.188 4.125 1 98.19 320 ALA B N 1
ATOM 5435 C CA . ALA B 1 320 ? -4.773 -0.815 2.824 1 98.19 320 ALA B CA 1
ATOM 5436 C C . ALA B 1 320 ? -5.633 0.066 1.922 1 98.19 320 ALA B C 1
ATOM 5438 O O . ALA B 1 320 ? -6.137 1.104 2.355 1 98.19 320 ALA B O 1
ATOM 5439 N N . TYR B 1 321 ? -5.617 -0.334 0.667 1 95 321 TYR B N 1
ATOM 5440 C CA . TYR B 1 321 ? -6.258 0.542 -0.306 1 95 321 TYR B CA 1
ATOM 5441 C C . TYR B 1 321 ? -6.953 -0.268 -1.395 1 95 321 TYR B C 1
ATOM 5443 O O . TYR B 1 321 ? -6.508 -1.365 -1.739 1 95 321 TYR B O 1
ATOM 5451 N N . VAL B 1 322 ? -8.125 0.323 -1.825 1 91.56 322 VAL B N 1
ATOM 5452 C CA . VAL B 1 322 ? -8.805 -0.219 -2.998 1 91.56 322 VAL B CA 1
ATOM 5453 C C . VAL B 1 322 ? -9.125 0.909 -3.973 1 91.56 322 VAL B C 1
ATOM 5455 O O . VAL B 1 322 ? -9.766 1.898 -3.6 1 91.56 322 VAL B O 1
ATOM 5458 N N . LYS B 1 323 ? -8.688 0.802 -5.18 1 79.88 323 LYS B N 1
ATOM 5459 C CA . LYS B 1 323 ? -8.906 1.826 -6.195 1 79.88 323 LYS B CA 1
ATOM 5460 C C . LYS B 1 323 ? -10.375 1.867 -6.621 1 79.88 323 LYS B C 1
ATOM 5462 O O . LYS B 1 323 ? -10.969 2.941 -6.707 1 79.88 323 LYS B O 1
ATOM 5467 N N . ASN B 1 324 ? -10.906 0.654 -6.898 1 81.25 324 ASN B N 1
ATOM 5468 C CA . ASN B 1 324 ? -12.289 0.504 -7.32 1 81.25 324 ASN B CA 1
ATOM 5469 C C . ASN B 1 324 ? -13.109 -0.282 -6.301 1 81.25 324 ASN B C 1
ATOM 5471 O O . ASN B 1 324 ? -12.695 -1.359 -5.867 1 81.25 324 ASN B O 1
ATOM 5475 N N . THR B 1 325 ? -14.25 0.239 -6.012 1 86.06 325 THR B N 1
ATOM 5476 C CA . THR B 1 325 ? -15.07 -0.389 -4.98 1 86.06 325 THR B CA 1
ATOM 5477 C C . THR B 1 325 ? -15.5 -1.786 -5.414 1 86.06 325 THR B C 1
ATOM 5479 O O . THR B 1 325 ? -15.906 -2.602 -4.582 1 86.06 325 THR B O 1
ATOM 5482 N N . GLU B 1 326 ? -15.359 -2.039 -6.664 1 84.5 326 GLU B N 1
ATOM 5483 C CA . GLU B 1 326 ? -15.727 -3.365 -7.16 1 84.5 326 GLU B CA 1
ATOM 5484 C C . GLU B 1 326 ? -14.859 -4.445 -6.512 1 84.5 326 GLU B C 1
ATOM 5486 O O . GLU B 1 326 ? -15.328 -5.562 -6.281 1 84.5 326 GLU B O 1
ATOM 5491 N N . ASN B 1 327 ? -13.656 -4.082 -6.203 1 89.19 327 ASN B N 1
ATOM 5492 C CA . ASN B 1 327 ? -12.727 -5.055 -5.645 1 89.19 327 ASN B CA 1
ATOM 5493 C C . ASN B 1 327 ? -12.562 -4.875 -4.141 1 89.19 327 ASN B C 1
ATOM 5495 O O . ASN B 1 327 ? -11.68 -5.473 -3.529 1 89.19 327 ASN B O 1
ATOM 5499 N N . PHE B 1 328 ? -13.445 -4.129 -3.537 1 95.62 328 PHE B N 1
ATOM 5500 C CA . PHE B 1 328 ? -13.352 -3.838 -2.111 1 95.62 328 PHE B CA 1
ATOM 5501 C C . PHE B 1 328 ? -13.445 -5.117 -1.291 1 95.62 328 PHE B C 1
ATOM 5503 O O . PHE B 1 328 ? -12.68 -5.312 -0.343 1 95.62 328 PHE B O 1
ATOM 5510 N N . ASP B 1 329 ? -14.398 -5.957 -1.653 1 95.81 329 ASP B N 1
ATOM 5511 C CA . ASP B 1 329 ? -14.656 -7.164 -0.875 1 95.81 329 ASP B CA 1
ATOM 5512 C C . ASP B 1 329 ? -13.43 -8.07 -0.845 1 95.81 329 ASP B C 1
ATOM 5514 O O . ASP B 1 329 ? -13.148 -8.719 0.168 1 95.81 329 ASP B O 1
ATOM 5518 N N . ILE B 1 330 ? -12.648 -8.086 -1.895 1 94.94 330 ILE B N 1
ATOM 5519 C CA . ILE B 1 330 ? -11.453 -8.922 -1.988 1 94.94 330 ILE B CA 1
ATOM 5520 C C . ILE B 1 330 ? -10.406 -8.445 -0.983 1 94.94 330 ILE B C 1
ATOM 5522 O O . ILE B 1 330 ? -9.922 -9.227 -0.165 1 94.94 330 ILE B O 1
ATOM 5526 N N . VAL B 1 331 ? -10.109 -7.164 -0.987 1 96.56 331 VAL B N 1
ATOM 5527 C CA . VAL B 1 331 ? -9.109 -6.586 -0.092 1 96.56 331 VAL B CA 1
ATOM 5528 C C . VAL B 1 331 ? -9.602 -6.676 1.352 1 96.56 331 VAL B C 1
ATOM 5530 O O . VAL B 1 331 ? -8.836 -7.051 2.248 1 96.56 331 VAL B O 1
ATOM 5533 N N . PHE B 1 332 ? -10.875 -6.398 1.54 1 97.44 332 PHE B N 1
ATOM 5534 C CA . PHE B 1 332 ? -11.461 -6.438 2.873 1 97.44 332 PHE B CA 1
ATOM 5535 C C . PHE B 1 332 ? -11.375 -7.844 3.461 1 97.44 332 PHE B C 1
ATOM 5537 O O . PHE B 1 332 ? -10.992 -8.016 4.621 1 97.44 332 PHE B O 1
ATOM 5544 N N . SER B 1 333 ? -11.703 -8.828 2.66 1 96.5 333 SER B N 1
ATOM 5545 C CA . SER B 1 333 ? -11.648 -10.211 3.107 1 96.5 333 SER B CA 1
ATOM 5546 C C . SER B 1 333 ? -10.227 -10.617 3.488 1 96.5 333 SER B C 1
ATOM 5548 O O . SER B 1 333 ? -10.016 -11.32 4.48 1 96.5 333 SER B O 1
ATOM 5550 N N . GLN B 1 334 ? -9.258 -10.156 2.73 1 96.56 334 GLN B N 1
ATOM 5551 C CA . GLN B 1 334 ? -7.863 -10.477 3.01 1 96.56 334 GLN B CA 1
ATOM 5552 C C . GLN B 1 334 ? -7.41 -9.859 4.332 1 96.56 334 GLN B C 1
ATOM 5554 O O . GLN B 1 334 ? -6.719 -10.508 5.121 1 96.56 334 GLN B O 1
ATOM 5559 N N . ILE B 1 335 ? -7.824 -8.664 4.609 1 97.12 335 ILE B N 1
ATOM 5560 C CA . ILE B 1 335 ? -7.352 -7.91 5.77 1 97.12 335 ILE B CA 1
ATOM 5561 C C . ILE B 1 335 ? -8.062 -8.406 7.027 1 97.12 335 ILE B C 1
ATOM 5563 O O . ILE B 1 335 ? -7.41 -8.695 8.039 1 97.12 335 ILE B O 1
ATOM 5567 N N . ILE B 1 336 ? -9.398 -8.562 6.949 1 96 336 ILE B N 1
ATOM 5568 C CA . ILE B 1 336 ? -10.188 -8.875 8.133 1 96 336 ILE B CA 1
ATOM 5569 C C . ILE B 1 336 ? -9.859 -10.281 8.625 1 96 336 ILE B C 1
ATOM 5571 O O . ILE B 1 336 ? -9.969 -10.57 9.82 1 96 336 ILE B O 1
ATOM 5575 N N . ASN B 1 337 ? -9.383 -11.133 7.73 1 94.75 337 ASN B N 1
ATOM 5576 C CA . ASN B 1 337 ? -9.094 -12.516 8.086 1 94.75 337 ASN B CA 1
ATOM 5577 C C . ASN B 1 337 ? -7.609 -12.711 8.391 1 94.75 337 ASN B C 1
ATOM 5579 O O . ASN B 1 337 ? -7.141 -13.844 8.508 1 94.75 337 ASN B O 1
ATOM 5583 N N . ASN B 1 338 ? -6.895 -11.664 8.523 1 96.56 338 ASN B N 1
ATOM 5584 C CA . ASN B 1 338 ? -5.477 -11.703 8.875 1 96.56 338 ASN B CA 1
ATOM 5585 C C . ASN B 1 338 ? -5.188 -10.867 10.117 1 96.56 338 ASN B C 1
ATOM 5587 O O . ASN B 1 338 ? -4.715 -9.734 10.008 1 96.56 338 ASN B O 1
ATOM 5591 N N . PRO B 1 339 ? -5.375 -11.477 11.297 1 96.88 339 PRO B N 1
ATOM 5592 C CA . PRO B 1 339 ? -5.176 -10.734 12.547 1 96.88 339 PRO B CA 1
ATOM 5593 C C . PRO B 1 339 ? -3.76 -10.18 12.68 1 96.88 339 PRO B C 1
ATOM 5595 O O . PRO B 1 339 ? -3.562 -9.125 13.281 1 96.88 339 PRO B O 1
ATOM 5598 N N . GLN B 1 340 ? -2.787 -10.805 12.094 1 97.38 340 GLN B N 1
ATOM 5599 C CA . GLN B 1 340 ? -1.419 -10.305 12.141 1 97.38 340 GLN B CA 1
ATOM 5600 C C . GLN B 1 340 ? -1.29 -8.992 11.367 1 97.38 340 GLN B C 1
ATOM 5602 O O . GLN B 1 340 ? -0.644 -8.055 11.836 1 97.38 340 GLN B O 1
ATOM 5607 N N . ARG B 1 341 ? -1.864 -8.992 10.195 1 98.12 341 ARG B N 1
ATOM 5608 C CA . ARG B 1 341 ? -1.831 -7.777 9.391 1 98.12 341 ARG B CA 1
ATOM 5609 C C . ARG B 1 341 ? -2.506 -6.621 10.125 1 98.12 341 ARG B C 1
ATOM 5611 O O . ARG B 1 341 ? -1.994 -5.5 10.125 1 98.12 341 ARG B O 1
ATOM 5618 N N . LEU B 1 342 ? -3.617 -6.902 10.781 1 98.12 342 LEU B N 1
ATOM 5619 C CA . LEU B 1 342 ? -4.328 -5.879 11.539 1 98.12 342 LEU B CA 1
ATOM 5620 C C . LEU B 1 342 ? -3.469 -5.352 12.68 1 98.12 342 LEU B C 1
ATOM 5622 O O . LEU B 1 342 ? -3.422 -4.141 12.922 1 98.12 342 LEU B O 1
ATOM 5626 N N . GLU B 1 343 ? -2.795 -6.211 13.312 1 98.38 343 GLU B N 1
ATOM 5627 C CA . GLU B 1 343 ? -1.919 -5.793 14.398 1 98.38 343 GLU B CA 1
ATOM 5628 C C . GLU B 1 343 ? -0.772 -4.93 13.883 1 98.38 343 GLU B C 1
ATOM 5630 O O . GLU B 1 343 ? -0.419 -3.924 14.508 1 98.38 343 GLU B O 1
ATOM 5635 N N . HIS B 1 344 ? -0.187 -5.316 12.781 1 98.56 344 HIS B N 1
ATOM 5636 C CA . HIS B 1 344 ? 0.879 -4.527 12.18 1 98.56 344 HIS B CA 1
ATOM 5637 C C . HIS B 1 344 ? 0.386 -3.133 11.805 1 98.56 344 HIS B C 1
ATOM 5639 O O . HIS B 1 344 ? 1.105 -2.146 11.984 1 98.56 344 HIS B O 1
ATOM 5645 N N . MET B 1 345 ? -0.836 -3.1 11.281 1 98.75 345 MET B N 1
ATOM 5646 C CA . MET B 1 345 ? -1.41 -1.804 10.93 1 98.75 345 MET B CA 1
ATOM 5647 C C . MET B 1 345 ? -1.601 -0.937 12.172 1 98.75 345 MET B C 1
ATOM 5649 O O . MET B 1 345 ? -1.319 0.263 12.141 1 98.75 345 MET B O 1
ATOM 5653 N N . LYS B 1 346 ? -2.068 -1.539 13.234 1 98.62 346 LYS B N 1
ATOM 5654 C CA . LYS B 1 346 ? -2.268 -0.818 14.484 1 98.62 346 LYS B CA 1
ATOM 5655 C C . LYS B 1 346 ? -0.955 -0.228 14.992 1 98.62 346 LYS B C 1
ATOM 5657 O O . LYS B 1 346 ? -0.911 0.93 15.414 1 98.62 346 LYS B O 1
ATOM 5662 N N . LEU B 1 347 ? 0.078 -0.971 14.922 1 98.5 347 LEU B N 1
ATOM 5663 C CA . LEU B 1 347 ? 1.387 -0.522 15.383 1 98.5 347 LEU B CA 1
ATOM 5664 C C . LEU B 1 347 ? 1.932 0.584 14.484 1 98.5 347 LEU B C 1
ATOM 5666 O O . LEU B 1 347 ? 2.555 1.531 14.969 1 98.5 347 LEU B O 1
ATOM 5670 N N . ALA B 1 348 ? 1.714 0.407 13.227 1 98.62 348 ALA B N 1
ATOM 5671 C CA . ALA B 1 348 ? 2.113 1.458 12.289 1 98.62 348 ALA B CA 1
ATOM 5672 C C . ALA B 1 348 ? 1.362 2.756 12.57 1 98.62 348 ALA B C 1
ATOM 5674 O O . ALA B 1 348 ? 1.946 3.842 12.523 1 98.62 348 ALA B O 1
ATOM 5675 N N . CYS B 1 349 ? 0.061 2.617 12.859 1 98.75 349 CYS B N 1
ATOM 5676 C CA . CYS B 1 349 ? -0.727 3.785 13.234 1 98.75 349 CYS B CA 1
ATOM 5677 C C . CYS B 1 349 ? -0.157 4.449 14.484 1 98.75 349 CYS B C 1
ATOM 5679 O O . CYS B 1 349 ? -0.054 5.676 14.547 1 98.75 349 CYS B O 1
ATOM 5681 N N . SER B 1 350 ? 0.185 3.668 15.383 1 98.12 350 SER B N 1
ATOM 5682 C CA . SER B 1 350 ? 0.751 4.188 16.625 1 98.12 350 SER B CA 1
ATOM 5683 C C . SER B 1 350 ? 2.047 4.949 16.359 1 98.12 350 SER B C 1
ATOM 5685 O O . SER B 1 350 ? 2.277 6.012 16.938 1 98.12 350 SER B O 1
ATOM 5687 N N . PHE B 1 351 ? 2.887 4.434 15.523 1 98.12 351 PHE B N 1
ATOM 5688 C CA . PHE B 1 351 ? 4.168 5.039 15.188 1 98.12 351 PHE B CA 1
ATOM 5689 C C . PHE B 1 351 ? 3.967 6.383 14.5 1 98.12 351 PHE B C 1
ATOM 5691 O O . PHE B 1 351 ? 4.691 7.344 14.766 1 98.12 351 PHE B O 1
ATOM 5698 N N . LEU B 1 352 ? 2.979 6.469 13.68 1 98.44 352 LEU B N 1
ATOM 5699 C CA . LEU B 1 352 ? 2.768 7.648 12.844 1 98.44 352 LEU B CA 1
ATOM 5700 C C . LEU B 1 352 ? 1.876 8.664 13.555 1 98.44 352 LEU B C 1
ATOM 5702 O O . LEU B 1 352 ? 1.821 9.828 13.164 1 98.44 352 LEU B O 1
ATOM 5706 N N . GLY B 1 353 ? 1.101 8.219 14.531 1 98.56 353 GLY B N 1
ATOM 5707 C CA . GLY B 1 353 ? 0.097 9.055 15.172 1 98.56 353 GLY B CA 1
ATOM 5708 C C . GLY B 1 353 ? 0.692 10.211 15.938 1 98.56 353 GLY B C 1
ATOM 5709 O O . GLY B 1 353 ? 1.772 10.094 16.516 1 98.56 353 GLY B O 1
ATOM 5710 N N . LYS B 1 354 ? 0.022 11.32 15.93 1 98.56 354 LYS B N 1
ATOM 5711 C CA . LYS B 1 354 ? 0.345 12.523 16.688 1 98.56 354 LYS B CA 1
ATOM 5712 C C . LYS B 1 354 ? -0.867 13.016 17.469 1 98.56 354 LYS B C 1
ATOM 5714 O O . LYS B 1 354 ? -1.381 14.109 17.203 1 98.56 354 LYS B O 1
ATOM 5719 N N . PRO B 1 355 ? -1.221 12.234 18.5 1 98.38 355 PRO B N 1
ATOM 5720 C CA . PRO B 1 355 ? -2.455 12.578 19.219 1 98.38 355 PRO B CA 1
ATOM 5721 C C . PRO B 1 355 ? -2.389 13.945 19.891 1 98.38 355 PRO B C 1
ATOM 5723 O O . PRO B 1 355 ? -3.422 14.586 20.094 1 98.38 355 PRO B O 1
ATOM 5726 N N . ASN B 1 356 ? -1.204 14.461 20.156 1 98.5 356 ASN B N 1
ATOM 5727 C CA . ASN B 1 356 ? -1.04 15.734 20.859 1 98.5 356 ASN B CA 1
ATOM 5728 C C . ASN B 1 356 ? -0.651 16.859 19.891 1 98.5 356 ASN B C 1
ATOM 5730 O O . ASN B 1 356 ? -0.121 17.891 20.312 1 98.5 356 ASN B O 1
ATOM 5734 N N . SER B 1 357 ? -0.876 16.625 18.625 1 98.69 357 SER B N 1
ATOM 5735 C CA . SER B 1 357 ? -0.388 17.547 17.609 1 98.69 357 SER B CA 1
ATOM 5736 C C . SER B 1 357 ? -0.804 18.969 17.922 1 98.69 357 SER B C 1
ATOM 5738 O O . SER B 1 357 ? 0.036 19.875 17.953 1 98.69 357 SER B O 1
ATOM 5740 N N . SER B 1 358 ? -2.102 19.219 18.172 1 98.69 358 SER B N 1
ATOM 5741 C CA . SER B 1 358 ? -2.6 20.578 18.406 1 98.69 358 SER B CA 1
ATOM 5742 C C . SER B 1 358 ? -1.986 21.188 19.656 1 98.69 358 SER B C 1
ATOM 5744 O O . SER B 1 358 ? -1.607 22.359 19.672 1 98.69 358 SER B O 1
ATOM 5746 N N . LEU B 1 359 ? -1.892 20.438 20.672 1 98.25 359 LEU B N 1
ATOM 5747 C CA . LEU B 1 359 ? -1.306 20.922 21.922 1 98.25 359 LEU B CA 1
ATOM 5748 C C . LEU B 1 359 ? 0.18 21.219 21.75 1 98.25 359 LEU B C 1
ATOM 5750 O O . LEU B 1 359 ? 0.681 22.234 22.25 1 98.25 359 LEU B O 1
ATOM 5754 N N . ASP B 1 360 ? 0.898 20.344 21.094 1 98.5 360 ASP B N 1
ATOM 5755 C CA . ASP B 1 360 ? 2.318 20.531 20.812 1 98.5 360 ASP B CA 1
ATOM 5756 C C . ASP B 1 360 ? 2.547 21.797 19.984 1 98.5 360 ASP B C 1
ATOM 5758 O O . ASP B 1 360 ? 3.494 22.547 20.219 1 98.5 360 ASP B O 1
ATOM 5762 N N . ILE B 1 361 ? 1.708 21.984 19.016 1 98.5 361 ILE B N 1
ATOM 5763 C CA . ILE B 1 361 ? 1.825 23.172 18.172 1 98.5 361 ILE B CA 1
ATOM 5764 C C . ILE B 1 361 ? 1.537 24.422 18.984 1 98.5 361 ILE B C 1
ATOM 5766 O O . ILE B 1 361 ? 2.219 25.438 18.844 1 98.5 361 ILE B O 1
ATOM 5770 N N . ALA B 1 362 ? 0.518 24.375 19.859 1 97.94 362 ALA B N 1
ATOM 5771 C CA . ALA B 1 362 ? 0.215 25.5 20.734 1 97.94 362 ALA B CA 1
ATOM 5772 C C . ALA B 1 362 ? 1.429 25.875 21.578 1 97.94 362 ALA B C 1
ATOM 5774 O O . ALA B 1 362 ? 1.733 27.062 21.75 1 97.94 362 ALA B O 1
ATOM 5775 N N . GLU B 1 363 ? 2.084 24.875 22.078 1 97.38 363 GLU B N 1
ATOM 5776 C CA . GLU B 1 363 ? 3.287 25.109 22.875 1 97.38 363 GLU B CA 1
ATOM 5777 C C . GLU B 1 363 ? 4.402 25.703 22.016 1 97.38 363 GLU B C 1
ATOM 5779 O O . GLU B 1 363 ? 5.113 26.609 22.453 1 97.38 363 GLU B O 1
ATOM 5784 N N . PHE B 1 364 ? 4.547 25.172 20.875 1 97.31 364 PHE B N 1
ATOM 5785 C CA . PHE B 1 364 ? 5.57 25.609 19.938 1 97.31 364 PHE B CA 1
ATOM 5786 C C . PHE B 1 364 ? 5.391 27.094 19.609 1 97.31 364 PHE B C 1
ATOM 5788 O O . PHE B 1 364 ? 6.355 27.859 19.594 1 97.31 364 PHE B O 1
ATOM 5795 N N . ILE B 1 365 ? 4.137 27.531 19.359 1 95.06 365 ILE B N 1
ATOM 5796 C CA . ILE B 1 365 ? 3.887 28.891 18.906 1 95.06 365 ILE B CA 1
ATOM 5797 C C . ILE B 1 365 ? 4.02 29.859 20.078 1 95.06 365 ILE B C 1
ATOM 5799 O O . ILE B 1 365 ? 4.352 31.031 19.891 1 95.06 365 ILE B O 1
ATOM 5803 N N . ARG B 1 366 ? 3.721 29.406 21.281 1 93.19 366 ARG B N 1
ATOM 5804 C CA . ARG B 1 366 ? 3.902 30.266 22.453 1 93.19 366 ARG B CA 1
ATOM 5805 C C . ARG B 1 366 ? 5.355 30.703 22.578 1 93.19 366 ARG B C 1
ATOM 5807 O O . ARG B 1 366 ? 5.625 31.844 22.984 1 93.19 366 ARG B O 1
ATOM 5814 N N . GLY B 1 367 ? 6.266 29.797 22.234 1 87.5 367 GLY B N 1
ATOM 5815 C CA . GLY B 1 367 ? 7.68 30.125 22.281 1 87.5 367 GLY B CA 1
ATOM 5816 C C . GLY B 1 367 ? 8.086 31.172 21.266 1 87.5 367 GLY B C 1
ATOM 5817 O O . GLY B 1 367 ? 9.094 31.875 21.453 1 87.5 367 GLY B O 1
ATOM 5818 N N . MET B 1 368 ? 7.297 31.359 20.266 1 86.81 368 MET B N 1
ATOM 5819 C CA . MET B 1 368 ? 7.605 32.281 19.203 1 86.81 368 MET B CA 1
ATOM 5820 C C . MET B 1 368 ? 7.012 33.656 19.484 1 86.81 368 MET B C 1
ATOM 5822 O O . MET B 1 368 ? 7.488 34.688 18.969 1 86.81 368 MET B O 1
ATOM 5826 N N . ALA B 1 369 ? 5.84 33.781 20.109 1 75.56 369 ALA B N 1
ATOM 5827 C CA . ALA B 1 369 ? 5.102 35.031 20.359 1 75.56 369 ALA B CA 1
ATOM 5828 C C . ALA B 1 369 ? 5.801 35.875 21.406 1 75.56 369 ALA B C 1
ATOM 5830 O O . ALA B 1 369 ? 5.594 37.094 21.469 1 75.56 369 ALA B O 1
ATOM 5831 N N . GLY B 1 370 ? 6.914 35.406 22.172 1 59.84 370 GLY B N 1
ATOM 5832 C CA . GLY B 1 370 ? 7.594 36.219 23.172 1 59.84 370 GLY B CA 1
ATOM 5833 C C . GLY B 1 370 ? 8.727 37.062 22.594 1 59.84 370 GLY B C 1
ATOM 5834 O O . GLY B 1 370 ? 9.211 36.781 21.5 1 59.84 370 GLY B O 1
#